Protein AF-0000000084490937 (afdb_homodimer)

Structure (mmCIF, N/CA/C/O backbone):
data_AF-0000000084490937-model_v1
#
loop_
_entity.id
_entity.type
_entity.pdbx_description
1 polymer 'Mitochondrial cardiolipin hydrolase'
#
loop_
_atom_site.group_PDB
_atom_site.id
_atom_site.type_symbol
_atom_site.label_atom_id
_atom_site.label_alt_id
_atom_site.label_comp_id
_atom_site.label_asym_id
_atom_site.label_entity_id
_atom_site.label_seq_id
_atom_site.pdbx_PDB_ins_code
_atom_site.Cartn_x
_atom_site.Cartn_y
_atom_site.Cartn_z
_atom_site.occupancy
_atom_site.B_iso_or_equiv
_atom_site.auth_seq_id
_atom_site.auth_comp_id
_atom_site.auth_asym_id
_atom_site.auth_atom_id
_atom_site.pdbx_PDB_model_num
ATOM 1 N N . MET A 1 1 ? 54.031 22.453 41.406 1 35.81 1 MET A N 1
ATOM 2 C CA . MET A 1 1 ? 52.719 23.031 41.094 1 35.81 1 MET A CA 1
ATOM 3 C C . MET A 1 1 ? 52.406 22.938 39.625 1 35.81 1 MET A C 1
ATOM 5 O O . MET A 1 1 ? 51.25 22.906 39.219 1 35.81 1 MET A O 1
ATOM 9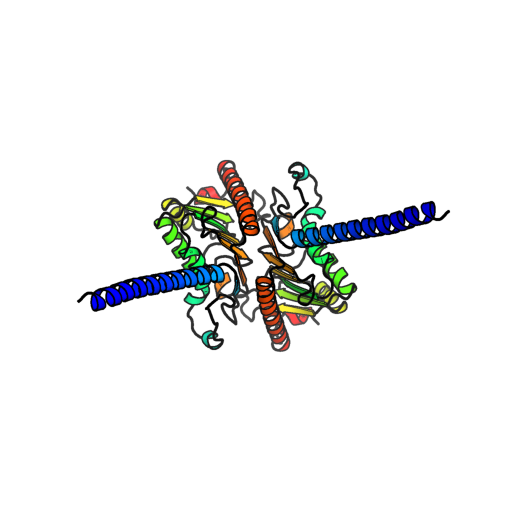 N N . LEU A 1 2 ? 53.469 22.812 38.75 1 50.84 2 LEU A N 1
ATOM 10 C CA . LEU A 1 2 ? 53.281 22.734 37.281 1 50.84 2 LEU A CA 1
ATOM 11 C C . LEU A 1 2 ? 52.781 21.344 36.906 1 50.84 2 LEU A C 1
ATOM 13 O O . LEU A 1 2 ? 52 21.203 35.969 1 50.84 2 LEU A O 1
ATOM 17 N N . GLY A 1 3 ? 53.125 20.312 37.594 1 50.44 3 GLY A N 1
ATOM 18 C CA . GLY A 1 3 ? 52.719 18.969 37.219 1 50.44 3 GLY A CA 1
ATOM 19 C C . GLY A 1 3 ? 51.25 18.688 37.438 1 50.44 3 GLY A C 1
ATOM 20 O O . GLY A 1 3 ? 50.625 17.938 36.688 1 50.44 3 GLY A O 1
ATOM 21 N N . ILE A 1 4 ? 50.656 19.281 38.5 1 52.41 4 ILE A N 1
ATOM 22 C CA . ILE A 1 4 ? 49.25 19.031 38.781 1 52.41 4 ILE A CA 1
ATOM 23 C C . ILE A 1 4 ? 48.375 19.766 37.781 1 52.41 4 ILE A C 1
ATOM 25 O O . ILE A 1 4 ? 47.312 19.25 37.375 1 52.41 4 ILE A O 1
ATOM 29 N N . LEU A 1 5 ? 48.844 20.859 37.156 1 49 5 LEU A N 1
ATOM 30 C CA . LEU A 1 5 ? 48.031 21.609 36.188 1 49 5 LEU A CA 1
ATOM 31 C C . LEU A 1 5 ? 47.938 20.844 34.844 1 49 5 LEU A C 1
ATOM 33 O O . LEU A 1 5 ? 46.906 20.875 34.188 1 49 5 LEU A O 1
ATOM 37 N N . LEU A 1 6 ? 48.969 20.094 34.469 1 51.34 6 LEU A N 1
ATOM 38 C CA . LEU A 1 6 ? 48.938 19.391 33.188 1 51.34 6 LEU A CA 1
ATOM 39 C C . LEU A 1 6 ? 47.969 18.188 33.281 1 51.34 6 LEU A C 1
ATOM 41 O O . LEU A 1 6 ? 47.281 17.875 32.312 1 51.34 6 LEU A O 1
ATOM 45 N N . VAL A 1 7 ? 47.906 17.578 34.438 1 52.31 7 VAL A N 1
ATOM 46 C CA . VAL A 1 7 ? 47 16.438 34.562 1 52.31 7 VAL A CA 1
ATOM 47 C C . VAL A 1 7 ? 45.562 16.922 34.594 1 52.31 7 VAL A C 1
ATOM 49 O O . VAL A 1 7 ? 44.656 16.297 34 1 52.31 7 VAL A O 1
ATOM 52 N N . ALA A 1 8 ? 45.281 18.031 35.156 1 57.53 8 ALA A N 1
ATOM 53 C CA . ALA A 1 8 ? 43.906 18.547 35.188 1 57.53 8 ALA A CA 1
ATOM 54 C C . ALA A 1 8 ? 43.469 19 33.812 1 57.53 8 ALA A C 1
ATOM 56 O O . ALA A 1 8 ? 42.312 18.75 33.375 1 57.53 8 ALA A O 1
ATOM 57 N N . ALA A 1 9 ? 44.375 19.594 33.062 1 61.72 9 ALA A N 1
ATOM 58 C CA . ALA A 1 9 ? 44.031 19.984 31.672 1 61.72 9 ALA A CA 1
ATOM 59 C C . ALA A 1 9 ? 43.812 18.766 30.797 1 61.72 9 ALA A C 1
ATOM 61 O O . ALA A 1 9 ? 42.875 18.75 29.969 1 61.72 9 ALA A O 1
ATOM 62 N N . SER A 1 10 ? 44.531 17.719 31.141 1 63.19 10 SER A N 1
ATOM 63 C CA . SER A 1 10 ? 44.344 16.5 30.375 1 63.19 10 SER A CA 1
ATOM 64 C C . SER A 1 10 ? 43.031 15.812 30.75 1 63.19 10 SER A C 1
ATOM 66 O O . SER A 1 10 ? 42.344 15.32 29.875 1 63.19 10 SER A O 1
ATOM 68 N N . ALA A 1 11 ? 42.656 16 32.031 1 66.5 11 ALA A N 1
ATOM 69 C CA . ALA A 1 11 ? 41.406 15.406 32.438 1 66.5 11 ALA A CA 1
ATOM 70 C C . ALA A 1 11 ? 40.219 16.172 31.875 1 66.5 11 ALA A C 1
ATOM 72 O O . ALA A 1 11 ? 39.219 15.578 31.453 1 66.5 11 ALA A O 1
ATOM 73 N N . GLY A 1 12 ? 40.406 17.438 31.812 1 62.44 12 GLY A N 1
ATOM 74 C CA . GLY A 1 12 ? 39.375 18.25 31.203 1 62.44 12 GLY A CA 1
ATOM 75 C C . GLY A 1 12 ? 39.188 17.984 29.734 1 62.44 12 GLY A C 1
ATOM 76 O O . GLY A 1 12 ? 38.062 17.859 29.25 1 62.44 12 GLY A O 1
ATOM 77 N N . LEU A 1 13 ? 40.281 17.891 29.031 1 65.06 13 LEU A N 1
ATOM 78 C CA . LEU A 1 13 ? 40.219 17.562 27.609 1 65.06 13 LEU A CA 1
ATOM 79 C C . LEU A 1 13 ? 39.688 16.156 27.391 1 65.06 13 LEU A C 1
ATOM 81 O O . LEU A 1 13 ? 38.875 15.938 26.469 1 65.06 13 LEU A O 1
ATOM 85 N N . TRP A 1 14 ? 40.188 15.227 28.266 1 63.44 14 TRP A N 1
ATOM 86 C CA . TRP A 1 14 ? 39.656 13.867 28.172 1 63.44 14 TRP A CA 1
ATOM 87 C C . TRP A 1 14 ? 38.156 13.836 28.484 1 63.44 14 TRP A C 1
ATOM 89 O O . TRP A 1 14 ? 37.406 13.156 27.797 1 63.44 14 TRP A O 1
ATOM 99 N N . TYR A 1 15 ? 37.781 14.586 29.562 1 63.03 15 TYR A N 1
ATOM 100 C CA . TYR A 1 15 ? 36.344 14.688 29.906 1 63.03 15 TYR A CA 1
ATOM 101 C C . TYR A 1 15 ? 35.562 15.32 28.781 1 63.03 15 TYR A C 1
ATOM 103 O O . TYR A 1 15 ? 34.469 14.828 28.422 1 63.03 15 TYR A O 1
ATOM 111 N N . TYR A 1 16 ? 36.062 16.281 28.203 1 63.72 16 TYR A N 1
ATOM 112 C CA . TYR A 1 16 ? 35.406 16.938 27.062 1 63.72 16 TYR A CA 1
ATOM 113 C C . TYR A 1 16 ? 35.344 16 25.875 1 63.72 16 TYR A C 1
ATOM 115 O O . TYR A 1 16 ? 34.312 15.922 25.188 1 63.72 16 TYR A O 1
ATOM 123 N N . TYR A 1 17 ? 36.406 15.336 25.562 1 60.78 17 TYR A N 1
ATOM 124 C CA . TYR A 1 17 ? 36.438 14.359 24.469 1 60.78 17 TYR A CA 1
ATOM 125 C C . TYR A 1 17 ? 35.438 13.227 24.719 1 60.78 17 TYR A C 1
ATOM 127 O O . TYR A 1 17 ? 34.719 12.828 23.828 1 60.78 17 TYR A O 1
ATOM 135 N N . TYR A 1 18 ? 35.438 12.734 25.891 1 57.53 18 TYR A N 1
ATOM 136 C CA . TYR A 1 18 ? 34.531 11.641 26.25 1 57.53 18 TYR A CA 1
ATOM 137 C C . TYR A 1 18 ? 33.062 12.086 26.141 1 57.53 18 TYR A C 1
ATOM 139 O O . TYR A 1 18 ? 32.219 11.359 25.594 1 57.53 18 TYR A O 1
ATOM 147 N N . LYS A 1 19 ? 32.688 13.227 26.656 1 61.97 19 LYS A N 1
ATOM 148 C CA . LYS A 1 19 ? 31.328 13.742 26.594 1 61.97 19 LYS A CA 1
ATOM 149 C C . LYS A 1 19 ? 30.906 14.016 25.156 1 61.97 19 LYS A C 1
ATOM 151 O O . LYS A 1 19 ? 29.766 13.75 24.781 1 61.97 19 LYS A O 1
ATOM 156 N N . THR A 1 20 ? 31.781 14.523 24.422 1 62.78 20 THR A N 1
ATOM 157 C CA . THR A 1 20 ? 31.469 14.789 23.016 1 62.78 20 THR A CA 1
ATOM 158 C C . THR A 1 20 ? 31.312 13.484 22.25 1 62.78 20 THR A C 1
ATOM 160 O O . THR A 1 20 ? 30.438 13.367 21.391 1 62.78 20 THR A O 1
ATOM 163 N N . LYS A 1 21 ? 32.188 12.523 22.578 1 58.81 21 LYS A N 1
ATOM 164 C CA . LYS A 1 21 ? 32.062 11.234 21.906 1 58.81 21 LYS A CA 1
ATOM 165 C C . LYS A 1 21 ? 30.75 10.539 22.266 1 58.81 21 LYS A C 1
ATOM 167 O O . LYS A 1 21 ? 30.078 9.977 21.406 1 58.81 21 LYS A O 1
ATOM 172 N N . THR A 1 22 ? 30.453 10.617 23.516 1 60.69 22 THR A N 1
ATOM 173 C CA . THR A 1 22 ? 29.219 10.008 23.969 1 60.69 22 THR A CA 1
ATOM 174 C C . THR A 1 22 ? 28 10.711 23.359 1 60.69 22 THR A C 1
ATOM 176 O O . THR A 1 22 ? 27.031 10.055 22.969 1 60.69 22 THR A O 1
ATOM 179 N N . ALA A 1 23 ? 28.078 12.039 23.391 1 62.5 23 ALA A N 1
ATOM 180 C CA . ALA A 1 23 ? 27 12.797 22.75 1 62.5 23 ALA A CA 1
ATOM 181 C C . ALA A 1 23 ? 26.906 12.461 21.266 1 62.5 23 ALA A C 1
ATOM 183 O O . ALA A 1 23 ? 25.812 12.297 20.719 1 62.5 23 ALA A O 1
ATOM 184 N N . CYS A 1 24 ? 28.062 12.398 20.75 1 65.31 24 CYS A N 1
ATOM 185 C CA . CYS A 1 24 ? 28.109 12.016 19.344 1 65.31 24 CYS A CA 1
ATOM 186 C C . CYS A 1 24 ? 27.594 10.594 19.156 1 65.31 24 CYS A C 1
ATOM 188 O O . CYS A 1 24 ? 26.859 10.328 18.203 1 65.31 24 CYS A O 1
ATOM 190 N N . ASP A 1 25 ? 27.969 9.727 20.031 1 67.5 25 ASP A N 1
ATOM 191 C CA . ASP A 1 25 ? 27.484 8.352 19.969 1 67.5 25 ASP A CA 1
ATOM 192 C C . ASP A 1 25 ? 25.969 8.289 20.172 1 67.5 25 ASP A C 1
ATOM 194 O O . ASP A 1 25 ? 25.281 7.531 19.5 1 67.5 25 ASP A O 1
ATOM 198 N N . ASP A 1 26 ? 25.531 9.094 21.094 1 71.56 26 ASP A N 1
ATOM 199 C CA . ASP A 1 26 ? 24.094 9.148 21.359 1 71.56 26 ASP A CA 1
ATOM 200 C C . ASP A 1 26 ? 23.344 9.703 20.141 1 71.56 26 ASP A C 1
ATOM 202 O O . ASP A 1 26 ? 22.297 9.18 19.766 1 71.56 26 ASP A O 1
ATOM 206 N N . GLU A 1 27 ? 23.984 10.742 19.641 1 74.19 27 GLU A N 1
ATOM 207 C CA . GLU A 1 27 ? 23.375 11.312 18.438 1 74.19 27 GLU A CA 1
ATOM 208 C C . GLU A 1 27 ? 23.375 10.312 17.281 1 74.19 27 GLU A C 1
ATOM 210 O O . GLU A 1 27 ? 22.391 10.203 16.547 1 74.19 27 GLU A O 1
ATOM 215 N N . TYR A 1 28 ? 24.438 9.617 17.25 1 72.75 28 TYR A N 1
ATOM 216 C CA . TYR A 1 28 ? 24.547 8.594 16.219 1 72.75 28 TYR A CA 1
ATOM 217 C C . TYR A 1 28 ? 23.516 7.484 16.438 1 72.75 28 TYR A C 1
ATOM 219 O O . TYR A 1 28 ? 22.875 7.023 15.492 1 72.75 28 TYR A O 1
ATOM 227 N N . GLN A 1 29 ? 23.375 7.145 17.641 1 76.44 29 GLN A N 1
ATOM 228 C CA . GLN A 1 29 ? 22.406 6.102 17.969 1 76.44 29 GLN A CA 1
ATOM 229 C C . GLN A 1 29 ? 20.984 6.562 17.672 1 76.44 29 GLN A C 1
ATOM 231 O O . GLN A 1 29 ? 20.172 5.789 17.156 1 76.44 29 GLN A O 1
ATOM 236 N N . GLN A 1 30 ? 20.812 7.809 17.953 1 80.62 30 GLN A N 1
ATOM 237 C CA . GLN A 1 30 ? 19.484 8.344 17.688 1 80.62 30 GLN A CA 1
ATOM 238 C C . GLN A 1 30 ? 19.203 8.414 16.188 1 80.62 30 GLN A C 1
ATOM 240 O O . GLN A 1 30 ? 18.109 8.102 15.742 1 80.62 30 GLN A O 1
ATOM 245 N N . LYS A 1 31 ? 20.219 8.82 15.523 1 84.69 31 LYS A N 1
ATOM 246 C CA . LYS A 1 31 ? 20.078 8.883 14.07 1 84.69 31 LYS A CA 1
ATOM 247 C C . LYS A 1 31 ? 19.875 7.496 13.477 1 84.69 31 LYS A C 1
ATOM 249 O O . LYS A 1 31 ? 19.062 7.316 12.562 1 84.69 31 LYS A O 1
ATOM 254 N N . GLU A 1 32 ? 20.5 6.57 14.031 1 85.38 32 GLU A N 1
ATOM 255 C CA . GLU A 1 32 ? 20.375 5.195 13.562 1 85.38 32 GLU A CA 1
ATOM 256 C C . GLU A 1 32 ? 18.984 4.641 13.867 1 85.38 32 GLU A C 1
ATOM 258 O O . GLU A 1 32 ? 18.375 3.967 13.023 1 85.38 32 GLU A O 1
ATOM 263 N N . GLU A 1 33 ? 18.547 4.957 14.992 1 87.81 33 GLU A N 1
ATOM 264 C CA . GLU A 1 33 ? 17.219 4.5 15.375 1 87.81 33 GLU A CA 1
ATOM 265 C C . GLU A 1 33 ? 16.141 5.145 14.5 1 87.81 33 GLU A C 1
ATOM 267 O O . GLU A 1 33 ? 15.195 4.477 14.078 1 87.81 33 GLU A O 1
ATOM 272 N N . TYR A 1 34 ? 16.344 6.426 14.258 1 90.31 34 TYR A N 1
ATOM 273 C CA . TYR A 1 34 ? 15.445 7.141 13.367 1 90.31 34 TYR A CA 1
ATOM 274 C C . TYR A 1 34 ? 15.406 6.484 11.992 1 90.31 34 TYR A C 1
ATOM 276 O O . TYR A 1 34 ? 14.328 6.211 11.453 1 90.31 34 TYR A O 1
ATOM 284 N N . PHE A 1 35 ? 16.5 6.199 11.539 1 90.81 35 PHE A N 1
ATOM 285 C CA . PHE A 1 35 ? 16.625 5.594 10.219 1 90.81 35 PHE A CA 1
ATOM 286 C C . PHE A 1 35 ? 15.984 4.215 10.188 1 90.81 35 PHE A C 1
ATOM 288 O O . PHE A 1 35 ? 15.211 3.9 9.281 1 90.81 35 PHE A O 1
ATOM 295 N N . ARG A 1 36 ? 16.188 3.441 11.156 1 90.12 36 ARG A N 1
ATOM 296 C CA . ARG A 1 36 ? 15.641 2.092 11.219 1 90.12 36 ARG A CA 1
ATOM 297 C C . ARG A 1 36 ? 14.117 2.129 11.297 1 90.12 36 ARG A C 1
ATOM 299 O O . ARG A 1 36 ? 13.43 1.352 10.625 1 90.12 36 ARG A O 1
ATOM 306 N N . LYS A 1 37 ? 13.68 3.064 12.023 1 92.56 37 LYS A N 1
ATOM 307 C CA . LYS A 1 37 ? 12.242 3.148 12.266 1 92.56 37 LYS A CA 1
ATOM 308 C C . LYS A 1 37 ? 11.523 3.76 11.07 1 92.56 37 LYS A C 1
ATOM 310 O O . LYS A 1 37 ? 10.297 3.664 10.961 1 92.56 37 LYS A O 1
ATOM 315 N N . HIS A 1 38 ? 12.344 4.344 10.18 1 95.12 38 HIS A N 1
ATOM 316 C CA . HIS A 1 38 ? 11.758 4.91 8.969 1 95.12 38 HIS A CA 1
ATOM 317 C C . HIS A 1 38 ? 12.094 4.066 7.742 1 95.12 38 HIS A C 1
ATOM 319 O O . HIS A 1 38 ? 11.805 4.461 6.609 1 95.12 38 HIS A O 1
ATOM 325 N N . ASN A 1 39 ? 12.766 3.057 7.941 1 92.31 39 ASN A N 1
ATOM 326 C CA . ASN A 1 39 ? 13.039 2.096 6.879 1 92.31 39 ASN A CA 1
ATOM 327 C C . ASN A 1 39 ? 12.711 0.671 7.312 1 92.31 39 ASN A C 1
ATOM 329 O O . ASN A 1 39 ? 13.609 -0.115 7.617 1 92.31 39 ASN A O 1
ATOM 333 N N . CYS A 1 40 ? 11.469 0.395 7.238 1 90.81 40 CYS A N 1
ATOM 334 C CA . CYS A 1 40 ? 10.969 -0.896 7.695 1 90.81 40 CYS A CA 1
ATOM 335 C C . CYS A 1 40 ? 9.578 -1.166 7.137 1 90.81 40 CYS A C 1
ATOM 337 O O . CYS A 1 40 ? 8.977 -0.297 6.496 1 90.81 40 CYS A O 1
ATOM 339 N N . VAL A 1 41 ? 9.172 -2.404 7.254 1 93.25 41 VAL A N 1
ATOM 340 C CA . VAL A 1 41 ? 7.816 -2.838 6.93 1 93.25 41 VAL A CA 1
ATOM 341 C C . VAL A 1 41 ? 7.098 -3.283 8.203 1 93.25 41 VAL A C 1
ATOM 343 O O . VAL A 1 41 ? 7.637 -4.07 8.984 1 93.25 41 VAL A O 1
ATOM 346 N N . VAL A 1 42 ? 5.973 -2.717 8.344 1 92.88 42 VAL A N 1
ATOM 347 C CA . VAL A 1 42 ? 5.129 -3.105 9.469 1 92.88 42 VAL A CA 1
ATOM 348 C C . VAL A 1 42 ? 3.885 -3.824 8.953 1 92.88 42 VAL A C 1
ATOM 350 O O . VAL A 1 42 ? 3.268 -3.393 7.977 1 92.88 42 VAL A O 1
ATOM 353 N N . THR A 1 43 ? 3.562 -4.941 9.602 1 89.38 43 THR A N 1
ATOM 354 C CA . THR A 1 43 ? 2.359 -5.684 9.234 1 89.38 43 THR A CA 1
ATOM 355 C C . THR A 1 43 ? 1.396 -5.758 10.414 1 89.38 43 THR A C 1
ATOM 357 O O . THR A 1 43 ? 1.823 -5.797 11.57 1 89.38 43 THR A O 1
ATOM 360 N N . TYR A 1 44 ? 0.172 -5.68 10.062 1 88.69 44 TYR A N 1
ATOM 361 C CA . TYR A 1 44 ? -0.908 -5.773 11.039 1 88.69 44 TYR A CA 1
ATOM 362 C C . TYR A 1 44 ? -1.751 -7.02 10.805 1 88.69 44 TYR A C 1
ATOM 364 O O . TYR A 1 44 ? -2.018 -7.391 9.656 1 88.69 44 TYR A O 1
ATOM 372 N N . SER A 1 45 ? -2.072 -7.617 11.867 1 80.56 45 SER A N 1
ATOM 373 C CA . SER A 1 45 ? -2.984 -8.758 11.805 1 80.56 45 SER A CA 1
ATOM 374 C C . SER A 1 45 ? -3.826 -8.867 13.07 1 80.56 45 SER A C 1
ATOM 376 O O . SER A 1 45 ? -3.396 -8.445 14.148 1 80.56 45 SER A O 1
ATOM 378 N N . LYS A 1 46 ? -4.977 -9.32 12.922 1 71.06 46 LYS A N 1
ATOM 379 C CA . LYS A 1 46 ? -5.859 -9.5 14.07 1 71.06 46 LYS A CA 1
ATOM 380 C C . LYS A 1 46 ? -5.258 -10.484 15.07 1 71.06 46 LYS A C 1
ATOM 382 O O . LYS A 1 46 ? -5.492 -10.375 16.281 1 71.06 46 LYS A O 1
ATOM 387 N N . ILE A 1 47 ? -4.441 -11.328 14.617 1 65.12 47 ILE A N 1
ATOM 388 C CA . ILE A 1 47 ? -3.945 -12.422 15.445 1 65.12 47 ILE A CA 1
ATOM 389 C C . ILE A 1 47 ? -2.66 -11.992 16.156 1 65.12 47 ILE A C 1
ATOM 391 O O . ILE A 1 47 ? -2.514 -12.18 17.359 1 65.12 47 ILE A O 1
ATOM 395 N N . HIS A 1 48 ? -1.757 -11.328 15.375 1 68.25 48 HIS A N 1
ATOM 396 C CA . HIS A 1 48 ? -0.427 -11.047 15.914 1 68.25 48 HIS A CA 1
ATOM 397 C C . HIS A 1 48 ? -0.272 -9.578 16.266 1 68.25 48 HIS A C 1
ATOM 399 O O . HIS A 1 48 ? 0.731 -9.18 16.859 1 68.25 48 HIS A O 1
ATOM 405 N N . GLY A 1 49 ? -1.312 -8.914 15.953 1 78.5 49 GLY A N 1
ATOM 406 C CA . GLY A 1 49 ? -1.157 -7.48 16.156 1 78.5 49 GLY A CA 1
ATOM 407 C C . GLY A 1 49 ? -0.189 -6.844 15.172 1 78.5 49 GLY A C 1
ATOM 408 O O . GLY A 1 49 ? -0.31 -7.031 13.961 1 78.5 49 GLY A O 1
ATOM 409 N N . VAL A 1 50 ? 0.772 -6.07 15.719 1 85.62 50 VAL A N 1
ATOM 410 C CA . VAL A 1 50 ? 1.703 -5.32 14.883 1 85.62 50 VAL A CA 1
ATOM 411 C C . VAL A 1 50 ? 3.082 -5.973 14.93 1 85.62 50 VAL A C 1
ATOM 413 O O . VAL A 1 50 ? 3.559 -6.359 16 1 85.62 50 VAL A O 1
ATOM 416 N N . THR A 1 51 ? 3.742 -6.191 13.797 1 83.62 51 THR A N 1
ATOM 417 C CA . THR A 1 51 ? 5.07 -6.785 13.695 1 83.62 51 THR A CA 1
ATOM 418 C C . THR A 1 51 ? 5.938 -6.008 12.711 1 83.62 51 THR A C 1
ATOM 420 O O . THR A 1 51 ? 5.418 -5.293 11.852 1 83.62 51 THR A O 1
ATOM 423 N N . GLY A 1 52 ? 7.332 -6.066 12.945 1 86.62 52 GLY A N 1
ATOM 424 C CA . GLY A 1 52 ? 8.258 -5.562 11.945 1 86.62 52 GLY A CA 1
ATOM 425 C C . GLY A 1 52 ? 8.852 -4.211 12.297 1 86.62 52 GLY A C 1
ATOM 426 O O . GLY A 1 52 ? 9.828 -3.775 11.695 1 86.62 52 GLY A O 1
ATOM 427 N N . TRP A 1 53 ? 8.188 -3.551 13.219 1 87.38 53 TRP A N 1
ATOM 428 C CA . TRP A 1 53 ? 8.711 -2.244 13.602 1 87.38 53 TRP A CA 1
ATOM 429 C C . TRP A 1 53 ? 9.891 -2.389 14.555 1 87.38 53 TRP A C 1
ATOM 431 O O . TRP A 1 53 ? 9.789 -3.074 15.57 1 87.38 53 TRP A O 1
ATOM 441 N N . PRO A 1 54 ? 10.969 -1.772 14.156 1 85.19 54 PRO A N 1
ATOM 442 C CA . PRO A 1 54 ? 12.164 -1.938 14.984 1 85.19 54 PRO A CA 1
ATOM 443 C C . PRO A 1 54 ? 11.93 -1.558 16.453 1 85.19 54 PRO A C 1
ATOM 445 O O . PRO A 1 54 ? 11.367 -0.496 16.734 1 85.19 54 PRO A O 1
ATOM 448 N N . GLY A 1 55 ? 12.492 -2.438 17.297 1 76.69 55 GLY A N 1
ATOM 449 C CA . GLY A 1 55 ? 12.391 -2.197 18.734 1 76.69 55 GLY A CA 1
ATOM 450 C C . GLY A 1 55 ? 11.07 -2.672 19.328 1 76.69 55 GLY A C 1
ATOM 451 O O . GLY A 1 55 ? 10.906 -2.691 20.547 1 76.69 55 GLY A O 1
ATOM 452 N N . PHE A 1 56 ? 10.172 -2.879 18.406 1 68.5 56 PHE A N 1
ATOM 453 C CA . PHE A 1 56 ? 8.875 -3.359 18.859 1 68.5 56 PHE A CA 1
ATOM 454 C C . PHE A 1 56 ? 8.844 -4.883 18.906 1 68.5 56 PHE A C 1
ATOM 456 O O . PHE A 1 56 ? 9.094 -5.543 17.891 1 68.5 56 PHE A O 1
ATOM 463 N N . GLU A 1 57 ? 9.484 -5.555 19.844 1 56.41 57 GLU A N 1
ATOM 464 C CA . GLU A 1 57 ? 9.391 -7.008 19.938 1 56.41 57 GLU A CA 1
ATOM 465 C C . GLU A 1 57 ? 7.973 -7.453 20.281 1 56.41 57 GLU A C 1
ATOM 467 O O . GLU A 1 57 ? 7.371 -6.949 21.234 1 56.41 57 GLU A O 1
ATOM 472 N N . ASN A 1 58 ? 7.109 -7.777 19.328 1 50.12 58 ASN A N 1
ATOM 473 C CA . ASN A 1 58 ? 5.844 -8.414 19.688 1 50.12 58 ASN A CA 1
ATOM 474 C C . ASN A 1 58 ? 6.055 -9.586 20.641 1 50.12 58 ASN A C 1
ATOM 476 O O . ASN A 1 58 ? 6.781 -10.531 20.312 1 50.12 58 ASN A O 1
ATOM 480 N N . ASP A 1 59 ? 6.379 -9.531 21.781 1 40.28 59 ASP A N 1
ATOM 481 C CA . ASP A 1 59 ? 6.113 -10.672 22.656 1 40.28 59 ASP A CA 1
ATOM 482 C C . ASP A 1 59 ? 4.75 -11.289 22.344 1 40.28 59 ASP A C 1
ATOM 484 O O . ASP A 1 59 ? 3.738 -10.586 22.297 1 40.28 59 ASP A O 1
ATOM 488 N N . THR A 1 60 ? 4.746 -12.359 21.531 1 41.31 60 THR A N 1
ATOM 489 C CA . THR A 1 60 ? 3.557 -13.18 21.344 1 41.31 60 THR A CA 1
ATOM 490 C C . THR A 1 60 ? 2.598 -13.023 22.516 1 41.31 60 THR A C 1
ATOM 492 O O . THR A 1 60 ? 1.413 -13.344 22.406 1 41.31 60 THR A O 1
ATOM 495 N N . THR A 1 61 ? 3.055 -13.156 23.75 1 35.66 61 THR A N 1
ATOM 496 C CA . THR A 1 61 ? 2.215 -13.086 24.938 1 35.66 61 THR A CA 1
ATOM 497 C C . THR A 1 61 ? 1.419 -11.789 24.969 1 35.66 61 THR A C 1
ATOM 499 O O . THR A 1 61 ? 0.555 -11.602 25.828 1 35.66 61 THR A O 1
ATOM 502 N N . LEU A 1 62 ? 1.955 -10.867 24.391 1 36.59 62 LEU A N 1
ATOM 503 C CA . LEU A 1 62 ? 1.223 -9.609 24.547 1 36.59 62 LEU A CA 1
ATOM 504 C C . LEU A 1 62 ? 0.042 -9.555 23.578 1 36.59 62 LEU A C 1
ATOM 506 O O . LEU A 1 62 ? -0.475 -8.477 23.281 1 36.59 62 LEU A O 1
ATOM 510 N N . ILE A 1 63 ? -0.229 -10.555 22.859 1 39.22 63 ILE A N 1
ATOM 511 C CA . ILE A 1 63 ? -1.503 -10.648 22.156 1 39.22 63 ILE A CA 1
ATOM 512 C C . ILE A 1 63 ? -2.637 -10.195 23.078 1 39.22 63 ILE A C 1
ATOM 514 O O . ILE A 1 63 ? -3.729 -9.867 22.609 1 39.22 63 ILE A O 1
ATOM 518 N N . SER A 1 64 ? -2.664 -10.805 24.312 1 34.59 64 SER A N 1
ATOM 519 C CA . SER A 1 64 ? -3.869 -10.57 25.109 1 34.59 64 SER A CA 1
ATOM 520 C C . SER A 1 64 ? -4.168 -9.078 25.234 1 34.59 64 SER A C 1
ATOM 522 O O . SER A 1 64 ? -5.207 -8.695 25.766 1 34.59 64 SER A O 1
ATOM 524 N N . CYS A 1 65 ? -3.07 -8.398 25.922 1 33.25 65 CYS A N 1
ATOM 525 C CA . CYS A 1 65 ? -3.572 -7.117 26.391 1 33.25 65 CYS A CA 1
ATOM 526 C C . CYS A 1 65 ? -4.129 -6.289 25.234 1 33.25 65 CYS A C 1
ATOM 528 O O . CYS A 1 65 ? -3.623 -6.363 24.109 1 33.25 65 CYS A O 1
ATOM 530 N N . ASN A 1 66 ? -5.238 -5.66 25.328 1 35.44 66 ASN A N 1
ATOM 531 C CA . ASN A 1 66 ? -6.078 -4.508 25.016 1 35.44 66 ASN A CA 1
ATOM 532 C C . ASN A 1 66 ? -5.25 -3.352 24.453 1 35.44 66 ASN A C 1
ATOM 534 O O . ASN A 1 66 ? -5.75 -2.23 24.328 1 35.44 66 ASN A O 1
ATOM 538 N N . ASN A 1 67 ? -3.979 -3.303 24.609 1 41.81 67 ASN A N 1
ATOM 539 C CA . ASN A 1 67 ? -3.328 -1.998 24.547 1 41.81 67 ASN A CA 1
ATOM 540 C C . ASN A 1 67 ? -3.131 -1.541 23.094 1 41.81 67 ASN A C 1
ATOM 542 O O . ASN A 1 67 ? -2.111 -1.85 22.484 1 41.81 67 ASN A O 1
ATOM 546 N N . CYS A 1 68 ? -4.293 -1.316 22.453 1 51.84 68 CYS A N 1
ATOM 547 C CA . CYS A 1 68 ? -4.727 -0.524 21.312 1 51.84 68 CYS A CA 1
ATOM 548 C C . CYS A 1 68 ? -3.707 0.558 20.969 1 51.84 68 CYS A C 1
ATOM 550 O O . CYS A 1 68 ? -3.484 0.867 19.797 1 51.84 68 CYS A O 1
ATOM 552 N N . HIS A 1 69 ? -2.963 0.923 22.078 1 57.31 69 HIS A N 1
ATOM 553 C CA . HIS A 1 69 ? -2.111 2.084 21.844 1 57.31 69 HIS A CA 1
ATOM 554 C C . HIS A 1 69 ? -0.859 1.699 21.062 1 57.31 69 HIS A C 1
ATOM 556 O O . HIS A 1 69 ? -0.372 2.477 20.234 1 57.31 69 HIS A O 1
ATOM 562 N N . ASP A 1 70 ? -0.457 0.304 21.125 1 77.81 70 ASP A N 1
ATOM 563 C CA . ASP A 1 70 ? 0.796 -0.09 20.484 1 77.81 70 ASP A CA 1
ATOM 564 C C . ASP A 1 70 ? 0.621 -0.253 18.984 1 77.81 70 ASP A C 1
ATOM 566 O O . ASP A 1 70 ? 1.551 -0.002 18.219 1 77.81 70 ASP A O 1
ATOM 570 N N . THR A 1 71 ? -0.596 -0.459 18.703 1 87.19 71 THR A N 1
ATOM 571 C CA . THR A 1 71 ? -0.901 -0.731 17.297 1 87.19 71 THR A CA 1
ATOM 572 C C . THR A 1 71 ? -0.621 0.495 16.438 1 87.19 71 THR A C 1
ATOM 574 O O . THR A 1 71 ? -0.15 0.37 15.305 1 87.19 71 THR A O 1
ATOM 577 N N . PHE A 1 72 ? -0.68 1.62 17.094 1 92.94 72 PHE A N 1
ATOM 578 C CA . PHE A 1 72 ? -0.59 2.859 16.328 1 92.94 72 PHE A CA 1
ATOM 579 C C . PHE A 1 72 ? 0.818 3.438 16.391 1 92.94 72 PHE A C 1
ATOM 581 O O . PHE A 1 72 ? 1.144 4.383 15.68 1 92.94 72 PHE A O 1
ATOM 588 N N . LEU A 1 73 ? 1.676 2.861 17.125 1 93.06 73 LEU A N 1
ATOM 589 C CA . LEU A 1 73 ? 2.949 3.473 17.484 1 93.06 73 LEU A CA 1
ATOM 590 C C . LEU A 1 73 ? 3.814 3.705 16.25 1 93.06 73 LEU A C 1
ATOM 592 O O . LEU A 1 73 ? 4.43 4.766 16.109 1 93.06 73 LEU A O 1
ATOM 596 N N . PRO A 1 74 ? 3.883 2.777 15.414 1 94 74 PRO A N 1
ATOM 597 C CA . PRO A 1 74 ? 4.758 3.023 14.266 1 94 74 PRO A CA 1
ATOM 598 C C . PRO A 1 74 ? 4.336 4.246 13.453 1 94 74 PRO A C 1
ATOM 600 O O . PRO A 1 74 ? 5.172 5.094 13.125 1 94 74 PRO A O 1
ATOM 603 N N . LEU A 1 75 ? 3.057 4.336 13.164 1 96.69 75 LEU A N 1
ATOM 604 C CA . LEU A 1 75 ? 2.594 5.484 12.391 1 96.69 75 LEU A CA 1
ATOM 605 C C . LEU A 1 75 ? 2.664 6.762 13.227 1 96.69 75 LEU A C 1
ATOM 607 O O . LEU A 1 75 ? 3 7.828 12.703 1 96.69 75 LEU A O 1
ATOM 611 N N . LEU A 1 76 ? 2.367 6.672 14.477 1 96.25 76 LEU A N 1
ATOM 612 C CA . LEU A 1 76 ? 2.443 7.844 15.336 1 96.25 76 LEU A CA 1
ATOM 613 C C . LEU A 1 76 ? 3.873 8.367 15.43 1 96.25 76 LEU A C 1
ATOM 615 O O . LEU A 1 76 ? 4.098 9.578 15.484 1 96.25 76 LEU A O 1
ATOM 619 N N . TYR A 1 77 ? 4.801 7.441 15.484 1 94.75 77 TYR A N 1
ATOM 620 C CA . TYR A 1 77 ? 6.199 7.859 15.492 1 94.75 77 TYR A CA 1
ATOM 621 C C . TYR A 1 77 ? 6.551 8.602 14.203 1 94.75 77 TYR A C 1
ATOM 623 O O . TYR A 1 77 ? 7.199 9.648 14.242 1 94.75 77 TYR A O 1
ATOM 631 N N . PHE A 1 78 ? 6.152 8.039 13.102 1 97.19 78 PHE A N 1
ATOM 632 C CA . PHE A 1 78 ? 6.344 8.688 11.805 1 97.19 78 PHE A CA 1
ATOM 633 C C . PHE A 1 78 ? 5.77 10.094 11.812 1 97.19 78 PHE A C 1
ATOM 635 O O . PHE A 1 78 ? 6.449 11.055 11.438 1 97.19 78 PHE A O 1
ATOM 642 N N . LEU A 1 79 ? 4.566 10.281 12.297 1 98.06 79 LEU A N 1
ATOM 643 C CA . LEU A 1 79 ? 3.881 11.57 12.312 1 98.06 79 LEU A CA 1
ATOM 644 C C . LEU A 1 79 ? 4.539 12.523 13.305 1 98.06 79 LEU A C 1
ATOM 646 O O . LEU A 1 79 ? 4.797 13.68 12.984 1 98.06 79 LEU A O 1
ATOM 650 N N . SER A 1 80 ? 4.859 12 14.469 1 96.56 80 SER A N 1
ATOM 651 C CA . SER A 1 80 ? 5.348 12.859 15.539 1 96.56 80 SER A CA 1
ATOM 652 C C . SER A 1 80 ? 6.746 13.391 15.234 1 96.56 80 SER A C 1
ATOM 654 O O . SER A 1 80 ? 7.176 14.391 15.805 1 96.56 80 SER A O 1
ATOM 656 N N . THR A 1 81 ? 7.457 12.766 14.359 1 96.56 81 THR A N 1
ATOM 657 C CA . THR A 1 81 ? 8.812 13.188 14.031 1 96.56 81 THR A CA 1
ATOM 658 C C . THR A 1 81 ? 8.82 14.086 12.797 1 96.56 81 THR A C 1
ATOM 660 O O . THR A 1 81 ? 9.883 14.445 12.281 1 96.56 81 THR A O 1
ATOM 663 N N . THR A 1 82 ? 7.656 14.383 12.289 1 97.56 82 THR A N 1
ATOM 664 C CA . THR A 1 82 ? 7.555 15.359 11.203 1 97.56 82 THR A CA 1
ATOM 665 C C . THR A 1 82 ? 7.977 16.75 11.68 1 97.56 82 THR A C 1
ATOM 667 O O . THR A 1 82 ? 7.605 17.172 12.781 1 97.56 82 THR A O 1
ATOM 670 N N . GLN A 1 83 ? 8.648 17.531 10.797 1 97 83 GLN A N 1
ATOM 671 C CA . GLN A 1 83 ? 9.219 18.797 11.258 1 97 83 GLN A CA 1
ATOM 672 C C . GLN A 1 83 ? 8.648 19.969 10.484 1 97 83 GLN A C 1
ATOM 674 O O . GLN A 1 83 ? 8.508 21.062 11.023 1 97 83 GLN A O 1
ATOM 679 N N . GLU A 1 84 ? 8.336 19.812 9.234 1 97.75 84 GLU A N 1
ATOM 680 C CA . GLU A 1 84 ? 8.008 21 8.438 1 97.75 84 GLU A CA 1
ATOM 681 C C . GLU A 1 84 ? 6.738 20.781 7.621 1 97.75 84 GLU A C 1
ATOM 683 O O . GLU A 1 84 ? 5.824 21.609 7.652 1 97.75 84 GLU A O 1
ATOM 688 N N . THR A 1 85 ? 6.773 19.75 6.801 1 98.56 85 THR A N 1
ATOM 689 C CA . THR A 1 85 ? 5.66 19.516 5.891 1 98.56 85 THR A CA 1
ATOM 690 C C . THR A 1 85 ? 5.164 18.062 6 1 98.56 85 THR A C 1
ATOM 692 O O . THR A 1 85 ? 5.941 17.172 6.316 1 98.56 85 THR A O 1
ATOM 695 N N . LEU A 1 86 ? 3.896 17.859 5.758 1 98.81 8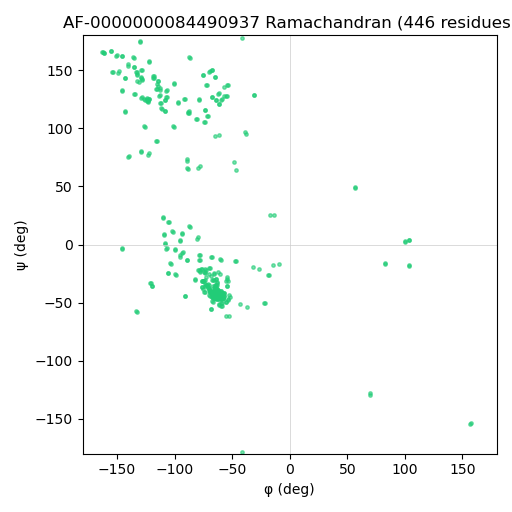6 LEU A N 1
ATOM 696 C CA . LEU A 1 86 ? 3.252 16.547 5.699 1 98.81 86 LEU A CA 1
ATOM 697 C C . LEU A 1 86 ? 2.184 16.516 4.613 1 98.81 86 LEU A C 1
ATOM 699 O O . LEU A 1 86 ? 1.202 17.25 4.676 1 98.81 86 LEU A O 1
ATOM 703 N N . ASP A 1 87 ? 2.434 15.711 3.629 1 98.81 87 ASP A N 1
ATOM 704 C CA . ASP A 1 87 ? 1.504 15.492 2.525 1 98.81 87 ASP A CA 1
ATOM 705 C C . ASP A 1 87 ? 0.873 14.102 2.604 1 98.81 87 ASP A C 1
ATOM 707 O O . ASP A 1 87 ? 1.581 13.094 2.629 1 98.81 87 ASP A O 1
ATOM 711 N N . ILE A 1 88 ? -0.45 14.047 2.629 1 98.56 88 ILE A N 1
ATOM 712 C CA . ILE A 1 88 ? -1.144 12.773 2.795 1 98.56 88 ILE A CA 1
ATOM 713 C C . ILE A 1 88 ? -2.146 12.586 1.66 1 98.56 88 ILE A C 1
ATOM 715 O O . ILE A 1 88 ? -2.965 13.461 1.389 1 98.56 88 ILE A O 1
ATOM 719 N N . ALA A 1 89 ? -2.043 11.5 0.939 1 97.56 89 ALA A N 1
ATOM 720 C CA . ALA A 1 89 ? -3.086 11 0.045 1 97.56 89 ALA A CA 1
ATOM 721 C C . ALA A 1 89 ? -3.703 9.711 0.584 1 97.56 89 ALA A C 1
ATOM 723 O O . ALA A 1 89 ? -3.01 8.703 0.746 1 97.56 89 ALA A O 1
ATOM 724 N N . MET A 1 90 ? -4.977 9.75 0.889 1 96.88 90 MET A N 1
ATOM 725 C CA . MET A 1 90 ? -5.625 8.695 1.662 1 96.88 90 MET A CA 1
ATOM 726 C C . MET A 1 90 ? -7.062 8.484 1.199 1 96.88 90 MET A C 1
ATOM 728 O O . MET A 1 90 ? -7.809 9.453 1.025 1 96.88 90 MET A O 1
ATOM 732 N N . MET A 1 91 ? -7.371 7.207 1.005 1 95.81 91 MET A N 1
ATOM 733 C CA . MET A 1 91 ? -8.766 6.949 0.651 1 95.81 91 MET A CA 1
ATOM 734 C C . MET A 1 91 ? -9.688 7.254 1.824 1 95.81 91 MET A C 1
ATOM 736 O O . MET A 1 91 ? -10.633 8.039 1.691 1 95.81 91 MET A O 1
ATOM 740 N N . THR A 1 92 ? -9.406 6.613 2.936 1 95 92 THR A N 1
ATOM 741 C CA . THR A 1 92 ? -10.234 6.824 4.121 1 95 92 THR A CA 1
ATOM 742 C C . THR A 1 92 ? -9.359 7.168 5.328 1 95 92 THR A C 1
ATOM 744 O O . THR A 1 92 ? -8.391 6.469 5.617 1 95 92 THR A O 1
ATOM 747 N N . LEU A 1 93 ? -9.68 8.266 5.977 1 94.94 93 LEU A N 1
ATOM 748 C CA . LEU A 1 93 ? -9.023 8.773 7.176 1 94.94 93 LEU A CA 1
ATOM 749 C C . LEU A 1 93 ? -10.039 9.031 8.281 1 94.94 93 LEU A C 1
ATOM 751 O O . LEU A 1 93 ? -10.727 10.055 8.266 1 94.94 93 LEU A O 1
ATOM 755 N N . SER A 1 94 ? -10.07 8.047 9.266 1 93.94 94 SER A N 1
ATOM 756 C CA . SER A 1 94 ? -11.148 8.219 10.234 1 93.94 94 SER A CA 1
ATOM 757 C C . SER A 1 94 ? -10.711 7.766 11.625 1 93.94 94 SER A C 1
ATOM 759 O O . SER A 1 94 ? -11.477 7.867 12.586 1 93.94 94 SER A O 1
ATOM 761 N N . SER A 1 95 ? -9.531 7.242 11.773 1 93.38 95 SER A N 1
ATOM 762 C CA . SER A 1 95 ? -9.062 6.859 13.102 1 93.38 95 SER A CA 1
ATOM 763 C C . SER A 1 95 ? -8.93 8.07 14.016 1 93.38 95 SER A C 1
ATOM 765 O O . SER A 1 95 ? -8.18 9.008 13.703 1 93.38 95 SER A O 1
ATOM 767 N N . ASN A 1 96 ? -9.586 8.008 15.141 1 92.62 96 ASN A N 1
ATOM 768 C CA . ASN A 1 96 ? -9.523 9.141 16.062 1 92.62 96 ASN A CA 1
ATOM 769 C C . ASN A 1 96 ? -8.102 9.352 16.578 1 92.62 96 ASN A C 1
ATOM 771 O O . ASN A 1 96 ? -7.688 10.492 16.812 1 92.62 96 ASN A O 1
ATOM 775 N N . VAL A 1 97 ? -7.371 8.305 16.766 1 93.31 97 VAL A N 1
ATOM 776 C CA . VAL A 1 97 ? -6 8.391 17.25 1 93.31 97 VAL A CA 1
ATOM 777 C C . VAL A 1 97 ? -5.133 9.117 16.234 1 93.31 97 VAL A C 1
ATOM 779 O O . VAL A 1 97 ? -4.391 10.039 16.578 1 93.31 97 VAL A O 1
ATOM 782 N N . ILE A 1 98 ? -5.32 8.789 14.992 1 95.62 98 ILE A N 1
ATOM 783 C CA . ILE A 1 98 ? -4.516 9.383 13.93 1 95.62 98 ILE A CA 1
ATOM 784 C C . ILE A 1 98 ? -4.965 10.828 13.688 1 95.62 98 ILE A C 1
ATOM 786 O O . ILE A 1 98 ? -4.137 11.719 13.516 1 95.62 98 ILE A O 1
ATOM 790 N N . LEU A 1 99 ? -6.25 11.055 13.703 1 95.06 99 LEU A N 1
ATOM 791 C CA . LEU A 1 99 ? -6.777 12.406 13.516 1 95.06 99 LEU A CA 1
ATOM 792 C C . LEU A 1 99 ? -6.262 13.352 14.594 1 95.06 99 LEU A C 1
ATOM 794 O O . LEU A 1 99 ? -5.863 14.477 14.289 1 95.06 99 LEU A O 1
ATOM 798 N N . SER A 1 100 ? -6.27 12.883 15.805 1 94.69 100 SER A N 1
ATOM 799 C CA . SER A 1 100 ? -5.754 13.703 16.891 1 94.69 100 SER A CA 1
ATOM 800 C C . SER A 1 100 ? -4.293 14.07 16.672 1 94.69 100 SER A C 1
ATOM 802 O O . SER A 1 100 ? -3.896 15.219 16.891 1 94.69 100 SER A O 1
ATOM 804 N N . ALA A 1 101 ? -3.541 13.117 16.234 1 96.19 101 ALA A N 1
ATOM 805 C CA . ALA A 1 101 ? -2.133 13.375 15.953 1 96.19 101 ALA A CA 1
ATOM 806 C C . ALA A 1 101 ? -1.978 14.398 14.836 1 96.19 101 ALA A C 1
ATOM 808 O O . ALA A 1 101 ? -1.122 15.289 14.914 1 96.19 101 ALA A O 1
ATOM 809 N N . LEU A 1 102 ? -2.775 14.336 13.852 1 97.44 102 LEU A N 1
ATOM 810 C CA . LEU A 1 102 ? -2.699 15.258 12.727 1 97.44 102 LEU A CA 1
ATOM 811 C C . LEU A 1 102 ? -3.115 16.672 13.148 1 97.44 102 LEU A C 1
ATOM 813 O O . LEU A 1 102 ? -2.512 17.656 12.719 1 97.44 102 LEU A O 1
ATOM 817 N N . PHE A 1 103 ? -4.113 16.766 13.953 1 95.81 103 PHE A N 1
ATOM 818 C CA . PHE A 1 103 ? -4.523 18.078 14.461 1 95.81 103 PHE A CA 1
ATOM 819 C C . PHE A 1 103 ? -3.402 18.719 15.273 1 95.81 103 PHE A C 1
ATOM 821 O O . PHE A 1 103 ? -3.148 19.922 15.148 1 95.81 103 PHE A O 1
ATOM 828 N N . ASP A 1 104 ? -2.805 17.906 16.078 1 95.81 104 ASP A N 1
ATOM 829 C CA . ASP A 1 104 ? -1.689 18.422 16.875 1 95.81 104 ASP A CA 1
ATOM 830 C C . ASP A 1 104 ? -0.58 18.969 15.977 1 95.81 104 ASP A C 1
ATOM 832 O O . ASP A 1 104 ? 0.011 20 16.281 1 95.81 104 ASP A O 1
ATOM 836 N N . LEU A 1 105 ? -0.31 18.266 14.938 1 96.88 105 LEU A N 1
ATOM 837 C CA . LEU A 1 105 ? 0.714 18.719 14 1 96.88 105 LEU A CA 1
ATOM 838 C C . LEU A 1 105 ? 0.312 20.031 13.344 1 96.88 105 LEU A C 1
ATOM 840 O O . LEU A 1 105 ? 1.132 20.938 13.219 1 96.88 105 LEU A O 1
ATOM 844 N N . ALA A 1 106 ? -0.884 20.125 12.938 1 95.62 106 ALA A N 1
ATOM 845 C CA . ALA A 1 106 ? -1.373 21.359 12.32 1 95.62 106 ALA A CA 1
ATOM 846 C C . ALA A 1 106 ? -1.275 22.531 13.297 1 95.62 106 ALA A C 1
ATOM 848 O O . ALA A 1 106 ? -0.835 23.625 12.922 1 95.62 106 ALA A O 1
ATOM 849 N N . LYS A 1 107 ? -1.611 22.328 14.445 1 94.88 107 LYS A N 1
ATOM 850 C CA . LYS A 1 107 ? -1.568 23.359 15.477 1 94.88 107 LYS A CA 1
ATOM 851 C C . LYS A 1 107 ? -0.138 23.828 15.727 1 94.88 107 LYS A C 1
ATOM 853 O O . LYS A 1 107 ? 0.09 24.984 16.062 1 94.88 107 LYS A O 1
ATOM 858 N N . LYS A 1 108 ? 0.765 22.953 15.578 1 95.38 108 LYS A N 1
ATOM 859 C CA . LYS A 1 108 ? 2.174 23.266 15.797 1 95.38 108 LYS A CA 1
ATOM 860 C C . LYS A 1 108 ? 2.77 24 14.602 1 95.38 108 LYS A C 1
ATOM 862 O O . LYS A 1 108 ? 3.939 24.391 14.633 1 95.38 108 LYS A O 1
ATOM 867 N N . GLY A 1 109 ? 2.039 24.078 13.555 1 95.38 109 GLY A N 1
ATOM 868 C CA . GLY A 1 109 ? 2.48 24.875 12.422 1 95.38 109 GLY A CA 1
ATOM 869 C C . GLY A 1 109 ? 3.025 24.047 11.273 1 95.38 109 GLY A C 1
ATOM 870 O O . GLY A 1 109 ? 3.553 24.594 10.305 1 95.38 109 GLY A O 1
ATOM 871 N N . ILE A 1 110 ? 2.961 22.719 11.391 1 97.62 110 ILE A N 1
ATOM 872 C CA . ILE A 1 110 ? 3.352 21.875 10.266 1 97.62 110 ILE A CA 1
ATOM 873 C C . ILE A 1 110 ? 2.438 22.125 9.078 1 97.62 110 ILE A C 1
ATOM 875 O O . ILE A 1 110 ? 1.215 22.203 9.227 1 97.62 110 ILE A O 1
ATOM 879 N N . LYS A 1 111 ? 3.018 22.359 7.953 1 98.12 111 LYS A N 1
ATOM 880 C CA . LYS A 1 111 ? 2.223 22.516 6.738 1 98.12 111 LYS A CA 1
ATOM 881 C C . LYS A 1 111 ? 1.624 21.188 6.297 1 98.12 111 LYS A C 1
ATOM 883 O O . LYS A 1 111 ? 2.344 20.297 5.828 1 98.12 111 LYS A O 1
ATOM 888 N N . LEU A 1 112 ? 0.365 21.094 6.426 1 98.25 112 LEU A N 1
ATOM 889 C CA . LEU A 1 112 ? -0.349 19.844 6.168 1 98.25 112 LEU A CA 1
ATOM 890 C C . LEU A 1 112 ? -1.236 19.969 4.934 1 98.25 112 LEU A C 1
ATOM 892 O O . LEU A 1 112 ? -2.07 20.875 4.855 1 98.25 112 LEU A O 1
ATOM 896 N N . ARG A 1 113 ? -1.027 19.109 3.904 1 98.19 113 ARG A N 1
ATOM 897 C CA . ARG A 1 113 ? -1.921 18.969 2.76 1 98.19 113 ARG A CA 1
ATOM 898 C C . ARG A 1 113 ? -2.547 17.578 2.719 1 98.19 113 ARG A C 1
ATOM 900 O O . ARG A 1 113 ? -1.855 16.578 2.906 1 98.19 113 ARG A O 1
ATOM 907 N N . LEU A 1 114 ? -3.83 17.547 2.504 1 96.88 114 LEU A N 1
ATOM 908 C CA . LEU A 1 114 ? -4.578 16.297 2.457 1 96.88 114 LEU A CA 1
ATOM 909 C C . LEU A 1 114 ? -5.328 16.156 1.136 1 96.88 114 LEU A C 1
ATOM 911 O O . LEU A 1 114 ? -6.043 17.078 0.725 1 96.88 114 LEU A O 1
ATOM 915 N N . VAL A 1 115 ? -5.094 15.078 0.482 1 95.31 115 VAL A N 1
ATOM 916 C CA . VAL A 1 115 ? -5.926 14.633 -0.631 1 95.31 115 VAL A CA 1
ATOM 917 C C . VAL A 1 115 ? -6.738 13.406 -0.214 1 95.31 115 VAL A C 1
ATOM 919 O O . VAL A 1 115 ? -6.176 12.336 0.027 1 95.31 115 VAL A O 1
ATOM 922 N N . ILE A 1 116 ? -8.047 13.562 -0.177 1 93.75 116 ILE A N 1
ATOM 923 C CA . ILE A 1 116 ? -8.883 12.508 0.392 1 93.75 116 ILE A CA 1
ATOM 924 C C . ILE A 1 116 ? -9.992 12.141 -0.595 1 93.75 116 ILE A C 1
ATOM 926 O O . ILE A 1 116 ? -10.5 13.008 -1.32 1 93.75 116 ILE A O 1
ATOM 930 N N . ASN A 1 117 ? -10.297 10.852 -0.653 1 92.5 117 ASN A N 1
ATOM 931 C CA . ASN A 1 117 ? -11.453 10.406 -1.427 1 92.5 117 ASN A CA 1
ATOM 932 C C . ASN A 1 117 ? -12.758 10.773 -0.733 1 92.5 117 ASN A C 1
ATOM 934 O O . ASN A 1 117 ? -12.891 10.609 0.482 1 92.5 117 ASN A O 1
ATOM 938 N N . TYR A 1 118 ? -13.609 11.211 -1.479 1 86.25 118 TYR A N 1
ATOM 939 C CA . TYR A 1 118 ? -14.922 11.516 -0.917 1 86.25 118 TYR A CA 1
ATOM 940 C C . TYR A 1 118 ? -15.641 10.242 -0.483 1 86.25 118 TYR A C 1
ATOM 942 O O . TYR A 1 118 ? -15.641 9.242 -1.21 1 86.25 118 TYR A O 1
ATOM 950 N N . ASP A 1 119 ? -16.047 10.312 0.75 1 78.38 119 ASP A N 1
ATOM 951 C CA . ASP A 1 119 ? -16.969 9.297 1.215 1 78.38 119 ASP A CA 1
ATOM 952 C C . ASP A 1 119 ? -18.047 9.906 2.121 1 78.38 119 ASP A C 1
ATOM 954 O O . ASP A 1 119 ? -17.828 10.961 2.723 1 78.38 119 ASP A O 1
ATOM 958 N N . GLN A 1 120 ? -19.094 9.242 2.104 1 68.25 120 GLN A N 1
ATOM 959 C CA . GLN A 1 120 ? -20.234 9.766 2.85 1 68.25 120 GLN A CA 1
ATOM 960 C C . GLN A 1 120 ? -19.891 9.922 4.328 1 68.25 120 GLN A C 1
ATOM 962 O O . GLN A 1 120 ? -20.562 10.68 5.043 1 68.25 120 GLN A O 1
ATOM 967 N N . MET A 1 121 ? -18.812 9.352 4.715 1 68.06 121 MET A N 1
ATOM 968 C CA . MET A 1 121 ? -18.484 9.383 6.137 1 68.06 121 MET A CA 1
ATOM 969 C C . MET A 1 121 ? -17.547 10.547 6.449 1 68.06 121 MET A C 1
ATOM 971 O O . MET A 1 121 ? -17.281 10.828 7.617 1 68.06 121 MET A O 1
ATOM 975 N N . LEU A 1 122 ? -17.125 11.102 5.398 1 75.5 122 LEU A N 1
ATOM 976 C CA . LEU A 1 122 ? -16.297 12.273 5.629 1 75.5 122 LEU A CA 1
ATOM 977 C C . LEU A 1 122 ? -17.062 13.367 6.352 1 75.5 122 LEU A C 1
ATOM 979 O O . LEU A 1 122 ? -18.141 13.766 5.902 1 75.5 122 LEU A O 1
ATOM 983 N N . LYS A 1 123 ? -16.625 13.766 7.465 1 78.81 123 LYS A N 1
ATOM 984 C CA . LYS A 1 123 ? -17.344 14.727 8.297 1 78.81 123 LYS A CA 1
ATOM 985 C C . LYS A 1 123 ? -16.922 16.156 7.988 1 78.81 123 LYS A C 1
ATOM 987 O O . LYS A 1 123 ? -15.727 16.484 8.07 1 78.81 123 LYS A O 1
ATOM 992 N N . LYS A 1 124 ? -17.922 16.875 7.695 1 83.56 124 LYS A N 1
ATOM 993 C CA . LYS A 1 124 ? -17.703 18.297 7.418 1 83.56 124 LYS A CA 1
ATOM 994 C C . LYS A 1 124 ? -16.906 18.953 8.539 1 83.56 124 LYS A C 1
ATOM 996 O O . LYS A 1 124 ? -15.984 19.734 8.281 1 83.56 124 LYS A O 1
ATOM 1001 N N . ARG A 1 125 ? -17.281 18.656 9.68 1 85.31 125 ARG A N 1
ATOM 1002 C CA . ARG A 1 125 ? -16.641 19.266 10.844 1 85.31 125 ARG A CA 1
ATOM 1003 C C . ARG A 1 125 ? -15.148 18.953 10.883 1 85.31 125 ARG A C 1
ATOM 1005 O O . ARG A 1 125 ? -14.344 19.828 11.227 1 85.31 125 ARG A O 1
ATOM 1012 N N . LEU A 1 126 ? -14.891 17.734 10.523 1 87.69 126 LEU A N 1
ATOM 1013 C CA . LEU A 1 126 ? -13.492 17.328 10.523 1 87.69 126 LEU A CA 1
ATOM 1014 C C . LEU A 1 126 ? -12.688 18.125 9.492 1 87.69 126 LEU A C 1
ATOM 1016 O O . LEU A 1 126 ? -11.602 18.609 9.797 1 87.69 126 LEU A O 1
ATOM 1020 N N . ILE A 1 127 ? -13.219 18.297 8.398 1 89.88 127 ILE A N 1
ATOM 1021 C CA . ILE A 1 127 ? -12.555 19 7.312 1 89.88 127 ILE A CA 1
ATOM 1022 C C . ILE A 1 127 ? -12.375 20.469 7.695 1 89.88 127 ILE A C 1
ATOM 1024 O O . ILE A 1 127 ? -11.305 21.047 7.508 1 89.88 127 ILE A O 1
ATOM 1028 N N . LYS A 1 128 ? -13.383 21.047 8.234 1 90 128 LYS A N 1
ATOM 1029 C CA . LYS A 1 128 ? -13.328 22.438 8.656 1 90 128 LYS A CA 1
ATOM 1030 C C . LYS A 1 128 ? -12.266 22.656 9.727 1 90 128 LYS A C 1
ATOM 1032 O O . LYS A 1 128 ? -11.578 23.688 9.727 1 90 128 LYS A O 1
ATOM 1037 N N . GLU A 1 129 ? -12.211 21.734 10.578 1 90.44 129 GLU A N 1
ATOM 1038 C CA . GLU A 1 129 ? -11.211 21.828 11.641 1 90.44 129 GLU A CA 1
ATOM 1039 C C . GLU A 1 129 ? -9.797 21.828 11.07 1 90.44 129 GLU A C 1
ATOM 1041 O O . GLU A 1 129 ? -8.938 22.578 11.516 1 90.44 129 GLU A O 1
ATOM 1046 N N . PHE A 1 130 ? -9.562 20.953 10.125 1 92.56 130 PHE A N 1
ATOM 1047 C CA . PHE A 1 130 ? -8.258 20.922 9.477 1 92.56 130 PHE A CA 1
ATOM 1048 C C . PHE A 1 130 ? -7.938 22.266 8.836 1 92.56 130 PHE A C 1
ATOM 1050 O O . PHE A 1 130 ? -6.836 22.797 9.008 1 92.56 130 PHE A O 1
ATOM 1057 N N . ILE A 1 131 ? -8.898 22.797 8.195 1 92 131 ILE A N 1
ATOM 1058 C CA . ILE A 1 131 ? -8.711 24.047 7.473 1 92 131 ILE A CA 1
ATOM 1059 C C . ILE A 1 131 ? -8.477 25.188 8.461 1 92 131 ILE A C 1
ATOM 1061 O O . ILE A 1 131 ? -7.605 26.031 8.25 1 92 131 ILE A O 1
ATOM 1065 N N . LYS A 1 132 ? -9.188 25.188 9.445 1 92.31 132 LYS A N 1
ATOM 1066 C CA . LYS A 1 132 ? -9.055 26.203 10.492 1 92.31 132 LYS A CA 1
ATOM 1067 C C . LYS A 1 132 ? -7.621 26.266 11.016 1 92.31 132 LYS A C 1
ATOM 1069 O O . LYS A 1 132 ? -7.105 27.344 11.32 1 92.31 132 LYS A O 1
ATOM 1074 N N . TYR A 1 133 ? -6.988 25.141 11.086 1 93.56 133 TYR A N 1
ATOM 1075 C CA . TYR A 1 133 ? -5.645 25.094 11.648 1 93.56 133 TYR A CA 1
ATOM 1076 C C . TYR A 1 133 ? -4.594 25.219 10.555 1 93.56 133 TYR A C 1
ATOM 1078 O O . TYR A 1 133 ? -3.414 24.922 10.781 1 93.56 133 TYR A O 1
ATOM 1086 N N . GLY A 1 134 ? -5.043 25.531 9.43 1 93.75 134 GLY A N 1
ATOM 1087 C CA . GLY A 1 134 ? -4.105 25.906 8.383 1 93.75 134 GLY A CA 1
ATOM 1088 C C . GLY A 1 134 ? -3.826 24.781 7.395 1 93.75 134 GLY A C 1
ATOM 1089 O O . GLY A 1 134 ? -3.01 24.938 6.484 1 93.75 134 GLY A O 1
ATOM 1090 N N . ALA A 1 135 ? -4.441 23.672 7.527 1 95.81 135 ALA A N 1
ATOM 1091 C CA . ALA A 1 135 ? -4.246 22.578 6.582 1 95.81 135 ALA A CA 1
ATOM 1092 C C . ALA A 1 135 ? -4.965 22.844 5.266 1 95.81 135 ALA A C 1
ATOM 1094 O O . ALA A 1 135 ? -5.977 23.547 5.242 1 95.81 135 ALA A O 1
ATOM 1095 N N . GLU A 1 136 ? -4.398 22.406 4.215 1 95.88 136 GLU A N 1
ATOM 1096 C CA . GLU A 1 136 ? -5.066 22.391 2.918 1 95.88 136 GLU A CA 1
ATOM 1097 C C . GLU A 1 136 ? -5.676 21.031 2.619 1 95.88 136 GLU A C 1
ATOM 1099 O O . GLU A 1 136 ? -4.965 20.016 2.58 1 95.88 136 GLU A O 1
ATOM 1104 N N . VAL A 1 137 ? -6.965 21.031 2.396 1 94.38 137 VAL A N 1
ATOM 1105 C CA . VA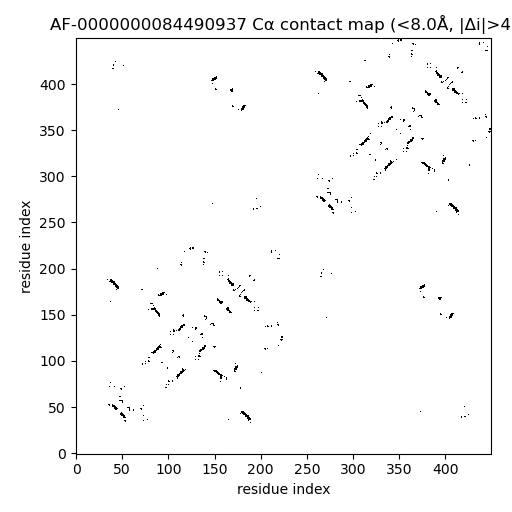L A 1 137 ? -7.676 19.766 2.172 1 94.38 137 VAL A CA 1
ATOM 1106 C C . VAL A 1 137 ? -8.398 19.812 0.831 1 94.38 137 VAL A C 1
ATOM 1108 O O . VAL A 1 137 ? -9.18 20.734 0.572 1 94.38 137 VAL A O 1
ATOM 1111 N N . VAL A 1 138 ? -8.086 18.859 -0.018 1 92.75 138 VAL A N 1
ATOM 1112 C CA . VAL A 1 138 ? -8.859 18.688 -1.245 1 92.75 138 VAL A CA 1
ATOM 1113 C C . VAL A 1 138 ? -9.531 17.328 -1.257 1 92.75 138 VAL A C 1
ATOM 1115 O O . VAL A 1 138 ? -8.961 16.344 -0.79 1 92.75 138 VAL A O 1
ATOM 1118 N N . ILE A 1 139 ? -10.703 17.266 -1.81 1 91.38 139 ILE A N 1
ATOM 1119 C CA . ILE A 1 139 ? -11.523 16.062 -1.747 1 91.38 139 ILE A CA 1
ATOM 1120 C C . ILE A 1 139 ? -11.875 15.609 -3.16 1 91.38 139 ILE A C 1
ATOM 1122 O O . ILE A 1 139 ? -12.469 16.359 -3.934 1 91.38 139 ILE A O 1
ATOM 1126 N N . TYR A 1 140 ? -11.539 14.391 -3.439 1 90.19 140 TYR A N 1
ATOM 1127 C CA . TYR A 1 140 ? -11.852 13.805 -4.738 1 90.19 140 TYR A CA 1
ATOM 1128 C C . TYR A 1 140 ? -13.242 13.18 -4.734 1 90.19 140 TYR A C 1
ATOM 1130 O O . TYR A 1 140 ? -13.5 12.234 -3.99 1 90.19 140 TYR A O 1
ATOM 1138 N N . ALA A 1 141 ? -14.086 13.719 -5.492 1 82.69 141 ALA A N 1
ATOM 1139 C CA . ALA A 1 141 ? -15.406 13.148 -5.719 1 82.69 141 ALA A CA 1
ATOM 1140 C C . ALA A 1 141 ? -15.586 12.734 -7.18 1 82.69 141 ALA A C 1
ATOM 1142 O O . ALA A 1 141 ? -15.438 13.555 -8.086 1 82.69 141 ALA A O 1
ATOM 1143 N N . GLY A 1 142 ? -15.211 11.5 -7.52 1 66.94 142 GLY A N 1
ATOM 1144 C CA . GLY A 1 142 ? -15.344 11.086 -8.906 1 66.94 142 GLY A CA 1
ATOM 1145 C C . GLY A 1 142 ? -16.516 11.75 -9.617 1 66.94 142 GLY A C 1
ATOM 1146 O O . GLY A 1 142 ? -17.469 12.195 -8.977 1 66.94 142 GLY A O 1
ATOM 1147 N N . LYS A 1 143 ? -16.203 12.336 -10.812 1 58.84 143 LYS A N 1
ATOM 1148 C CA . LYS A 1 143 ? -17.312 12.914 -11.57 1 58.84 143 LYS A CA 1
ATOM 1149 C C . LYS A 1 143 ? -18.531 12.016 -11.539 1 58.84 143 LYS A C 1
ATOM 1151 O O . LYS A 1 143 ? -18.469 10.883 -11.039 1 58.84 143 LYS A O 1
ATOM 1156 N N . ASN A 1 144 ? -19.547 12.289 -12.125 1 52.97 144 ASN A N 1
ATOM 1157 C CA . ASN A 1 144 ? -20.906 11.766 -12.242 1 52.97 144 ASN A CA 1
ATOM 1158 C C . ASN A 1 144 ? -20.938 10.25 -12.102 1 52.97 144 ASN A C 1
ATOM 1160 O O . ASN A 1 144 ? -22 9.656 -11.969 1 52.97 144 ASN A O 1
ATOM 1164 N N . ASP A 1 145 ? -19.797 9.594 -12.289 1 50.69 145 ASP A N 1
ATOM 1165 C CA . ASP A 1 145 ? -19.953 8.141 -12.289 1 50.69 145 ASP A CA 1
ATOM 1166 C C . ASP A 1 145 ? -19.078 7.496 -11.219 1 50.69 145 ASP A C 1
ATOM 1168 O O . ASP A 1 145 ? -17.875 7.773 -11.148 1 50.69 145 ASP A O 1
ATOM 1172 N N . LEU A 1 146 ? -19.438 7.48 -9.914 1 53.88 146 LEU A N 1
ATOM 1173 C CA . LEU A 1 146 ? -18.859 6.742 -8.797 1 53.88 146 LEU A CA 1
ATOM 1174 C C . LEU A 1 146 ? -17.984 5.594 -9.297 1 53.88 146 LEU A C 1
ATOM 1176 O O . LEU A 1 146 ? -17.734 4.641 -8.562 1 53.88 146 LEU A O 1
ATOM 1180 N N . SER A 1 147 ? -17.469 5.73 -10.492 1 65.94 147 SER A N 1
ATOM 1181 C CA . SER A 1 147 ? -16.797 4.562 -11.055 1 65.94 147 SER A CA 1
ATOM 1182 C C . SER A 1 147 ? -15.305 4.59 -10.766 1 65.94 147 SER A C 1
ATOM 1184 O O . SER A 1 147 ? -14.609 3.594 -10.969 1 65.94 147 SER A O 1
ATOM 1186 N N . SER A 1 148 ? -14.883 5.809 -10.164 1 81.69 148 SER A N 1
ATOM 1187 C CA . SER A 1 148 ? -13.461 5.918 -9.844 1 81.69 148 SER A CA 1
ATOM 1188 C C . SER A 1 148 ? -13.25 6.402 -8.414 1 81.69 148 SER A C 1
ATOM 1190 O O . SER A 1 148 ? -13.984 7.27 -7.934 1 81.69 148 SER A O 1
ATOM 1192 N N . ILE A 1 149 ? -12.289 5.828 -7.789 1 89.25 149 ILE A N 1
ATOM 1193 C CA . ILE A 1 149 ? -11.984 6.262 -6.43 1 89.25 149 ILE A CA 1
ATOM 1194 C C . ILE A 1 149 ? -10.492 6.566 -6.309 1 89.25 149 ILE A C 1
ATOM 1196 O O . ILE A 1 149 ? -9.68 6.008 -7.043 1 89.25 149 ILE A O 1
ATOM 1200 N N . LEU A 1 150 ? -10.234 7.574 -5.527 1 92.12 150 LEU A N 1
ATOM 1201 C CA . LEU A 1 150 ? -8.859 7.777 -5.09 1 92.12 150 LEU A CA 1
ATOM 1202 C C . LEU A 1 150 ? -8.469 6.754 -4.027 1 92.12 150 LEU A C 1
ATOM 1204 O O . LEU A 1 150 ? -8.828 6.91 -2.855 1 92.12 150 LEU A O 1
ATOM 1208 N N . HIS A 1 151 ? -7.695 5.781 -4.367 1 94.94 151 HIS A N 1
ATOM 1209 C CA . HIS A 1 151 ? -7.438 4.629 -3.506 1 94.94 151 HIS A CA 1
ATOM 1210 C C . HIS A 1 151 ? -6.004 4.645 -2.982 1 94.94 151 HIS A C 1
ATOM 1212 O O . HIS A 1 151 ? -5.465 3.604 -2.605 1 94.94 151 HIS A O 1
ATOM 1218 N N . TYR A 1 152 ? -5.418 5.789 -2.959 1 95.56 152 TYR A N 1
ATOM 1219 C CA . TYR A 1 152 ? -4.074 5.949 -2.416 1 95.56 152 TYR A CA 1
ATOM 1220 C C . TYR A 1 152 ? -4.07 5.75 -0.906 1 95.56 152 TYR A C 1
ATOM 1222 O O . TYR A 1 152 ? -5.062 6.031 -0.233 1 95.56 152 TYR A O 1
ATOM 1230 N N . LYS A 1 153 ? -2.951 5.246 -0.388 1 97.19 153 LYS A N 1
ATOM 1231 C CA . LYS A 1 153 ? -2.637 5.164 1.036 1 97.19 153 LYS A CA 1
ATOM 1232 C C . LYS A 1 153 ? -1.167 5.488 1.293 1 97.19 153 LYS A C 1
ATOM 1234 O O . LYS A 1 153 ? -0.382 4.598 1.632 1 97.19 153 LYS A O 1
ATOM 1239 N N . TYR A 1 154 ? -0.866 6.785 1.205 1 98.12 154 TYR A N 1
ATOM 1240 C CA . TYR A 1 154 ? 0.528 7.105 1.49 1 98.12 154 TYR A CA 1
ATOM 1241 C C . TYR A 1 154 ? 0.656 8.5 2.094 1 98.12 154 TYR A C 1
ATOM 1243 O O . TYR A 1 154 ? -0.285 9.297 2.039 1 98.12 154 TYR A O 1
ATOM 1251 N N . ALA A 1 155 ? 1.785 8.758 2.707 1 98.81 155 ALA A N 1
ATOM 1252 C CA . ALA A 1 155 ? 2.139 10.055 3.281 1 98.81 155 ALA A CA 1
ATOM 1253 C C . ALA A 1 155 ? 3.623 10.352 3.086 1 98.81 155 ALA A C 1
ATOM 1255 O O . ALA A 1 155 ? 4.457 9.445 3.137 1 98.81 155 ALA A O 1
ATOM 1256 N N . ILE A 1 156 ? 3.916 11.578 2.855 1 98.62 156 ILE A N 1
ATOM 1257 C CA . ILE A 1 156 ? 5.277 12.078 2.695 1 98.62 156 ILE A CA 1
ATOM 1258 C C . ILE A 1 156 ? 5.543 13.18 3.719 1 98.62 156 ILE A C 1
ATOM 1260 O O . ILE A 1 156 ? 4.793 14.156 3.799 1 98.62 156 ILE A O 1
ATOM 1264 N N . LYS A 1 157 ? 6.582 13 4.469 1 98.69 157 LYS A N 1
ATOM 1265 C CA . LYS A 1 157 ? 6.902 14.055 5.426 1 98.69 157 LYS A CA 1
ATOM 1266 C C . LYS A 1 157 ? 8.227 14.727 5.082 1 98.69 157 LYS A C 1
ATOM 1268 O O . LYS A 1 157 ? 9.148 14.078 4.59 1 98.69 157 LYS A O 1
ATOM 1273 N N . ASP A 1 158 ? 8.312 16.031 5.23 1 98.44 158 ASP A N 1
ATOM 1274 C CA . ASP A 1 158 ? 9.531 16.844 5.215 1 98.44 158 ASP A CA 1
ATOM 1275 C C . ASP A 1 158 ? 10.305 16.641 3.912 1 98.44 158 ASP A C 1
ATOM 1277 O O . ASP A 1 158 ? 11.516 16.406 3.932 1 98.44 158 ASP A O 1
ATOM 1281 N N . TYR A 1 159 ? 9.625 16.734 2.822 1 97.81 159 TYR A N 1
ATOM 1282 C CA . TYR A 1 159 ? 10.195 16.422 1.517 1 97.81 159 TYR A CA 1
ATOM 1283 C C . TYR A 1 159 ? 11.477 17.203 1.276 1 97.81 159 TYR A C 1
ATOM 1285 O O . TYR A 1 159 ? 12.406 16.703 0.639 1 97.81 159 TYR A O 1
ATOM 1293 N N . ASN A 1 160 ? 11.617 18.391 1.795 1 96.25 160 ASN A N 1
ATOM 1294 C CA . ASN A 1 160 ? 12.773 19.234 1.508 1 96.25 160 ASN A CA 1
ATOM 1295 C C . ASN A 1 160 ? 13.742 19.281 2.688 1 96.25 160 ASN A C 1
ATOM 1297 O O . ASN A 1 160 ? 14.578 20.188 2.779 1 96.25 160 ASN A O 1
ATOM 1301 N N . SER A 1 161 ? 13.672 18.375 3.555 1 94.69 161 SER A N 1
ATOM 1302 C CA . SER A 1 161 ? 14.5 18.375 4.754 1 94.69 161 SER A CA 1
ATOM 1303 C C . SER A 1 161 ? 15.195 17.031 4.957 1 94.69 161 SER A C 1
ATOM 1305 O O . SER A 1 161 ? 14.898 16.062 4.254 1 94.69 161 SER A O 1
ATOM 1307 N N . ILE A 1 162 ? 16.062 16.969 5.965 1 91.5 162 ILE A N 1
ATOM 1308 C CA . ILE A 1 162 ? 16.859 15.766 6.242 1 91.5 162 ILE A CA 1
ATOM 1309 C C . ILE A 1 162 ? 15.961 14.688 6.836 1 91.5 162 ILE A C 1
ATOM 1311 O O . ILE A 1 162 ? 16.266 13.492 6.73 1 91.5 162 ILE A O 1
ATOM 1315 N N . SER A 1 163 ? 14.867 15.102 7.391 1 94.81 163 SER A N 1
ATOM 1316 C CA . SER A 1 163 ? 13.953 14.148 8.008 1 94.81 163 SER A CA 1
ATOM 1317 C C . SER A 1 163 ? 12.969 13.586 6.988 1 94.81 163 SER A C 1
ATOM 1319 O O . SER A 1 163 ? 11.992 12.93 7.355 1 94.81 163 SER A O 1
ATOM 1321 N N . LYS A 1 164 ? 13.281 13.781 5.719 1 97.38 164 LYS A N 1
ATOM 1322 C CA . LYS A 1 164 ? 12.453 13.305 4.613 1 97.38 164 LYS A CA 1
ATOM 1323 C C . LYS A 1 164 ? 12.195 11.805 4.723 1 97.38 164 LYS A C 1
ATOM 1325 O O . LYS A 1 164 ? 13.125 11.023 4.934 1 97.38 164 LYS A O 1
ATOM 1330 N N . ALA A 1 165 ? 10.898 11.414 4.656 1 97.69 165 ALA A N 1
ATOM 1331 C CA . ALA A 1 165 ? 10.477 10.016 4.664 1 97.69 165 ALA A CA 1
ATOM 1332 C C . ALA A 1 165 ? 9.055 9.875 4.133 1 97.69 165 ALA A C 1
ATOM 1334 O O . ALA A 1 165 ? 8.352 10.867 3.932 1 97.69 165 ALA A O 1
ATOM 1335 N N . MET A 1 166 ? 8.719 8.688 3.824 1 97.56 166 MET A N 1
ATOM 1336 C CA . MET A 1 166 ? 7.336 8.445 3.428 1 97.56 166 MET A CA 1
ATOM 1337 C C . MET A 1 166 ? 6.875 7.066 3.883 1 97.56 166 MET A C 1
ATOM 1339 O O . MET A 1 166 ? 7.684 6.25 4.32 1 97.56 166 MET A O 1
ATOM 1343 N N . CYS A 1 167 ? 5.586 6.863 3.914 1 97.94 167 CYS A N 1
ATOM 1344 C CA . CYS A 1 167 ? 4.996 5.551 4.148 1 97.94 167 CYS A CA 1
ATOM 1345 C C . CYS A 1 167 ? 3.891 5.266 3.141 1 97.94 167 CYS A C 1
ATOM 1347 O O . CYS A 1 167 ? 3.254 6.188 2.631 1 97.94 167 CYS A O 1
ATOM 1349 N N . CYS A 1 168 ? 3.717 4.043 2.789 1 97.25 168 CYS A N 1
ATOM 1350 C CA . CYS A 1 168 ? 2.684 3.576 1.872 1 97.25 168 CYS A CA 1
ATOM 1351 C C . CYS A 1 168 ? 2.346 2.113 2.131 1 97.25 168 CYS A C 1
ATOM 1353 O O . CYS A 1 168 ? 3.078 1.418 2.838 1 97.25 168 CYS A O 1
ATOM 1355 N N . GLY A 1 169 ? 1.238 1.654 1.556 1 96.69 169 GLY A N 1
ATOM 1356 C CA . GLY A 1 169 ? 0.822 0.268 1.697 1 96.69 169 GLY A CA 1
ATOM 1357 C C . GLY A 1 169 ? -0.665 0.066 1.475 1 96.69 169 GLY A C 1
ATOM 1358 O O . GLY A 1 169 ? -1.287 0.798 0.702 1 96.69 169 GLY A O 1
ATOM 1359 N N . SER A 1 170 ? -1.142 -0.979 2.092 1 96.75 170 SER A N 1
ATOM 1360 C CA . SER A 1 170 ? -2.553 -1.318 1.94 1 96.75 170 SER A CA 1
ATOM 1361 C C . SER A 1 170 ? -3.404 -0.622 2.996 1 96.75 170 SER A C 1
ATOM 1363 O O . SER A 1 170 ? -4.625 -0.535 2.857 1 96.75 170 SER A O 1
ATOM 1365 N N . LEU A 1 171 ? -2.879 -0.081 3.992 1 96.06 171 LEU A N 1
ATOM 1366 C CA . LEU A 1 171 ? -3.512 0.334 5.242 1 96.06 171 LEU A CA 1
ATOM 1367 C C . LEU A 1 171 ? -4.207 1.681 5.074 1 96.06 171 LEU A C 1
ATOM 1369 O O . LEU A 1 171 ? -3.547 2.715 4.961 1 96.06 171 LEU A O 1
ATOM 1373 N N . ASN A 1 172 ? -5.574 1.682 5.059 1 96.31 172 ASN A N 1
ATOM 1374 C CA . ASN A 1 172 ? -6.305 2.914 5.332 1 96.31 172 ASN A CA 1
ATOM 1375 C C . ASN A 1 172 ? -6.141 3.357 6.781 1 96.31 172 ASN A C 1
ATOM 1377 O O . ASN A 1 172 ? -5.957 2.527 7.672 1 96.31 172 ASN A O 1
ATOM 1381 N N . TRP A 1 173 ? -6.207 4.641 6.98 1 96.44 173 TRP A N 1
ATOM 1382 C CA . TRP A 1 173 ? -6.004 5.105 8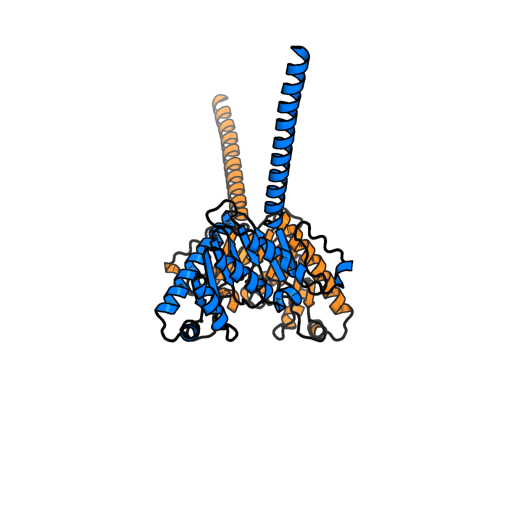.352 1 96.44 173 TRP A CA 1
ATOM 1383 C C . TRP A 1 173 ? -7.324 5.145 9.109 1 96.44 173 TRP A C 1
ATOM 1385 O O . TRP A 1 173 ? -7.777 6.211 9.523 1 96.44 173 TRP A O 1
ATOM 1395 N N . THR A 1 174 ? -7.852 3.971 9.297 1 94.38 174 THR A N 1
ATOM 1396 C CA . THR A 1 174 ? -9.086 3.723 10.039 1 94.38 174 THR A CA 1
ATOM 1397 C C . THR A 1 174 ? -8.836 2.762 11.195 1 94.38 174 THR A C 1
ATOM 1399 O O . THR A 1 174 ? -7.871 1.994 11.18 1 94.38 174 THR A O 1
ATOM 1402 N N . ASN A 1 175 ? -9.727 2.857 12.148 1 91.69 175 ASN A N 1
ATOM 1403 C CA . ASN A 1 175 ? -9.594 1.902 13.242 1 91.69 175 ASN A CA 1
ATOM 1404 C C . ASN A 1 175 ? -9.727 0.464 12.75 1 91.69 175 ASN A C 1
ATOM 1406 O O . ASN A 1 175 ? -8.977 -0.416 13.188 1 91.69 175 ASN A O 1
ATOM 1410 N N . THR A 1 176 ? -10.617 0.226 11.883 1 90.88 176 THR A N 1
ATOM 1411 C CA . THR A 1 176 ? -10.828 -1.12 11.359 1 90.88 176 THR A CA 1
ATOM 1412 C C . THR A 1 176 ? -9.562 -1.639 10.68 1 90.88 176 THR A C 1
ATOM 1414 O O . THR A 1 176 ? -9.195 -2.801 10.852 1 90.88 176 THR A O 1
ATOM 1417 N N . ALA A 1 177 ? -8.906 -0.846 9.914 1 93.25 177 ALA A N 1
ATOM 1418 C CA . ALA A 1 177 ? -7.676 -1.251 9.227 1 93.25 177 ALA A CA 1
ATOM 1419 C C . ALA A 1 177 ? -6.574 -1.587 10.234 1 93.25 177 ALA A C 1
ATOM 1421 O O . ALA A 1 177 ? -5.883 -2.598 10.086 1 93.25 177 ALA A O 1
ATOM 1422 N N . PHE A 1 178 ? -6.465 -0.814 11.281 1 91.5 178 PHE A N 1
ATOM 1423 C CA . PHE A 1 178 ? -5.395 -1.002 12.258 1 91.5 178 PHE A CA 1
ATOM 1424 C C . PHE A 1 178 ? -5.691 -2.191 13.156 1 91.5 178 PHE A C 1
ATOM 1426 O O . PHE A 1 178 ? -4.781 -2.938 13.531 1 91.5 178 PHE A O 1
ATOM 1433 N N . LEU A 1 179 ? -6.941 -2.344 13.469 1 88.56 179 LEU A N 1
ATOM 1434 C CA . LEU A 1 179 ? -7.254 -3.215 14.594 1 88.56 179 LEU A CA 1
ATOM 1435 C C . LEU A 1 179 ? -7.836 -4.539 14.109 1 88.56 179 LEU A C 1
ATOM 1437 O O . LEU A 1 179 ? -7.758 -5.551 14.812 1 88.56 179 LEU A O 1
ATOM 1441 N N . ASN A 1 180 ? -8.43 -4.566 12.922 1 88.25 180 ASN A N 1
ATOM 1442 C CA . ASN A 1 180 ? -9.188 -5.746 12.531 1 88.25 180 ASN A CA 1
ATOM 1443 C C . ASN A 1 180 ? -8.617 -6.387 11.273 1 88.25 180 ASN A C 1
ATOM 1445 O O . ASN A 1 180 ? -8.617 -7.613 11.133 1 88.25 180 ASN A O 1
ATOM 1449 N N . ASN A 1 181 ? -8.148 -5.645 10.398 1 90.81 181 ASN A N 1
ATOM 1450 C CA . ASN A 1 181 ? -7.754 -6.148 9.094 1 90.81 181 ASN A CA 1
ATOM 1451 C C . ASN A 1 181 ? -6.312 -6.656 9.102 1 90.81 181 ASN A C 1
ATOM 1453 O O . ASN A 1 181 ? -5.574 -6.426 10.062 1 90.81 181 ASN A O 1
ATOM 1457 N N . TYR A 1 182 ? -5.984 -7.445 8.148 1 91.81 182 TYR A N 1
ATOM 1458 C CA . TYR A 1 182 ? -4.602 -7.754 7.805 1 91.81 182 TYR A CA 1
ATOM 1459 C C . TYR A 1 182 ? -4.051 -6.742 6.809 1 91.81 182 TYR A C 1
ATOM 1461 O O . TYR A 1 182 ? -4.52 -6.656 5.672 1 91.81 182 TYR A O 1
ATOM 1469 N N . GLU A 1 183 ? -3.086 -5.953 7.262 1 95.38 183 GLU A N 1
ATOM 1470 C CA . GLU A 1 183 ? -2.582 -4.809 6.504 1 95.38 183 GLU A CA 1
ATOM 1471 C C . GLU A 1 183 ? -1.058 -4.746 6.547 1 95.38 183 GLU A C 1
ATOM 1473 O O . GLU A 1 183 ? -0.429 -5.371 7.402 1 95.38 183 GLU A O 1
ATOM 1478 N N . SER A 1 184 ? -0.533 -4.016 5.621 1 94.88 184 SER A N 1
ATOM 1479 C CA . SER A 1 184 ? 0.889 -3.689 5.656 1 94.88 184 SER A CA 1
ATOM 1480 C C . SER A 1 184 ? 1.12 -2.203 5.402 1 94.88 184 SER A C 1
ATOM 1482 O O . SER A 1 184 ? 0.363 -1.568 4.664 1 94.88 184 SER A O 1
ATOM 1484 N N . ILE A 1 185 ? 2.148 -1.645 6.043 1 96.88 185 ILE A N 1
ATOM 1485 C CA . ILE A 1 185 ? 2.643 -0.297 5.781 1 96.88 185 ILE A CA 1
ATOM 1486 C C . ILE A 1 185 ? 4.168 -0.314 5.703 1 96.88 185 ILE A C 1
ATOM 1488 O O . ILE A 1 185 ? 4.832 -0.926 6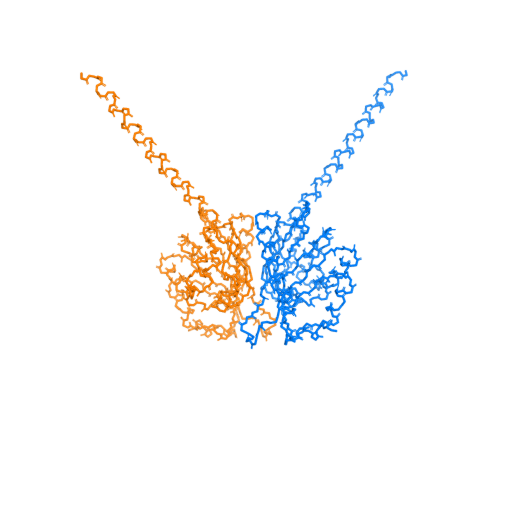.543 1 96.88 185 ILE A O 1
ATOM 1492 N N . THR A 1 186 ? 4.723 0.258 4.672 1 95.75 186 THR A N 1
ATOM 1493 C CA . THR A 1 186 ? 6.16 0.367 4.469 1 95.75 186 THR A CA 1
ATOM 1494 C C . THR A 1 186 ? 6.633 1.802 4.688 1 95.75 186 THR A C 1
ATOM 1496 O O . THR A 1 186 ? 6.066 2.74 4.121 1 95.75 186 THR A O 1
ATOM 1499 N N . PHE A 1 187 ? 7.613 1.944 5.547 1 96.25 187 PHE A N 1
ATOM 1500 C CA . PHE A 1 187 ? 8.297 3.217 5.738 1 96.25 187 PHE A CA 1
ATOM 1501 C C . PHE A 1 187 ? 9.633 3.23 5 1 96.25 187 PHE A C 1
ATOM 1503 O O . PHE A 1 187 ? 10.359 2.238 5.008 1 96.25 187 PHE A O 1
ATOM 1510 N N . THR A 1 188 ? 9.906 4.398 4.367 1 94.69 188 THR A N 1
ATOM 1511 C CA . THR A 1 188 ? 11.18 4.434 3.645 1 94.69 188 THR A CA 1
ATOM 1512 C C . THR A 1 188 ? 11.695 5.863 3.529 1 94.69 188 THR A C 1
ATOM 1514 O O . THR A 1 188 ? 10.906 6.812 3.471 1 94.69 188 THR A O 1
ATOM 1517 N N . THR A 1 189 ? 13.031 5.977 3.52 1 94.06 189 THR A N 1
ATOM 1518 C CA . THR A 1 189 ? 13.703 7.242 3.254 1 94.06 189 THR A CA 1
ATOM 1519 C C . THR A 1 189 ? 14.391 7.211 1.892 1 94.06 189 THR A C 1
ATOM 1521 O O . THR A 1 189 ? 15.164 8.117 1.562 1 94.06 189 THR A O 1
ATOM 1524 N N . ASN A 1 190 ? 14.094 6.152 1.171 1 90.38 190 ASN A N 1
ATOM 1525 C CA . ASN A 1 190 ? 14.703 6.059 -0.151 1 90.38 190 ASN A CA 1
ATOM 1526 C C . ASN A 1 190 ? 14.328 7.25 -1.029 1 90.38 190 ASN A C 1
ATOM 1528 O O . ASN A 1 190 ? 13.148 7.453 -1.331 1 90.38 190 ASN A O 1
ATOM 1532 N N . GLU A 1 191 ? 15.289 7.93 -1.547 1 90.31 191 GLU A N 1
ATOM 1533 C CA . GLU A 1 191 ? 15.07 9.203 -2.225 1 90.31 191 GLU A CA 1
ATOM 1534 C C . GLU A 1 191 ? 14.281 9.016 -3.516 1 90.31 191 GLU A C 1
ATOM 1536 O O . GLU A 1 191 ? 13.375 9.789 -3.816 1 90.31 191 GLU A O 1
ATOM 1541 N N . SER A 1 192 ? 14.578 8.039 -4.246 1 86.5 192 SER A N 1
ATOM 1542 C CA . SER A 1 192 ? 13.906 7.816 -5.523 1 86.5 192 SER A CA 1
ATOM 1543 C C . SER A 1 192 ? 12.43 7.496 -5.328 1 86.5 192 SER A C 1
ATOM 1545 O O . SER A 1 192 ? 11.578 7.984 -6.078 1 86.5 192 SER A O 1
ATOM 1547 N N . ILE A 1 193 ? 12.172 6.695 -4.34 1 90.12 193 ILE A N 1
ATOM 1548 C CA . ILE A 1 193 ? 10.789 6.324 -4.047 1 90.12 193 ILE A CA 1
ATOM 1549 C C . ILE A 1 193 ? 10.023 7.547 -3.549 1 90.12 193 ILE A C 1
ATOM 1551 O O . ILE A 1 193 ? 8.93 7.844 -4.039 1 90.12 193 ILE A O 1
ATOM 1555 N N . VAL A 1 194 ? 10.625 8.281 -2.674 1 94.25 194 VAL A N 1
ATOM 1556 C CA . VAL A 1 194 ? 9.961 9.453 -2.102 1 94.25 194 VAL A CA 1
ATOM 1557 C C . VAL A 1 194 ? 9.688 10.484 -3.195 1 94.25 194 VAL A C 1
ATOM 1559 O O . VAL A 1 194 ? 8.609 11.07 -3.246 1 94.25 194 VAL A O 1
ATOM 1562 N N . ASP A 1 195 ? 10.625 10.672 -4.051 1 92.75 195 ASP A N 1
ATOM 1563 C CA . ASP A 1 195 ? 10.477 11.648 -5.121 1 92.75 195 ASP A CA 1
ATOM 1564 C C . ASP A 1 195 ? 9.312 11.297 -6.039 1 92.75 195 ASP A C 1
ATOM 1566 O O . ASP A 1 195 ? 8.555 12.172 -6.457 1 92.75 195 ASP A O 1
ATOM 1570 N N . GLU A 1 196 ? 9.195 10.07 -6.367 1 89.19 196 GLU A N 1
ATOM 1571 C CA . GLU A 1 196 ? 8.109 9.641 -7.246 1 89.19 196 GLU A CA 1
ATOM 1572 C C . GLU A 1 196 ? 6.746 9.859 -6.59 1 89.19 196 GLU A C 1
ATOM 1574 O O . GLU A 1 196 ? 5.809 10.336 -7.238 1 89.19 196 GLU A O 1
ATOM 1579 N N . PHE A 1 197 ? 6.645 9.508 -5.355 1 93.94 197 PHE A N 1
ATOM 1580 C CA . PHE A 1 197 ? 5.387 9.719 -4.645 1 93.94 197 PHE A CA 1
ATOM 1581 C C . PHE A 1 197 ? 5.09 11.211 -4.508 1 93.94 197 PHE A C 1
ATOM 1583 O O . PHE A 1 197 ? 3.93 11.625 -4.57 1 93.94 197 PHE A O 1
ATOM 1590 N N . TYR A 1 198 ? 6.141 11.977 -4.305 1 95.5 198 TYR A N 1
ATOM 1591 C CA . TYR A 1 198 ? 5.918 13.406 -4.18 1 95.5 198 TYR A CA 1
ATOM 1592 C C . TYR A 1 198 ? 5.391 13.992 -5.484 1 95.5 198 TYR A C 1
ATOM 1594 O O . TYR A 1 198 ? 4.457 14.797 -5.477 1 95.5 198 TYR A O 1
ATOM 1602 N N . LYS A 1 199 ? 5.98 13.625 -6.5 1 91.12 199 LYS A N 1
ATOM 1603 C CA . LYS A 1 199 ? 5.484 14.062 -7.801 1 91.12 199 LYS A CA 1
ATOM 1604 C C . LYS A 1 199 ? 4.016 13.688 -7.988 1 91.12 199 LYS A C 1
ATOM 1606 O O . LYS A 1 199 ? 3.211 14.508 -8.422 1 91.12 199 LYS A O 1
ATOM 1611 N N . ASN A 1 200 ? 3.725 12.5 -7.723 1 90.62 200 ASN A N 1
ATOM 1612 C CA . ASN A 1 200 ? 2.342 12.039 -7.812 1 90.62 200 ASN A CA 1
ATOM 1613 C C . ASN A 1 200 ? 1.42 12.867 -6.922 1 90.62 200 ASN A C 1
ATOM 1615 O O . ASN A 1 200 ? 0.312 13.219 -7.328 1 90.62 200 ASN A O 1
ATOM 1619 N N . PHE A 1 201 ? 1.896 13.094 -5.754 1 95.56 201 PHE A N 1
ATOM 1620 C CA . PHE A 1 201 ? 1.079 13.867 -4.82 1 95.56 201 PHE A CA 1
ATOM 1621 C C . PHE A 1 201 ? 0.77 15.25 -5.391 1 95.56 201 PHE A C 1
ATOM 1623 O O . PHE A 1 201 ? -0.388 15.672 -5.414 1 95.56 201 PHE A O 1
ATOM 1630 N N . VAL A 1 202 ? 1.789 15.922 -5.781 1 94.81 202 VAL A N 1
ATOM 1631 C CA . VAL A 1 202 ? 1.628 17.281 -6.281 1 94.81 202 VAL A CA 1
ATOM 1632 C C . VAL A 1 202 ? 0.656 17.281 -7.461 1 94.81 202 VAL A C 1
ATOM 1634 O O . VAL A 1 202 ? -0.254 18.125 -7.516 1 94.81 202 VAL A O 1
ATOM 1637 N N . GLU A 1 203 ? 0.788 16.391 -8.227 1 90.12 203 GLU A N 1
ATOM 1638 C CA . GLU A 1 203 ? -0.093 16.312 -9.391 1 90.12 203 GLU A CA 1
ATOM 1639 C C . GLU A 1 203 ? -1.532 16.016 -8.969 1 90.12 203 GLU A C 1
ATOM 1641 O O . GLU A 1 203 ? -2.467 16.656 -9.469 1 90.12 203 GLU A O 1
ATOM 1646 N N . SER A 1 204 ? -1.693 15.039 -8.133 1 90.88 204 SER A N 1
ATOM 1647 C CA . SER A 1 204 ? -3.023 14.672 -7.66 1 90.88 204 SER A CA 1
ATOM 1648 C C . SER A 1 204 ? -3.684 15.82 -6.914 1 90.88 204 SER A C 1
ATOM 1650 O O . SER A 1 204 ? -4.863 16.109 -7.121 1 90.88 204 SER A O 1
ATOM 1652 N N . TYR A 1 205 ? -2.889 16.422 -6.113 1 94.12 205 TYR A N 1
ATOM 1653 C CA . TYR A 1 205 ? -3.383 17.547 -5.34 1 94.12 205 TYR A CA 1
ATOM 1654 C C . TYR A 1 205 ? -3.879 18.656 -6.254 1 94.12 205 TYR A C 1
ATOM 1656 O O . TYR A 1 205 ? -4.996 19.156 -6.094 1 94.12 205 TYR A O 1
ATOM 1664 N N . ASN A 1 206 ? -3.102 19.016 -7.168 1 93.06 206 ASN A N 1
ATOM 1665 C CA . ASN A 1 206 ? -3.471 20.094 -8.094 1 93.06 206 ASN A CA 1
ATOM 1666 C C . ASN A 1 206 ? -4.68 19.703 -8.945 1 93.06 206 ASN A C 1
ATOM 1668 O O . ASN A 1 206 ? -5.555 20.531 -9.195 1 93.06 206 ASN A O 1
ATOM 1672 N N . TYR A 1 207 ? -4.715 18.547 -9.352 1 87.75 207 TYR A N 1
ATOM 1673 C CA . TYR A 1 207 ? -5.828 18.062 -10.164 1 87.75 207 TYR A CA 1
ATOM 1674 C C . TYR A 1 207 ? -7.141 18.141 -9.391 1 87.75 207 TYR A C 1
ATOM 1676 O O . TYR A 1 207 ? -8.133 18.656 -9.891 1 87.75 207 TYR A O 1
ATOM 1684 N N . VAL A 1 208 ? -7.109 17.578 -8.219 1 89.31 208 VAL A N 1
ATOM 1685 C CA . VAL A 1 208 ? -8.328 17.547 -7.41 1 89.31 208 VAL A CA 1
ATOM 1686 C C . VAL A 1 208 ? -8.734 18.969 -7.031 1 89.31 208 VAL A C 1
ATOM 1688 O O . VAL A 1 208 ? -9.914 19.297 -7.039 1 89.31 208 VAL A O 1
ATOM 1691 N N . LYS A 1 209 ? -7.789 19.75 -6.723 1 90.56 209 LYS A N 1
ATOM 1692 C CA . LYS A 1 209 ? -8.062 21.141 -6.402 1 90.56 209 LYS A CA 1
ATOM 1693 C C . LYS A 1 209 ? -8.758 21.844 -7.566 1 90.56 209 LYS A C 1
ATOM 1695 O O . LYS A 1 209 ? -9.75 22.562 -7.367 1 90.56 209 LYS A O 1
ATOM 1700 N N . ASN A 1 210 ? -8.234 21.625 -8.672 1 88.25 210 ASN A N 1
ATOM 1701 C CA . ASN A 1 210 ? -8.82 22.234 -9.859 1 88.25 210 ASN A CA 1
ATOM 1702 C C . ASN A 1 210 ? -10.234 21.719 -10.102 1 88.25 210 ASN A C 1
ATOM 1704 O O . ASN A 1 210 ? -11.117 22.484 -10.516 1 88.25 210 ASN A O 1
ATOM 1708 N N . LEU A 1 211 ? -10.422 20.453 -9.914 1 83.12 211 LEU A N 1
ATOM 1709 C CA . LEU A 1 211 ? -11.75 19.875 -10.062 1 83.12 211 LEU A CA 1
ATOM 1710 C C . LEU A 1 211 ? -12.734 20.531 -9.102 1 83.12 211 LEU A C 1
ATOM 1712 O O . LEU A 1 211 ? -13.883 20.812 -9.477 1 83.12 211 LEU A O 1
ATOM 1716 N N . MET A 1 212 ? -12.32 20.719 -7.945 1 84.31 212 MET A N 1
ATOM 1717 C CA . MET A 1 212 ? -13.18 21.297 -6.918 1 84.31 212 MET A CA 1
ATOM 1718 C C . MET A 1 212 ? -13.523 22.734 -7.254 1 84.31 212 MET A C 1
ATOM 1720 O O . MET A 1 212 ? -14.609 23.219 -6.914 1 84.31 212 MET A O 1
ATOM 1724 N N . GLU A 1 213 ? -12.68 23.328 -7.875 1 84 213 GLU A N 1
ATOM 1725 C CA . GLU A 1 213 ? -12.883 24.734 -8.211 1 84 213 GLU A CA 1
ATOM 1726 C C . GLU A 1 213 ? -13.758 24.875 -9.453 1 84 213 GLU A C 1
ATOM 1728 O O . GLU A 1 213 ? -14.461 25.875 -9.609 1 84 213 GLU A O 1
ATOM 1733 N N . THR A 1 214 ? -13.672 23.938 -10.305 1 78.56 214 THR A N 1
ATOM 1734 C CA . THR A 1 214 ? -14.328 24.109 -11.602 1 78.56 214 THR A CA 1
ATOM 1735 C C . THR A 1 214 ? -15.68 23.391 -11.617 1 78.56 214 THR A C 1
ATOM 1737 O O . THR A 1 214 ? -16.531 23.688 -12.469 1 78.56 214 THR A O 1
ATOM 1740 N N . ASP A 1 215 ? -15.789 22.359 -10.781 1 69.62 215 ASP A N 1
ATOM 1741 C CA . ASP A 1 215 ? -17.047 21.625 -10.828 1 69.62 215 ASP A CA 1
ATOM 1742 C C . ASP A 1 215 ? -17.969 22.031 -9.68 1 69.62 2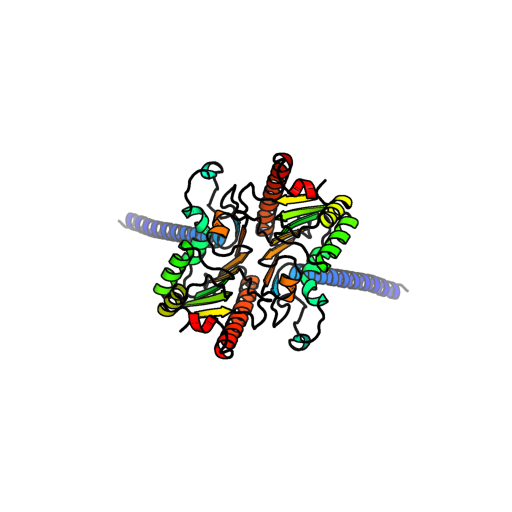15 ASP A C 1
ATOM 1744 O O . ASP A 1 215 ? -17.781 21.578 -8.547 1 69.62 215 ASP A O 1
ATOM 1748 N N . PRO A 1 216 ? -18.922 22.859 -10 1 61.75 216 PRO A N 1
ATOM 1749 C CA . PRO A 1 216 ? -19.812 23.359 -8.953 1 61.75 216 PRO A CA 1
ATOM 1750 C C . PRO A 1 216 ? -20.719 22.281 -8.367 1 61.75 216 PRO A C 1
ATOM 1752 O O . PRO A 1 216 ? -21.312 22.484 -7.312 1 61.75 216 PRO A O 1
ATOM 1755 N N . TYR A 1 217 ? -20.734 21.188 -8.984 1 58 217 TYR A N 1
ATOM 1756 C CA . TYR A 1 217 ? -21.672 20.156 -8.531 1 58 217 TYR A CA 1
ATOM 1757 C C . TYR A 1 217 ? -20.953 19.094 -7.711 1 58 217 TYR A C 1
ATOM 1759 O O . TYR A 1 217 ? -21.562 18.078 -7.344 1 58 217 TYR A O 1
ATOM 1767 N N . LEU A 1 218 ? -19.891 19.359 -7.398 1 63.12 218 LEU A N 1
ATOM 1768 C CA . LEU A 1 218 ? -19.188 18.375 -6.59 1 63.12 218 LEU A CA 1
ATOM 1769 C C . LEU A 1 218 ? -19.719 18.359 -5.16 1 63.12 218 LEU A C 1
ATOM 1771 O O . LEU A 1 218 ? -19.781 19.406 -4.508 1 63.12 218 LEU A O 1
ATOM 1775 N N . PRO A 1 219 ? -20.297 17.266 -4.746 1 58.88 219 PRO A N 1
ATOM 1776 C CA . PRO A 1 219 ? -20.859 17.156 -3.398 1 58.88 219 PRO A CA 1
ATOM 1777 C C . PRO A 1 219 ? -19.906 17.672 -2.32 1 58.88 219 PRO A C 1
ATOM 1779 O O . PRO A 1 219 ? -20.328 18 -1.213 1 58.88 219 PRO A O 1
ATOM 1782 N N . VAL A 1 220 ? -18.75 17.828 -2.723 1 60.78 220 VAL A N 1
ATOM 1783 C CA . VAL A 1 220 ? -17.688 18.172 -1.776 1 60.78 220 VAL A CA 1
ATOM 1784 C C . VAL A 1 220 ? -17.828 19.625 -1.358 1 60.78 220 VAL A C 1
ATOM 1786 O O . VAL A 1 220 ? -17.422 20.016 -0.26 1 60.78 220 VAL A O 1
ATOM 1789 N N . LEU A 1 221 ? -18.438 20.359 -2.152 1 62.31 221 LEU A N 1
ATOM 1790 C CA . LEU A 1 221 ? -18.547 21.781 -1.869 1 62.31 221 LEU A CA 1
ATOM 1791 C C . LEU A 1 221 ? -19.359 22.031 -0.603 1 62.31 221 LEU A C 1
ATOM 1793 O O . LEU A 1 221 ? -19.078 22.953 0.163 1 62.31 221 LEU A O 1
ATOM 1797 N N . ASP A 1 222 ? -20.219 21.141 -0.406 1 66.12 222 ASP A N 1
ATOM 1798 C CA . ASP A 1 222 ? -21 21.281 0.821 1 66.12 222 ASP A CA 1
ATOM 1799 C C . ASP A 1 222 ? -20.141 21.016 2.053 1 66.12 222 ASP A C 1
ATOM 1801 O O . ASP A 1 222 ? -20.391 21.578 3.121 1 66.12 222 ASP A O 1
ATOM 1805 N N . LEU A 1 223 ? -19.125 20.25 1.826 1 67.81 223 LEU A N 1
ATOM 1806 C CA . LEU A 1 223 ? -18.25 19.922 2.938 1 67.81 223 LEU A CA 1
ATOM 1807 C C . LEU A 1 223 ? -17.328 21.094 3.275 1 67.81 223 LEU A C 1
ATOM 1809 O O . LEU A 1 223 ? -16.875 21.219 4.418 1 67.81 223 LEU A O 1
ATOM 1813 N N . LEU A 1 224 ? -17.172 21.969 2.289 1 68.06 224 LEU A N 1
ATOM 1814 C CA . LEU A 1 224 ? -16.188 23.031 2.479 1 68.06 224 LEU A CA 1
ATOM 1815 C C . LEU A 1 224 ? -16.859 24.344 2.811 1 68.06 224 LEU A C 1
ATOM 1817 O O . LEU A 1 224 ? -16.203 25.312 3.217 1 68.06 224 LEU A O 1
ATOM 1821 N N . SER A 1 225 ? -18.156 24.422 2.551 1 65.69 225 SER A N 1
ATOM 1822 C CA . SER A 1 225 ? -18.891 25.641 2.867 1 65.69 225 SER A CA 1
ATOM 1823 C C . SER A 1 225 ? -19.172 25.734 4.359 1 65.69 225 SER A C 1
ATOM 1825 O O . SER A 1 225 ? -19.281 24.719 5.047 1 65.69 225 SER A O 1
ATOM 1827 N N . MET B 1 1 ? 55.562 -14.07 -44.344 1 35.09 1 MET B N 1
ATOM 1828 C CA . MET B 1 1 ? 54.375 -14.852 -43.969 1 35.09 1 MET B CA 1
ATOM 1829 C C . MET B 1 1 ? 54.125 -14.797 -42.469 1 35.09 1 MET B C 1
ATOM 1831 O O . MET B 1 1 ? 53 -14.977 -42 1 35.09 1 MET B O 1
ATOM 1835 N N . LEU B 1 2 ? 55.188 -14.5 -41.656 1 50.88 2 LEU B N 1
ATOM 1836 C CA . LEU B 1 2 ? 55.031 -14.43 -40.188 1 50.88 2 LEU B CA 1
ATOM 1837 C C . LEU B 1 2 ? 54.344 -13.133 -39.781 1 50.88 2 LEU B C 1
ATOM 1839 O O . LEU B 1 2 ? 53.562 -13.109 -38.844 1 50.88 2 LEU B O 1
ATOM 1843 N N . GLY B 1 3 ? 54.5 -12.062 -40.469 1 49.66 3 GLY B N 1
ATOM 1844 C CA . GLY B 1 3 ? 53.875 -10.797 -40.094 1 49.66 3 GLY B CA 1
ATOM 1845 C C . GLY B 1 3 ? 52.375 -10.781 -40.281 1 49.66 3 GLY B C 1
ATOM 1846 O O . GLY B 1 3 ? 51.656 -10.148 -39.5 1 49.66 3 GLY B O 1
ATOM 1847 N N . ILE B 1 4 ? 51.844 -11.461 -41.312 1 51.75 4 ILE B N 1
ATOM 1848 C CA . ILE B 1 4 ? 50.406 -11.461 -41.594 1 51.75 4 ILE B CA 1
ATOM 1849 C C . ILE B 1 4 ? 49.688 -12.312 -40.531 1 51.75 4 ILE B C 1
ATOM 1851 O O . ILE B 1 4 ? 48.594 -11.977 -40.094 1 51.75 4 ILE B O 1
ATOM 1855 N N . LEU B 1 5 ? 50.375 -13.328 -39.938 1 47.5 5 LEU B N 1
ATOM 1856 C CA . LEU B 1 5 ? 49.719 -14.18 -38.938 1 47.5 5 LEU B CA 1
ATOM 1857 C C . LEU B 1 5 ? 49.562 -13.453 -37.625 1 47.5 5 LEU B C 1
ATOM 1859 O O . LEU B 1 5 ? 48.562 -13.641 -36.906 1 47.5 5 LEU B O 1
ATOM 1863 N N . LEU B 1 6 ? 50.469 -12.523 -37.25 1 50.72 6 LEU B N 1
ATOM 1864 C CA . LEU B 1 6 ? 50.375 -11.812 -36 1 50.72 6 LEU B CA 1
ATOM 1865 C C . LEU B 1 6 ? 49.219 -10.805 -36.031 1 50.72 6 LEU B C 1
ATOM 1867 O O . LEU B 1 6 ? 48.531 -10.609 -35.031 1 50.72 6 LEU B O 1
ATOM 1871 N N . VAL B 1 7 ? 49 -10.211 -37.156 1 51.41 7 VAL B N 1
ATOM 1872 C CA . VAL B 1 7 ? 47.906 -9.242 -37.25 1 51.41 7 VAL B CA 1
ATOM 1873 C C . VAL B 1 7 ? 46.562 -9.969 -37.219 1 51.41 7 VAL B C 1
ATOM 1875 O O . VAL B 1 7 ? 45.594 -9.5 -36.594 1 51.41 7 VAL B O 1
ATOM 1878 N N . ALA B 1 8 ? 46.469 -11.117 -37.781 1 55.03 8 ALA B N 1
ATOM 1879 C CA . ALA B 1 8 ? 45.219 -11.859 -37.75 1 55.03 8 ALA B CA 1
ATOM 1880 C C . ALA B 1 8 ? 44.906 -12.391 -36.344 1 55.03 8 ALA B C 1
ATOM 1882 O O . ALA B 1 8 ? 43.781 -12.336 -35.906 1 55.03 8 ALA B O 1
ATOM 1883 N N . ALA B 1 9 ? 45.906 -12.844 -35.656 1 59.78 9 ALA B N 1
ATOM 1884 C CA . ALA B 1 9 ? 45.719 -13.281 -34.281 1 59.78 9 ALA B CA 1
ATOM 1885 C C . ALA B 1 9 ? 45.312 -12.117 -33.375 1 59.78 9 ALA B C 1
ATOM 1887 O O . ALA B 1 9 ? 44.406 -12.266 -32.531 1 59.78 9 ALA B O 1
ATOM 1888 N N . SER B 1 10 ? 45.844 -10.969 -33.688 1 59.44 10 SER B N 1
ATOM 1889 C CA . SER B 1 10 ? 45.5 -9.797 -32.906 1 59.44 10 SER B CA 1
ATOM 1890 C C . SER B 1 10 ? 44.094 -9.336 -33.219 1 59.44 10 SER B C 1
ATOM 1892 O O . SER B 1 10 ? 43.344 -8.969 -32.312 1 59.44 10 SER B O 1
ATOM 1894 N N . ALA B 1 11 ? 43.688 -9.578 -34.438 1 66.19 11 ALA B N 1
ATOM 1895 C CA . ALA B 1 11 ? 42.344 -9.203 -34.812 1 66.19 11 ALA B CA 1
ATOM 1896 C C . ALA B 1 11 ? 41.312 -10.164 -34.219 1 66.19 11 ALA B C 1
ATOM 1898 O O . ALA B 1 11 ? 40.25 -9.75 -33.781 1 66.19 11 ALA B O 1
ATOM 1899 N N . GLY B 1 12 ? 41.688 -11.391 -34.219 1 61.31 12 GLY B N 1
ATOM 1900 C CA . GLY B 1 12 ? 40.812 -12.367 -33.562 1 61.31 12 GLY B CA 1
ATOM 1901 C C . GLY B 1 12 ? 40.625 -12.125 -32.094 1 61.31 12 GLY B C 1
ATOM 1902 O O . GLY B 1 12 ? 39.531 -12.203 -31.578 1 61.31 12 GLY B O 1
ATOM 1903 N N . LEU B 1 13 ? 41.75 -11.828 -31.406 1 65.31 13 LEU B N 1
ATOM 1904 C CA . LEU B 1 13 ? 41.688 -11.508 -29.984 1 65.31 13 LEU B CA 1
ATOM 1905 C C . LEU B 1 13 ? 40.906 -10.219 -29.75 1 65.31 13 LEU B C 1
ATOM 1907 O O . LEU B 1 13 ? 40.125 -10.125 -28.797 1 65.31 13 LEU B O 1
ATOM 1911 N N . TRP B 1 14 ? 41.25 -9.219 -30.594 1 63.06 14 TRP B N 1
ATOM 1912 C CA . TRP B 1 14 ? 40.5 -7.965 -30.484 1 63.06 14 TRP B CA 1
ATOM 1913 C C . TRP B 1 14 ? 39 -8.188 -30.75 1 63.06 14 TRP B C 1
ATOM 1915 O O . TRP B 1 14 ? 38.156 -7.637 -30.047 1 63.06 14 TRP B O 1
ATOM 1925 N N . TYR B 1 15 ? 38.688 -8.984 -31.812 1 62.09 15 TYR B N 1
ATOM 1926 C CA . TYR B 1 15 ? 37.312 -9.328 -32.125 1 62.09 15 TYR B CA 1
ATOM 1927 C C . TYR B 1 15 ? 36.656 -10.078 -30.969 1 62.09 15 TYR B C 1
ATOM 1929 O O . TYR B 1 15 ? 35.531 -9.781 -30.578 1 62.09 15 TYR B O 1
ATOM 1937 N N . TYR B 1 16 ? 37.344 -10.953 -30.438 1 63.56 16 TYR B N 1
ATOM 1938 C CA . TYR B 1 16 ? 36.875 -11.703 -29.281 1 63.56 16 TYR B CA 1
ATOM 1939 C C . TYR B 1 16 ? 36.688 -10.781 -28.078 1 63.56 16 TYR B C 1
ATOM 1941 O O . TYR B 1 16 ? 35.688 -10.875 -27.359 1 63.56 16 TYR B O 1
ATOM 1949 N N . TYR B 1 17 ? 37.625 -9.938 -27.781 1 60.81 17 TYR B N 1
ATOM 1950 C CA . TYR B 1 17 ? 37.531 -8.969 -26.703 1 60.81 17 TYR B CA 1
ATOM 1951 C C . TYR B 1 17 ? 36.375 -8.023 -26.922 1 60.81 17 TYR B C 1
ATOM 1953 O O . TYR B 1 17 ? 35.594 -7.75 -25.984 1 60.81 17 TYR B O 1
ATOM 1961 N N . TYR B 1 18 ? 36.219 -7.543 -28.078 1 57.22 18 TYR B N 1
ATOM 1962 C CA . TYR B 1 18 ? 35.156 -6.621 -28.391 1 57.22 18 TYR B CA 1
ATOM 1963 C C . TYR B 1 18 ? 33.781 -7.297 -28.25 1 57.22 18 TYR B C 1
ATOM 1965 O O . TYR B 1 18 ? 32.844 -6.727 -27.672 1 57.22 18 TYR B O 1
ATOM 1973 N N . LYS B 1 19 ? 33.594 -8.484 -28.75 1 61.38 19 LYS B N 1
ATOM 1974 C CA . LYS B 1 19 ? 32.344 -9.227 -28.656 1 61.38 19 LYS B CA 1
ATOM 1975 C C . LYS B 1 19 ? 32 -9.57 -27.203 1 61.38 19 LYS B C 1
ATOM 1977 O O . LYS B 1 19 ? 30.859 -9.5 -26.781 1 61.38 19 LYS B O 1
ATOM 1982 N N . THR B 1 20 ? 32.969 -9.906 -26.5 1 62.75 20 THR B N 1
ATOM 1983 C CA . THR B 1 20 ? 32.781 -10.211 -25.094 1 62.75 20 THR B CA 1
ATOM 1984 C C . THR B 1 20 ? 32.406 -8.953 -24.312 1 62.75 20 THR B C 1
ATOM 1986 O O . THR B 1 20 ? 31.547 -8.984 -23.438 1 62.75 20 THR B O 1
ATOM 1989 N N . LYS B 1 21 ? 33.094 -7.871 -24.656 1 59.22 21 LYS B N 1
ATOM 1990 C CA . LYS B 1 21 ? 32.781 -6.613 -23.984 1 59.22 21 LYS B CA 1
ATOM 1991 C C . LYS B 1 21 ? 31.359 -6.148 -24.297 1 59.22 21 LYS B C 1
ATOM 1993 O O . LYS B 1 21 ? 30.641 -5.707 -23.391 1 59.22 21 LYS B O 1
ATOM 1998 N N . THR B 1 22 ? 31.031 -6.273 -25.516 1 60.56 22 THR B N 1
ATOM 1999 C CA . THR B 1 22 ? 29.703 -5.875 -25.938 1 60.56 22 THR B CA 1
ATOM 2000 C C . THR B 1 22 ? 28.641 -6.766 -25.281 1 60.56 22 THR B C 1
ATOM 2002 O O . THR B 1 22 ? 27.594 -6.285 -24.859 1 60.56 22 THR B O 1
ATOM 2005 N N . ALA B 1 23 ? 28.922 -8.078 -25.328 1 62.84 23 ALA B N 1
ATOM 2006 C CA . ALA B 1 23 ? 28.016 -9 -24.641 1 62.84 23 ALA B CA 1
ATOM 2007 C C . ALA B 1 23 ? 27.906 -8.68 -23.156 1 62.84 23 ALA B C 1
ATOM 2009 O O . ALA B 1 23 ? 26.828 -8.703 -22.578 1 62.84 23 ALA B O 1
ATOM 2010 N N . CYS B 1 24 ? 29.062 -8.422 -22.688 1 65.69 24 CYS B N 1
ATOM 2011 C CA . CYS B 1 24 ? 29.094 -8.039 -21.281 1 65.69 24 CYS B CA 1
ATOM 2012 C C . CYS B 1 24 ? 28.344 -6.723 -21.062 1 65.69 24 CYS B C 1
ATOM 2014 O O . CYS B 1 24 ? 27.609 -6.578 -20.094 1 65.69 24 CYS B O 1
ATOM 2016 N N . ASP B 1 25 ? 28.547 -5.809 -21.938 1 67.62 25 ASP B N 1
ATOM 2017 C CA . ASP B 1 25 ? 27.859 -4.527 -21.859 1 67.62 25 ASP B CA 1
ATOM 2018 C C . ASP B 1 25 ? 26.344 -4.719 -22.016 1 67.62 25 ASP B C 1
ATOM 2020 O O . ASP B 1 25 ? 25.562 -4.082 -21.312 1 67.62 25 ASP B O 1
ATOM 2024 N N . ASP B 1 26 ? 26.016 -5.578 -22.922 1 71.69 26 ASP B N 1
ATOM 2025 C CA . ASP B 1 26 ? 24.594 -5.867 -23.125 1 71.69 26 ASP B CA 1
ATOM 2026 C C . ASP B 1 26 ? 23.984 -6.535 -21.906 1 71.69 26 ASP B C 1
ATOM 2028 O O . ASP B 1 26 ? 22.875 -6.195 -21.484 1 71.69 26 ASP B O 1
ATOM 2032 N N . GLU B 1 27 ? 24.797 -7.453 -21.406 1 74.94 27 GLU B N 1
ATOM 2033 C CA . GLU B 1 27 ? 24.328 -8.117 -20.188 1 74.94 27 GLU B CA 1
ATOM 2034 C C . GLU B 1 27 ? 24.203 -7.125 -19.047 1 74.94 27 GLU B C 1
ATOM 2036 O O . GLU B 1 27 ? 23.234 -7.176 -18.266 1 74.94 27 GLU B O 1
ATOM 2041 N N . TYR B 1 28 ? 25.141 -6.258 -19.031 1 73.31 28 TYR B N 1
ATOM 2042 C CA . TYR B 1 28 ? 25.109 -5.227 -18 1 73.31 28 TYR B CA 1
ATOM 2043 C C . TYR B 1 28 ? 23.906 -4.305 -18.188 1 73.31 28 TYR B C 1
ATOM 2045 O O . TYR B 1 28 ? 23.234 -3.953 -17.219 1 73.31 28 TYR B O 1
ATOM 2053 N N . GLN B 1 29 ? 23.672 -3.994 -19.375 1 76.69 29 GLN B N 1
ATOM 2054 C CA . GLN B 1 29 ? 22.531 -3.121 -19.656 1 76.69 29 GLN B CA 1
ATOM 2055 C C . GLN B 1 29 ? 21.219 -3.809 -19.328 1 76.69 29 GLN B C 1
ATOM 2057 O O . GLN B 1 29 ? 20.297 -3.178 -18.781 1 76.69 29 GLN B O 1
ATOM 2062 N N . GLN B 1 30 ? 21.234 -5.07 -19.594 1 81.12 30 GLN B N 1
ATOM 2063 C CA . GLN B 1 30 ? 20.016 -5.82 -19.297 1 81.12 30 GLN B CA 1
ATOM 2064 C C . GLN B 1 30 ? 19.797 -5.926 -17.781 1 81.12 30 GLN B C 1
ATOM 2066 O O . GLN B 1 30 ? 18.672 -5.801 -17.297 1 81.12 30 GLN B O 1
ATOM 2071 N N . LYS B 1 31 ? 20.891 -6.152 -17.156 1 85.19 31 LYS B N 1
ATOM 2072 C CA . LYS B 1 31 ? 20.812 -6.238 -15.703 1 85.19 31 LYS B CA 1
ATOM 2073 C C . LYS B 1 31 ? 20.406 -4.898 -15.102 1 85.19 31 LYS B C 1
ATOM 2075 O O . LYS B 1 31 ? 19.625 -4.852 -14.156 1 85.19 31 LYS B O 1
ATOM 2080 N N . GLU B 1 32 ? 20.859 -3.889 -15.672 1 85.38 32 GLU B N 1
ATOM 2081 C CA . GLU B 1 32 ? 20.516 -2.553 -15.195 1 85.38 32 GLU B CA 1
ATOM 2082 C C . GLU B 1 32 ? 19.047 -2.234 -15.453 1 85.38 32 GLU B C 1
ATOM 2084 O O . GLU B 1 32 ? 18.359 -1.672 -14.586 1 85.38 32 GLU B O 1
ATOM 2089 N N . GLU B 1 33 ? 18.625 -2.621 -16.562 1 87.81 33 GLU B N 1
ATOM 2090 C CA . GLU B 1 33 ? 17.219 -2.395 -16.891 1 87.81 33 GLU B CA 1
ATOM 2091 C C . GLU B 1 33 ? 16.297 -3.203 -15.984 1 87.81 33 GLU B C 1
ATOM 2093 O O . GLU B 1 33 ? 15.273 -2.697 -15.523 1 87.81 33 GLU B O 1
ATOM 2098 N N . TYR B 1 34 ? 16.719 -4.434 -15.75 1 90.44 34 TYR B N 1
ATOM 2099 C CA . TYR B 1 34 ? 15.977 -5.281 -14.828 1 90.44 34 TYR B CA 1
ATOM 2100 C C . TYR B 1 34 ? 15.883 -4.633 -13.453 1 90.44 34 TYR B C 1
ATOM 2102 O O . TYR B 1 34 ? 14.797 -4.539 -12.875 1 90.44 34 TYR B O 1
ATOM 2110 N N . PHE B 1 35 ? 16.938 -4.164 -13.031 1 90.94 35 PHE B N 1
ATOM 2111 C CA . PHE B 1 35 ? 17.016 -3.543 -11.719 1 90.94 35 PHE B CA 1
ATOM 2112 C C . PHE B 1 35 ? 16.141 -2.289 -11.664 1 90.94 35 PHE B C 1
ATOM 2114 O O . PHE B 1 35 ? 15.367 -2.105 -10.727 1 90.94 35 PHE B O 1
ATOM 2121 N N . ARG B 1 36 ? 16.188 -1.494 -12.625 1 90.19 36 ARG B N 1
ATOM 2122 C CA . ARG B 1 36 ? 15.414 -0.257 -12.664 1 90.19 36 ARG B CA 1
ATOM 2123 C C . ARG B 1 36 ? 13.914 -0.545 -12.695 1 90.19 36 ARG B C 1
ATOM 2125 O O . ARG B 1 36 ? 13.133 0.112 -12 1 90.19 36 ARG B O 1
ATOM 2132 N N . LYS B 1 37 ? 13.609 -1.543 -13.414 1 92.56 37 LYS B N 1
ATOM 2133 C CA . LYS B 1 37 ? 12.203 -1.865 -13.602 1 92.56 37 LYS B CA 1
ATOM 2134 C C . LYS B 1 37 ? 11.633 -2.586 -12.383 1 92.56 37 LYS B C 1
ATOM 2136 O O . LYS B 1 37 ? 10.414 -2.693 -12.234 1 92.56 37 LYS B O 1
ATOM 2141 N N . HIS B 1 38 ? 12.57 -3.023 -11.523 1 95.19 38 HIS B N 1
ATOM 2142 C CA . HIS B 1 38 ? 12.133 -3.678 -10.297 1 95.19 38 HIS B CA 1
ATOM 2143 C C . HIS B 1 38 ? 12.367 -2.785 -9.086 1 95.19 38 HIS B C 1
ATOM 2145 O O . HIS B 1 38 ? 12.172 -3.215 -7.945 1 95.19 38 HIS B O 1
ATOM 2151 N N . ASN B 1 39 ? 12.859 -1.678 -9.297 1 92.38 39 ASN B N 1
ATOM 2152 C CA . ASN B 1 39 ? 13.016 -0.682 -8.234 1 92.38 39 ASN B CA 1
ATOM 2153 C C . ASN B 1 39 ? 12.438 0.668 -8.648 1 92.38 39 ASN B C 1
ATOM 2155 O O . ASN B 1 39 ? 13.18 1.589 -8.992 1 92.38 39 ASN B O 1
ATOM 2159 N N . CYS B 1 40 ? 11.172 0.727 -8.539 1 90.94 40 CYS B N 1
ATOM 2160 C CA . CYS B 1 40 ? 10.445 1.917 -8.969 1 90.94 40 CYS B CA 1
ATOM 2161 C C . CYS B 1 40 ? 9.047 1.955 -8.359 1 90.94 40 CYS B C 1
ATOM 2163 O O . CYS B 1 40 ? 8.625 1.003 -7.703 1 90.94 40 CYS B O 1
ATOM 2165 N N . VAL B 1 41 ? 8.445 3.109 -8.453 1 93.38 41 VAL B N 1
ATOM 2166 C CA . VAL B 1 41 ? 7.051 3.314 -8.086 1 93.38 41 VAL B CA 1
ATOM 2167 C C . VAL B 1 41 ? 6.223 3.631 -9.328 1 93.38 41 VAL B C 1
ATOM 2169 O O . VAL B 1 41 ? 6.598 4.492 -10.125 1 93.38 41 VAL B O 1
ATOM 2172 N N . VAL B 1 42 ? 5.191 2.885 -9.43 1 92.94 42 VAL B N 1
ATOM 2173 C CA . VAL B 1 42 ? 4.254 3.125 -10.523 1 92.94 42 VAL B CA 1
ATOM 2174 C C . VAL B 1 42 ? 2.926 3.633 -9.969 1 92.94 42 VAL B C 1
ATOM 2176 O O . VAL B 1 42 ? 2.42 3.1 -8.977 1 92.94 42 VAL B O 1
ATOM 2179 N N . THR B 1 43 ? 2.41 4.688 -10.578 1 89.5 43 THR B N 1
ATOM 2180 C CA . THR B 1 43 ? 1.116 5.223 -10.172 1 89.5 43 THR B CA 1
ATOM 2181 C C . THR B 1 43 ? 0.11 5.137 -11.312 1 89.5 43 THR B C 1
ATOM 2183 O O . THR B 1 43 ? 0.482 5.242 -12.484 1 89.5 43 THR B O 1
ATOM 2186 N N . TYR B 1 44 ? -1.065 4.859 -10.922 1 88.88 44 TYR B N 1
ATOM 2187 C CA . TYR B 1 44 ? -2.184 4.773 -11.852 1 88.88 44 TYR B CA 1
ATOM 2188 C C . TYR B 1 44 ? -3.207 5.867 -11.578 1 88.88 44 TYR B C 1
ATOM 2190 O O . TYR B 1 44 ? -3.488 6.188 -10.422 1 88.88 44 TYR B O 1
ATOM 2198 N N . SER B 1 45 ? -3.643 6.426 -12.625 1 80.19 45 SER B N 1
ATOM 2199 C CA . SER B 1 45 ? -4.719 7.402 -12.508 1 80.19 45 SER B CA 1
ATOM 2200 C C . SER B 1 45 ? -5.613 7.391 -13.742 1 80.19 45 SER B C 1
ATOM 2202 O O . SER B 1 45 ? -5.164 7.043 -14.836 1 80.19 45 SER B O 1
ATOM 2204 N N . LYS B 1 46 ? -6.812 7.68 -13.562 1 70.62 46 LYS B N 1
ATOM 2205 C CA . LYS B 1 46 ? -7.75 7.734 -14.68 1 70.62 46 LYS B CA 1
ATOM 2206 C C . LYS B 1 46 ? -7.344 8.812 -15.688 1 70.62 46 LYS B C 1
ATOM 2208 O O . LYS B 1 46 ? -7.602 8.68 -16.875 1 70.62 46 LYS B O 1
ATOM 2213 N N . ILE B 1 47 ? -6.621 9.75 -15.219 1 64.75 47 ILE B N 1
ATOM 2214 C CA . ILE B 1 47 ? -6.316 10.914 -16.047 1 64.75 47 ILE B CA 1
ATOM 2215 C C . ILE B 1 47 ? -5.02 10.68 -16.812 1 64.75 47 ILE B C 1
ATOM 2217 O O . ILE B 1 47 ? -4.961 10.906 -18.031 1 64.75 47 ILE B O 1
ATOM 2221 N N . HIS B 1 48 ? -4.012 10.148 -16.109 1 68.62 48 HIS B N 1
ATOM 2222 C CA . HIS B 1 48 ? -2.682 10.07 -16.703 1 68.62 48 HIS B CA 1
ATOM 2223 C C . HIS B 1 48 ? -2.326 8.633 -17.078 1 68.62 48 HIS B C 1
ATOM 2225 O O . HIS B 1 48 ? -1.303 8.391 -17.719 1 68.62 48 HIS B O 1
ATOM 2231 N N . GLY B 1 49 ? -3.246 7.809 -16.719 1 78.44 49 GLY B N 1
ATOM 2232 C CA . GLY B 1 49 ? -2.885 6.414 -16.938 1 78.44 49 GLY B CA 1
ATOM 2233 C C . GLY B 1 49 ? -1.792 5.934 -15.992 1 78.44 49 GLY B C 1
ATOM 2234 O O . GLY B 1 49 ? -1.894 6.098 -14.773 1 78.44 49 GLY B O 1
ATOM 2235 N N . VAL B 1 50 ? -0.735 5.348 -16.578 1 85.5 50 VAL B N 1
ATOM 2236 C CA . VAL B 1 50 ? 0.337 4.754 -15.789 1 85.5 50 VAL B CA 1
ATOM 2237 C C . VAL B 1 50 ? 1.587 5.629 -15.883 1 85.5 50 VAL B C 1
ATOM 2239 O O . VAL B 1 50 ? 1.958 6.086 -16.969 1 85.5 50 VAL B O 1
ATOM 2242 N N . THR B 1 51 ? 2.23 5.945 -14.781 1 83.75 51 THR B N 1
ATOM 2243 C CA . THR B 1 51 ? 3.447 6.75 -14.719 1 83.75 51 THR B CA 1
ATOM 2244 C C . THR B 1 51 ? 4.465 6.125 -13.773 1 83.75 51 THR B C 1
ATOM 2246 O O . THR B 1 51 ? 4.102 5.332 -12.898 1 83.75 51 THR B O 1
ATOM 2249 N N . GLY B 1 52 ? 5.832 6.418 -14.047 1 86.88 52 GLY B N 1
ATOM 2250 C CA . GLY B 1 52 ? 6.863 6.074 -13.078 1 86.88 52 GLY B CA 1
ATOM 2251 C C . GLY B 1 52 ? 7.652 4.836 -13.469 1 86.88 52 GLY B C 1
ATOM 2252 O O . GLY B 1 52 ? 8.719 4.566 -12.906 1 86.88 52 GLY B O 1
ATOM 2253 N N . TRP B 1 53 ? 7.066 4.062 -14.375 1 87.5 53 TRP B N 1
ATOM 2254 C CA . TRP B 1 53 ? 7.785 2.861 -14.781 1 87.5 53 TRP B CA 1
ATOM 2255 C C . TRP B 1 53 ? 8.891 3.197 -15.781 1 87.5 53 TRP B C 1
ATOM 2257 O O . TRP B 1 53 ? 8.641 3.852 -16.797 1 87.5 53 TRP B O 1
ATOM 2267 N N . PRO B 1 54 ? 10.078 2.785 -15.422 1 85.19 54 PRO B N 1
ATOM 2268 C CA . PRO B 1 54 ? 11.203 3.145 -16.297 1 85.19 54 PRO B CA 1
ATOM 2269 C C . PRO B 1 54 ? 10.977 2.725 -17.75 1 85.19 54 PRO B C 1
ATOM 2271 O O . PRO B 1 54 ? 10.586 1.583 -18.016 1 85.19 54 PRO B O 1
ATOM 2274 N N . GLY B 1 55 ? 11.359 3.672 -18.625 1 76.5 55 GLY B N 1
ATOM 2275 C CA . GLY B 1 55 ? 11.242 3.412 -20.047 1 76.5 55 GLY B CA 1
ATOM 2276 C C . GLY B 1 55 ? 9.852 3.658 -20.594 1 76.5 55 GLY B C 1
ATOM 2277 O O . GLY B 1 55 ? 9.641 3.643 -21.812 1 76.5 55 GLY B O 1
ATOM 2278 N N . PHE B 1 56 ? 8.961 3.725 -19.641 1 68.38 56 PHE B N 1
ATOM 2279 C CA . PHE B 1 56 ? 7.586 3.986 -20.047 1 68.38 56 PHE B CA 1
ATOM 2280 C C . PHE B 1 56 ? 7.312 5.484 -20.109 1 68.38 56 PHE B C 1
ATOM 2282 O O . PHE B 1 56 ? 7.508 6.195 -19.109 1 68.38 56 PHE B O 1
ATOM 2289 N N . GLU B 1 57 ? 7.816 6.238 -21.047 1 56.25 57 GLU B N 1
ATOM 2290 C CA . GLU B 1 57 ? 7.5 7.656 -21.156 1 56.25 57 GLU B CA 1
ATOM 2291 C C . GLU B 1 57 ? 6.008 7.875 -21.391 1 56.25 57 GLU B C 1
ATOM 2293 O O . GLU B 1 57 ? 5.418 7.254 -22.281 1 56.25 57 GLU B O 1
ATOM 2298 N N . ASN B 1 58 ? 5.191 8.109 -20.375 1 49.69 58 ASN B N 1
ATOM 2299 C CA . ASN B 1 58 ? 3.828 8.555 -20.656 1 49.69 58 ASN B CA 1
ATOM 2300 C C . ASN B 1 58 ? 3.805 9.68 -21.688 1 49.69 58 ASN B C 1
ATOM 2302 O O . ASN B 1 58 ? 4.391 10.742 -21.453 1 49.69 58 ASN B O 1
ATOM 2306 N N . ASP B 1 59 ? 4.141 9.625 -22.828 1 40 59 ASP B N 1
ATOM 2307 C CA . ASP B 1 59 ? 3.68 10.672 -23.719 1 40 59 ASP B CA 1
ATOM 2308 C C . ASP B 1 59 ? 2.244 11.086 -23.406 1 40 59 ASP B C 1
ATOM 2310 O O . ASP B 1 59 ? 1.348 10.242 -23.359 1 40 59 ASP B O 1
ATOM 2314 N N . THR B 1 60 ? 2.098 12.141 -22.594 1 41.03 60 THR B N 1
ATOM 2315 C CA . THR B 1 60 ? 0.808 12.797 -22.406 1 41.03 60 THR B CA 1
ATOM 2316 C C . THR B 1 60 ? -0.118 12.5 -23.594 1 41.03 60 THR B C 1
ATOM 2318 O O . THR B 1 60 ? -1.332 12.688 -23.5 1 41.03 60 THR B O 1
ATOM 2321 N N . THR B 1 61 ? 0.325 12.688 -24.812 1 35.66 61 THR B N 1
ATOM 2322 C CA . THR B 1 61 ? -0.508 12.484 -26 1 35.66 61 THR B CA 1
ATOM 2323 C C . THR B 1 61 ? -1.105 11.078 -26 1 35.66 61 THR B C 1
ATOM 2325 O O . THR B 1 61 ? -1.937 10.75 -26.844 1 35.66 61 THR B O 1
ATOM 2328 N N . LEU B 1 62 ? -0.426 10.242 -25.438 1 36.34 62 LEU B N 1
ATOM 2329 C CA . LEU B 1 62 ? -0.998 8.898 -25.531 1 36.34 62 LEU B CA 1
ATOM 2330 C C . LEU B 1 62 ? -2.109 8.711 -24.516 1 36.34 62 LEU B C 1
ATOM 2332 O O . LEU B 1 62 ? -2.393 7.586 -24.094 1 36.34 62 LEU B O 1
ATOM 2336 N N . ILE B 1 63 ? -2.518 9.68 -23.812 1 39.5 63 ILE B N 1
ATOM 2337 C CA . ILE B 1 63 ? -3.779 9.672 -23.078 1 39.5 63 ILE B CA 1
ATOM 2338 C C . ILE B 1 63 ? -4.848 8.953 -23.891 1 39.5 63 ILE B C 1
ATOM 2340 O O . ILE B 1 63 ? -5.84 8.469 -23.344 1 39.5 63 ILE B O 1
ATOM 2344 N N . SER B 1 64 ? -5.027 9.43 -25.188 1 34.41 64 SER B N 1
ATOM 2345 C CA . SER B 1 64 ? -6.191 8.977 -25.922 1 34.41 64 SER B CA 1
ATOM 2346 C C . SER B 1 64 ? -6.254 7.449 -25.984 1 34.41 64 SER B C 1
ATOM 2348 O O . SER B 1 64 ? -7.234 6.879 -26.453 1 34.41 64 SER B O 1
ATOM 2350 N N . CYS B 1 65 ? -5.078 6.918 -26.672 1 33.25 65 CYS B N 1
ATOM 2351 C CA . CYS B 1 65 ? -5.402 5.555 -27.078 1 33.25 65 CYS B CA 1
ATOM 2352 C C . CYS B 1 65 ? -5.805 4.711 -25.875 1 33.25 65 CYS B C 1
ATOM 2354 O O . CYS B 1 65 ? -5.246 4.867 -24.781 1 33.25 65 CYS B O 1
ATOM 2356 N N . ASN B 1 66 ? -6.871 4.043 -25.828 1 36.03 66 ASN B N 1
ATOM 2357 C CA . ASN B 1 66 ? -7.547 2.816 -25.422 1 36.03 66 ASN B CA 1
ATOM 2358 C C . ASN B 1 66 ? -6.555 1.763 -24.938 1 36.03 66 ASN B C 1
ATOM 2360 O O . ASN B 1 66 ? -6.918 0.596 -24.781 1 36.03 66 ASN B O 1
ATOM 2364 N N . ASN B 1 67 ? -5.316 1.867 -25.203 1 41.97 67 ASN B N 1
ATOM 2365 C CA . ASN B 1 67 ? -4.5 0.657 -25.188 1 41.97 67 ASN B CA 1
ATOM 2366 C C . ASN B 1 67 ? -4.16 0.228 -23.766 1 41.97 67 ASN B C 1
ATOM 2368 O O . ASN B 1 67 ? -3.172 0.688 -23.203 1 41.97 67 ASN B O 1
ATOM 2372 N N . CYS B 1 68 ? -5.227 -0.19 -23.094 1 52.06 68 CYS B N 1
ATOM 2373 C CA . CYS B 1 68 ? -5.48 -1.055 -21.938 1 52.06 68 CYS B CA 1
ATOM 2374 C C . CYS B 1 68 ? -4.281 -1.955 -21.656 1 52.06 68 CYS B C 1
ATOM 2376 O O . CYS B 1 68 ? -3.961 -2.23 -20.5 1 52.06 68 CYS B O 1
ATOM 2378 N N . HIS B 1 69 ? -3.537 -2.18 -22.797 1 57.47 69 HIS B N 1
ATOM 2379 C CA . HIS B 1 69 ? -2.496 -3.184 -22.609 1 57.47 69 HIS B CA 1
ATOM 2380 C C . HIS B 1 69 ? -1.295 -2.598 -21.875 1 57.47 69 HIS B C 1
ATOM 2382 O O . HIS B 1 69 ? -0.658 -3.283 -21.062 1 57.47 69 HIS B O 1
ATOM 2388 N N . ASP B 1 70 ? -1.116 -1.157 -21.969 1 77.75 70 ASP B N 1
ATOM 2389 C CA . ASP B 1 70 ? 0.076 -0.558 -21.375 1 77.75 70 ASP B CA 1
ATOM 2390 C C . ASP B 1 70 ? -0.07 -0.426 -19.859 1 77.75 70 ASP B C 1
ATOM 2392 O O . ASP B 1 70 ? 0.916 -0.522 -19.125 1 77.75 70 ASP B O 1
ATOM 2396 N N . THR B 1 71 ? -1.282 -0.426 -19.547 1 87.19 71 THR B N 1
ATOM 2397 C CA . THR B 1 71 ? -1.582 -0.211 -18.125 1 87.19 71 THR B CA 1
ATOM 2398 C C . THR B 1 71 ? -1.07 -1.375 -17.281 1 87.19 71 THR B C 1
ATOM 2400 O O . THR B 1 71 ? -0.585 -1.174 -16.172 1 87.19 71 THR B O 1
ATOM 2403 N N . PHE B 1 72 ? -0.97 -2.492 -17.938 1 92.94 72 PHE B N 1
ATOM 2404 C CA . PHE B 1 72 ? -0.65 -3.699 -17.188 1 92.94 72 PHE B CA 1
ATOM 2405 C C . PHE B 1 72 ? 0.83 -4.039 -17.312 1 92.94 72 PHE B C 1
ATOM 2407 O O . PHE B 1 72 ? 1.332 -4.918 -16.609 1 92.94 72 PHE B O 1
ATOM 2414 N N . LEU B 1 73 ? 1.556 -3.338 -18.078 1 93.06 73 LEU B N 1
ATOM 2415 C CA . LEU B 1 73 ? 2.898 -3.734 -18.484 1 93.06 73 LEU B CA 1
ATOM 2416 C C . LEU B 1 73 ? 3.834 -3.816 -17.281 1 93.06 73 LEU B C 1
ATOM 2418 O O . LEU B 1 73 ? 4.617 -4.762 -17.172 1 93.06 73 LEU B O 1
ATOM 2422 N N . PRO B 1 74 ? 3.781 -2.885 -16.438 1 94 74 PRO B N 1
ATOM 2423 C CA . PRO B 1 74 ? 4.73 -2.98 -15.328 1 94 74 PRO B CA 1
ATOM 2424 C C . PRO B 1 74 ? 4.547 -4.254 -14.508 1 94 74 PRO B C 1
ATOM 2426 O O . PRO B 1 74 ? 5.523 -4.945 -14.211 1 94 74 PRO B O 1
ATOM 2429 N N . LEU B 1 75 ? 3.305 -4.555 -14.164 1 96.62 75 LEU B N 1
ATOM 2430 C CA . LEU B 1 75 ? 3.066 -5.762 -13.375 1 96.62 75 LEU B CA 1
ATOM 2431 C C . LEU B 1 75 ? 3.316 -7.012 -14.219 1 96.62 75 LEU B C 1
ATOM 2433 O O . LEU B 1 75 ? 3.844 -8.008 -13.711 1 96.62 75 LEU B O 1
ATOM 2437 N N . LEU B 1 76 ? 2.961 -6.973 -15.453 1 96.19 76 LEU B N 1
ATOM 2438 C CA . LEU B 1 76 ? 3.199 -8.117 -16.328 1 96.19 76 LEU B CA 1
ATOM 2439 C C . LEU B 1 76 ? 4.691 -8.398 -16.469 1 96.19 76 LEU B C 1
ATOM 2441 O O . LEU B 1 76 ? 5.109 -9.555 -16.531 1 96.19 76 LEU B O 1
ATOM 2445 N N . TYR B 1 77 ? 5.453 -7.332 -16.562 1 94.69 77 TYR B N 1
ATOM 2446 C CA . TYR B 1 77 ? 6.898 -7.516 -16.609 1 94.69 77 TYR B CA 1
ATOM 2447 C C . TYR B 1 77 ? 7.414 -8.188 -15.352 1 94.69 77 TYR B C 1
ATOM 2449 O O . TYR B 1 77 ? 8.227 -9.117 -15.414 1 94.69 77 TYR B O 1
ATOM 2457 N N . PHE B 1 78 ? 6.973 -7.695 -14.227 1 97.12 78 PHE B N 1
ATOM 2458 C CA . PHE B 1 78 ? 7.316 -8.297 -12.945 1 97.12 78 PHE B CA 1
ATOM 2459 C C . PHE B 1 78 ? 6.984 -9.781 -12.938 1 97.12 78 PHE B C 1
ATOM 2461 O O . PHE B 1 78 ? 7.824 -10.609 -12.586 1 97.12 78 PHE B O 1
ATOM 2468 N N . LEU B 1 79 ? 5.809 -10.164 -13.375 1 98.06 79 LEU B N 1
ATOM 2469 C CA . LEU B 1 79 ? 5.348 -11.547 -13.375 1 98.06 79 LEU B CA 1
ATOM 2470 C C . LEU B 1 79 ? 6.117 -12.383 -14.391 1 98.06 79 LEU B C 1
ATOM 2472 O O . LEU B 1 79 ? 6.574 -13.484 -14.086 1 98.06 79 LEU B O 1
ATOM 2476 N N . SER B 1 80 ? 6.293 -11.82 -15.57 1 96.5 80 SER B N 1
ATOM 2477 C CA . SER B 1 80 ? 6.879 -12.594 -16.656 1 96.5 80 SER B CA 1
ATOM 2478 C C . SER B 1 80 ? 8.352 -12.891 -16.406 1 96.5 80 SER B C 1
ATOM 2480 O O . SER B 1 80 ? 8.922 -13.805 -17 1 96.5 80 SER B O 1
ATOM 2482 N N . THR B 1 81 ? 8.992 -12.141 -15.555 1 96.56 81 THR B N 1
ATOM 2483 C CA . THR B 1 81 ? 10.406 -12.336 -15.281 1 96.56 81 THR B CA 1
ATOM 2484 C C . THR B 1 81 ? 10.609 -13.211 -14.047 1 96.56 81 THR B C 1
ATOM 2486 O O . THR B 1 81 ? 11.734 -13.391 -13.586 1 96.56 81 THR B O 1
ATOM 2489 N N . THR B 1 82 ? 9.531 -13.703 -13.492 1 97.56 82 THR B N 1
ATOM 2490 C CA . THR B 1 82 ? 9.633 -14.672 -12.414 1 97.56 82 THR B CA 1
ATOM 2491 C C . THR B 1 82 ? 10.258 -15.969 -12.914 1 97.56 82 THR B C 1
ATOM 2493 O O . THR B 1 82 ? 9.93 -16.453 -14 1 97.56 82 THR B O 1
ATOM 2496 N N . GLN B 1 83 ? 11.078 -16.625 -12.055 1 97 83 GLN B N 1
ATOM 2497 C CA . GLN B 1 83 ? 11.836 -17.781 -12.539 1 97 83 GLN B CA 1
ATOM 2498 C C . GLN B 1 83 ? 11.5 -19.031 -11.742 1 97 83 GLN B C 1
ATOM 2500 O O . GLN B 1 83 ? 11.516 -20.141 -12.289 1 97 83 GLN B O 1
ATOM 2505 N N . GLU B 1 84 ? 11.211 -18.938 -10.484 1 97.69 84 GLU B N 1
ATOM 2506 C CA . GLU B 1 84 ? 11.117 -20.141 -9.672 1 97.69 84 GLU B CA 1
ATOM 2507 C C . GLU B 1 84 ? 9.852 -20.141 -8.812 1 97.69 84 GLU B C 1
ATOM 2509 O O . GLU B 1 84 ? 9.094 -21.109 -8.812 1 97.69 84 GLU B O 1
ATOM 2514 N N . THR B 1 85 ? 9.75 -19.109 -7.988 1 98.56 85 THR B N 1
ATOM 2515 C CA . THR B 1 85 ? 8.648 -19.062 -7.039 1 98.56 85 THR B CA 1
ATOM 2516 C C . THR B 1 85 ? 7.914 -17.734 -7.125 1 98.56 85 THR B C 1
ATOM 2518 O O . THR B 1 85 ? 8.516 -16.703 -7.465 1 98.56 85 THR B O 1
ATOM 2521 N N . LEU B 1 86 ? 6.641 -17.734 -6.832 1 98.81 86 LEU B N 1
ATOM 2522 C CA . LEU B 1 86 ? 5.789 -16.547 -6.75 1 98.81 86 LEU B CA 1
ATOM 2523 C C . LEU B 1 86 ? 4.77 -16.688 -5.625 1 98.81 86 LEU B C 1
ATOM 2525 O O . LEU B 1 86 ? 3.92 -17.578 -5.66 1 98.81 86 LEU B O 1
ATOM 2529 N N . ASP B 1 87 ? 4.922 -15.852 -4.648 1 98.81 87 ASP B N 1
ATOM 2530 C CA . ASP B 1 87 ? 4.008 -15.789 -3.512 1 98.81 87 ASP B CA 1
ATOM 2531 C C . ASP B 1 87 ? 3.154 -14.523 -3.562 1 98.81 87 ASP B C 1
ATOM 2533 O O . ASP B 1 87 ? 3.684 -13.414 -3.609 1 98.81 87 ASP B O 1
ATOM 2537 N N . ILE B 1 88 ? 1.84 -14.695 -3.527 1 98.56 88 ILE B N 1
ATOM 2538 C CA . ILE B 1 88 ? 0.94 -13.555 -3.668 1 98.56 88 ILE B CA 1
ATOM 2539 C C . ILE B 1 88 ? -0.039 -13.523 -2.496 1 98.56 88 ILE B C 1
ATOM 2541 O O . ILE B 1 88 ? -0.689 -14.531 -2.197 1 98.56 88 ILE B O 1
ATOM 2545 N N . ALA B 1 89 ? -0.1 -12.422 -1.787 1 97.5 89 ALA B N 1
ATOM 2546 C CA . ALA B 1 89 ? -1.176 -12.109 -0.853 1 97.5 89 ALA B CA 1
ATOM 2547 C C . ALA B 1 89 ? -2.016 -10.938 -1.362 1 97.5 89 ALA B C 1
ATOM 2549 O O . ALA B 1 89 ? -1.505 -9.828 -1.549 1 97.5 89 ALA B O 1
ATOM 2550 N N . MET B 1 90 ? -3.275 -11.188 -1.618 1 96.81 90 MET B N 1
ATOM 2551 C CA . MET B 1 90 ? -4.117 -10.25 -2.363 1 96.81 90 MET B CA 1
ATOM 2552 C C . MET B 1 90 ? -5.551 -10.281 -1.847 1 96.81 90 MET B C 1
ATOM 2554 O O . MET B 1 90 ? -6.117 -11.352 -1.638 1 96.81 90 MET B O 1
ATOM 2558 N N . MET B 1 91 ? -6.07 -9.07 -1.648 1 95.81 91 MET B N 1
ATOM 2559 C CA . MET B 1 91 ? -7.473 -9.047 -1.245 1 95.81 91 MET B CA 1
ATOM 2560 C C . MET B 1 91 ? -8.375 -9.5 -2.387 1 95.81 91 MET B C 1
ATOM 2562 O O . MET B 1 91 ? -9.172 -10.43 -2.223 1 95.81 91 MET B O 1
ATOM 2566 N N . THR B 1 92 ? -8.242 -8.836 -3.502 1 95 92 THR B N 1
ATOM 2567 C CA . THR B 1 92 ? -9.062 -9.18 -4.656 1 95 92 THR B CA 1
ATOM 2568 C C . THR B 1 92 ? -8.195 -9.375 -5.898 1 95 92 THR B C 1
ATOM 2570 O O . THR B 1 92 ? -7.363 -8.531 -6.219 1 95 92 THR B O 1
ATOM 2573 N N . LEU B 1 93 ? -8.336 -10.516 -6.535 1 94.94 93 LEU B N 1
ATOM 2574 C CA . LEU B 1 93 ? -7.645 -10.914 -7.758 1 94.94 93 LEU B CA 1
ATOM 2575 C C . LEU B 1 93 ? -8.641 -11.336 -8.828 1 94.94 93 LEU B C 1
ATOM 2577 O O . LEU B 1 93 ? -9.148 -12.461 -8.797 1 94.94 93 LEU B O 1
ATOM 2581 N N . SER B 1 94 ? -8.883 -10.375 -9.805 1 93.81 94 SER B N 1
ATOM 2582 C CA . SER B 1 94 ? -9.945 -10.727 -10.742 1 93.81 94 SER B CA 1
ATOM 2583 C C . SER B 1 94 ? -9.648 -10.203 -12.141 1 93.81 94 SER B C 1
ATOM 2585 O O . SER B 1 94 ? -10.422 -10.43 -13.07 1 93.81 94 SER B O 1
ATOM 2587 N N . SER B 1 95 ? -8.57 -9.492 -12.328 1 93.25 95 SER B N 1
ATOM 2588 C CA . SER B 1 95 ? -8.219 -9.039 -13.672 1 93.25 95 SER B CA 1
ATOM 2589 C C . SER B 1 95 ? -7.918 -10.219 -14.594 1 93.25 95 SER B C 1
ATOM 2591 O O . SER B 1 95 ? -7.016 -11.016 -14.32 1 93.25 95 SER B O 1
ATOM 2593 N N . ASN B 1 96 ? -8.617 -10.273 -15.695 1 92.56 96 ASN B N 1
ATOM 2594 C CA . ASN B 1 96 ? -8.398 -11.383 -16.625 1 92.56 96 ASN B CA 1
ATOM 2595 C C . ASN B 1 96 ? -6.98 -11.359 -17.188 1 92.56 96 ASN B C 1
ATOM 2597 O O . ASN B 1 96 ? -6.398 -12.414 -17.453 1 92.56 96 ASN B O 1
ATOM 2601 N N . VAL B 1 97 ? -6.445 -10.195 -17.391 1 93.19 97 VAL B N 1
ATOM 2602 C CA . VAL B 1 97 ? -5.094 -10.055 -17.938 1 93.19 97 VAL B CA 1
ATOM 2603 C C . VAL B 1 97 ? -4.082 -10.633 -16.938 1 93.19 97 VAL B C 1
ATOM 2605 O O . VAL B 1 97 ? -3.211 -11.414 -17.328 1 93.19 97 VAL B O 1
ATOM 2608 N N . ILE B 1 98 ? -4.27 -10.328 -15.695 1 95.5 98 ILE B N 1
ATOM 2609 C CA . ILE B 1 98 ? -3.338 -10.781 -14.672 1 95.5 98 ILE B CA 1
ATOM 2610 C C . ILE B 1 98 ? -3.533 -12.273 -14.422 1 95.5 98 ILE B C 1
ATOM 2612 O O . ILE B 1 98 ? -2.561 -13.023 -14.281 1 95.5 98 ILE B O 1
ATOM 2616 N N . LEU B 1 99 ? -4.766 -12.711 -14.391 1 95.06 99 LEU B N 1
ATOM 2617 C CA . LEU B 1 99 ? -5.055 -14.125 -14.18 1 95.06 99 LEU B CA 1
ATOM 2618 C C . LEU B 1 99 ? -4.43 -14.984 -15.281 1 95.06 99 LEU B C 1
ATOM 2620 O O . LEU B 1 99 ? -3.842 -16.031 -15 1 95.06 99 LEU B O 1
ATOM 2624 N N . SER B 1 100 ? -4.559 -14.531 -16.484 1 94.62 100 SER B N 1
ATOM 2625 C CA . SER B 1 100 ? -3.955 -15.258 -17.609 1 94.62 100 SER B CA 1
ATOM 2626 C C . SER B 1 100 ? -2.445 -15.383 -17.422 1 94.62 100 SER B C 1
ATOM 2628 O O . SER B 1 100 ? -1.874 -16.453 -17.656 1 94.62 100 SER B O 1
ATOM 2630 N N . ALA B 1 101 ? -1.849 -14.312 -17.016 1 96.12 101 ALA B N 1
ATOM 2631 C CA . ALA B 1 101 ? -0.407 -14.328 -16.781 1 96.12 101 ALA B CA 1
ATOM 2632 C C . ALA B 1 101 ? -0.045 -15.32 -15.672 1 96.12 101 ALA B C 1
ATOM 2634 O O . ALA B 1 101 ? 0.94 -16.047 -15.789 1 96.12 101 ALA B O 1
ATOM 2635 N N . LEU B 1 102 ? -0.807 -15.383 -14.664 1 97.44 102 LEU B N 1
ATOM 2636 C CA . LEU B 1 102 ? -0.539 -16.281 -13.547 1 97.44 102 LEU B CA 1
ATOM 2637 C C . LEU B 1 102 ? -0.73 -17.734 -13.953 1 97.44 102 LEU B C 1
ATOM 2639 O O . LEU B 1 102 ? 0.042 -18.609 -13.547 1 97.44 102 LEU B O 1
ATOM 2643 N N . PHE B 1 103 ? -1.728 -18 -14.734 1 95.69 103 PHE B N 1
ATOM 2644 C CA . PHE B 1 103 ? -1.934 -19.359 -15.227 1 95.69 103 PHE B CA 1
ATOM 2645 C C . PHE B 1 103 ? -0.752 -19.812 -16.078 1 95.69 103 PHE B C 1
ATOM 2647 O O . PHE B 1 103 ? -0.297 -20.953 -15.961 1 95.69 103 PHE B O 1
ATOM 2654 N N . ASP B 1 104 ? -0.327 -18.922 -16.906 1 95.75 104 ASP B N 1
ATOM 2655 C CA . ASP B 1 104 ? 0.826 -19.234 -17.734 1 95.75 104 ASP B CA 1
ATOM 2656 C C . ASP B 1 104 ? 2.043 -19.594 -16.891 1 95.75 104 ASP B C 1
ATOM 2658 O O . ASP B 1 104 ? 2.785 -20.516 -17.203 1 95.75 104 ASP B O 1
ATOM 2662 N N . LEU B 1 105 ? 2.236 -18.859 -15.852 1 96.81 105 LEU B N 1
ATOM 2663 C CA . LEU B 1 105 ? 3.352 -19.125 -14.945 1 96.81 105 LEU B CA 1
ATOM 2664 C C . LEU B 1 105 ? 3.197 -20.484 -14.289 1 96.81 105 LEU B C 1
ATOM 2666 O O . LEU B 1 105 ? 4.16 -21.25 -14.195 1 96.81 105 LEU B O 1
ATOM 2670 N N . ALA B 1 106 ? 2.053 -20.781 -13.836 1 95.5 106 ALA B N 1
ATOM 2671 C CA . ALA B 1 106 ? 1.796 -22.078 -13.211 1 95.5 106 ALA B CA 1
ATOM 2672 C C . ALA B 1 106 ? 2.053 -23.219 -14.188 1 95.5 106 ALA B C 1
ATOM 2674 O O . ALA B 1 106 ? 2.68 -24.219 -13.828 1 95.5 106 ALA B O 1
ATOM 2675 N N . LYS B 1 107 ? 1.636 -23.078 -15.328 1 94.81 107 LYS B N 1
ATOM 2676 C CA . LYS B 1 107 ? 1.812 -24.094 -16.359 1 94.81 107 LYS B CA 1
ATOM 2677 C C . LYS B 1 107 ? 3.289 -24.312 -16.656 1 94.81 107 LYS B C 1
ATOM 2679 O O . LYS B 1 107 ? 3.695 -25.422 -17 1 94.81 107 LYS B O 1
ATOM 2684 N N . LYS B 1 108 ? 4.035 -23.297 -16.547 1 95.25 108 LYS B N 1
ATOM 2685 C CA . LYS B 1 108 ? 5.469 -23.359 -16.812 1 95.25 108 LYS B CA 1
ATOM 2686 C C . LYS B 1 108 ? 6.223 -23.984 -15.648 1 95.25 108 LYS B C 1
ATOM 2688 O O . LYS B 1 108 ? 7.438 -24.188 -15.719 1 95.25 108 LYS B O 1
ATOM 2693 N N . GLY B 1 109 ? 5.562 -24.188 -14.578 1 95.31 109 GLY B N 1
ATOM 2694 C CA . GLY B 1 109 ? 6.172 -24.906 -13.469 1 95.31 109 GLY B CA 1
ATOM 2695 C C . GLY B 1 109 ? 6.609 -23.984 -12.336 1 95.31 109 GLY B C 1
ATOM 2696 O O . GLY B 1 109 ? 7.258 -24.438 -11.391 1 95.31 109 GLY B O 1
ATOM 2697 N N . ILE B 1 110 ? 6.328 -22.688 -12.445 1 97.56 110 ILE B N 1
ATOM 2698 C CA . ILE B 1 110 ? 6.605 -21.781 -11.336 1 97.56 110 ILE B CA 1
ATOM 2699 C C . ILE B 1 110 ? 5.793 -22.203 -10.109 1 97.56 110 ILE B C 1
ATOM 2701 O O . ILE B 1 110 ? 4.598 -22.469 -10.219 1 97.56 110 ILE B O 1
ATOM 2705 N N . LYS B 1 111 ? 6.438 -22.312 -9.016 1 98.12 111 LYS B N 1
ATOM 2706 C CA . LYS B 1 111 ? 5.727 -22.594 -7.77 1 98.12 111 LYS B CA 1
ATOM 2707 C C . LYS B 1 111 ? 4.93 -21.375 -7.305 1 98.12 111 LYS B C 1
ATOM 2709 O O . LYS B 1 111 ? 5.508 -20.391 -6.848 1 98.12 111 LYS B O 1
ATOM 2714 N N . LEU B 1 112 ? 3.666 -21.5 -7.379 1 98.25 112 LEU B N 1
ATOM 2715 C CA . LEU B 1 112 ? 2.764 -20.391 -7.098 1 98.25 112 LEU B CA 1
ATOM 2716 C C . LEU B 1 112 ? 1.954 -20.656 -5.832 1 98.25 112 LEU B C 1
ATOM 2718 O O . LEU B 1 112 ? 1.288 -21.688 -5.723 1 98.25 112 LEU B O 1
ATOM 2722 N N . ARG B 1 113 ? 2.045 -19.766 -4.812 1 98.19 113 ARG B N 1
ATOM 2723 C CA . ARG B 1 113 ? 1.184 -19.781 -3.633 1 98.19 113 ARG B CA 1
ATOM 2724 C C . ARG B 1 113 ? 0.34 -18.516 -3.562 1 98.19 113 ARG B C 1
ATOM 2726 O O . ARG B 1 113 ? 0.849 -17.406 -3.77 1 98.19 113 ARG B O 1
ATOM 2733 N N . LEU B 1 114 ? -0.913 -18.688 -3.303 1 96.81 114 LEU B N 1
ATOM 2734 C CA . LEU B 1 114 ? -1.855 -17.578 -3.223 1 96.81 114 LEU B CA 1
ATOM 2735 C C . LEU B 1 114 ? -2.564 -17.578 -1.872 1 96.81 114 LEU B C 1
ATOM 2737 O O . LEU B 1 114 ? -3.102 -18.594 -1.438 1 96.81 114 LEU B O 1
ATOM 2741 N N . VAL B 1 115 ? -2.492 -16.469 -1.221 1 95.25 115 VAL B N 1
ATOM 2742 C CA . VAL B 1 115 ? -3.344 -16.156 -0.075 1 95.25 115 VAL B CA 1
ATOM 2743 C C . VAL B 1 115 ? -4.363 -15.094 -0.458 1 95.25 115 VAL B C 1
ATOM 2745 O O . VAL B 1 115 ? -3.998 -13.945 -0.719 1 95.25 115 VAL B O 1
ATOM 2748 N N . ILE B 1 116 ? -5.629 -15.461 -0.446 1 93.62 116 ILE B N 1
ATOM 2749 C CA . ILE B 1 116 ? -6.648 -14.562 -0.981 1 93.62 116 ILE B CA 1
ATOM 2750 C C . ILE B 1 116 ? -7.766 -14.375 0.047 1 93.62 116 ILE B C 1
ATOM 2752 O O . ILE B 1 116 ? -8.102 -15.312 0.781 1 93.62 116 ILE B O 1
ATOM 2756 N N . ASN B 1 117 ? -8.266 -13.148 0.124 1 92.5 117 ASN B N 1
ATOM 2757 C CA . ASN B 1 117 ? -9.453 -12.898 0.937 1 92.5 117 ASN B CA 1
ATOM 2758 C C . ASN B 1 117 ? -10.703 -13.477 0.29 1 92.5 117 ASN B C 1
ATOM 2760 O O . ASN B 1 117 ? -10.906 -13.344 -0.92 1 92.5 117 ASN B O 1
ATOM 2764 N N . TYR B 1 118 ? -11.445 -14.047 1.059 1 86.19 118 TYR B N 1
ATOM 2765 C CA . TYR B 1 118 ? -12.711 -14.555 0.543 1 86.19 118 TYR B CA 1
ATOM 2766 C C . TYR B 1 118 ? -13.641 -13.414 0.145 1 86.19 118 TYR B C 1
ATOM 2768 O O . TYR B 1 118 ? -13.781 -12.438 0.885 1 86.19 118 TYR B O 1
ATOM 2776 N N . ASP B 1 119 ? -14.062 -13.547 -1.074 1 77.94 119 ASP B N 1
ATOM 2777 C CA . ASP B 1 119 ? -15.172 -12.688 -1.492 1 77.94 119 ASP B CA 1
ATOM 2778 C C . ASP B 1 119 ? -16.156 -13.453 -2.369 1 77.94 119 ASP B C 1
ATOM 2780 O O . ASP B 1 119 ? -15.805 -14.477 -2.959 1 77.94 119 ASP B O 1
ATOM 2784 N N . GLN B 1 120 ? -17.281 -12.953 -2.338 1 67.69 120 GLN B N 1
ATOM 2785 C CA . GLN B 1 120 ? -18.359 -13.641 -3.049 1 67.69 120 GLN B CA 1
ATOM 2786 C C . GLN B 1 120 ? -18.047 -13.75 -4.539 1 67.69 120 GLN B C 1
ATOM 2788 O O . GLN B 1 120 ? -18.594 -14.609 -5.23 1 67.69 120 GLN B O 1
ATOM 2793 N N . MET B 1 121 ? -17.062 -13.039 -4.957 1 67.62 121 MET B N 1
ATOM 2794 C CA . MET B 1 121 ? -16.766 -13.023 -6.387 1 67.62 121 MET B CA 1
ATOM 2795 C C . MET B 1 121 ? -15.688 -14.047 -6.723 1 67.62 121 MET B C 1
ATOM 2797 O O . MET B 1 121 ? -15.398 -14.281 -7.898 1 67.62 121 MET B O 1
ATOM 2801 N N . LEU B 1 122 ? -15.148 -14.516 -5.684 1 75.25 122 LEU B N 1
ATOM 2802 C CA . LEU B 1 122 ? -14.141 -15.547 -5.938 1 75.25 122 LEU B CA 1
ATOM 2803 C C . LEU B 1 122 ? -14.766 -16.75 -6.633 1 75.25 122 LEU B C 1
ATOM 2805 O O . LEU B 1 122 ? -15.758 -17.312 -6.152 1 75.25 122 LEU B O 1
ATOM 2809 N N . LYS B 1 123 ? -14.305 -17.078 -7.766 1 78.62 123 LYS B N 1
ATOM 2810 C CA . LYS B 1 123 ? -14.891 -18.141 -8.57 1 78.62 123 LYS B CA 1
ATOM 2811 C C . LYS B 1 123 ? -14.219 -19.484 -8.289 1 78.62 123 LYS B C 1
ATOM 2813 O O . LYS B 1 123 ? -13 -19.609 -8.414 1 78.62 123 LYS B O 1
ATOM 2818 N N . LYS B 1 124 ? -15.078 -20.375 -7.957 1 83.69 124 LYS B N 1
ATOM 2819 C CA . LYS B 1 124 ? -14.617 -21.734 -7.688 1 83.69 124 LYS B CA 1
ATOM 2820 C C . LYS B 1 124 ? -13.781 -22.266 -8.844 1 83.69 124 LYS B C 1
ATOM 2822 O O . LYS B 1 124 ? -12.734 -22.875 -8.625 1 83.69 124 LYS B O 1
ATOM 2827 N N . ARG B 1 125 ? -14.234 -22.031 -9.969 1 85.12 125 ARG B N 1
ATOM 2828 C CA . ARG B 1 125 ? -13.555 -22.531 -11.164 1 85.12 125 ARG B CA 1
ATOM 2829 C C . ARG B 1 125 ? -12.133 -21.984 -11.258 1 85.12 125 ARG B C 1
ATOM 2831 O O . ARG B 1 125 ? -11.211 -22.703 -11.633 1 85.12 125 ARG B O 1
ATOM 2838 N N . LEU B 1 126 ? -12.062 -20.734 -10.898 1 87.62 126 LEU B N 1
ATOM 2839 C CA . LEU B 1 126 ? -10.75 -20.109 -10.961 1 87.62 126 LEU B CA 1
ATOM 2840 C C . LEU B 1 126 ? -9.789 -20.75 -9.969 1 87.62 126 LEU B C 1
ATOM 2842 O O . LEU B 1 126 ? -8.641 -21.047 -10.312 1 87.62 126 LEU B O 1
ATOM 2846 N N . ILE B 1 127 ? -10.25 -21 -8.852 1 89.81 127 ILE B N 1
ATOM 2847 C CA . ILE B 1 127 ? -9.438 -21.594 -7.797 1 89.81 127 ILE B CA 1
ATOM 2848 C C . ILE B 1 127 ? -9.031 -23.016 -8.188 1 89.81 127 ILE B C 1
ATOM 2850 O O . ILE B 1 127 ? -7.871 -23.391 -8.039 1 89.81 127 ILE B O 1
ATOM 2854 N N . LYS B 1 128 ? -9.945 -23.734 -8.695 1 89.88 128 LYS B N 1
ATOM 2855 C CA . LYS B 1 128 ? -9.68 -25.109 -9.117 1 89.88 128 LYS B CA 1
ATOM 2856 C C . LYS B 1 128 ? -8.641 -25.156 -10.227 1 89.88 128 LYS B C 1
ATOM 2858 O O . LYS B 1 128 ? -7.797 -26.047 -10.258 1 89.88 128 LYS B O 1
ATOM 2863 N N . GLU B 1 129 ? -8.766 -24.234 -11.078 1 90.19 129 GLU B N 1
ATOM 2864 C CA . GLU B 1 129 ? -7.805 -24.172 -12.18 1 90.19 129 GLU B CA 1
ATOM 2865 C C . GLU B 1 129 ? -6.387 -23.922 -11.664 1 90.19 129 GLU B C 1
ATOM 2867 O O . GLU B 1 129 ? -5.43 -24.531 -12.141 1 90.19 129 GLU B O 1
ATOM 2872 N N . PHE B 1 130 ? -6.266 -23.031 -10.711 1 92.5 130 PHE B N 1
ATOM 2873 C CA . PHE B 1 130 ? -4.961 -22.781 -10.109 1 92.5 130 PHE B CA 1
ATOM 2874 C C . PHE B 1 130 ? -4.402 -24.047 -9.484 1 92.5 130 PHE B C 1
ATOM 2876 O O . PHE B 1 130 ? -3.236 -24.391 -9.695 1 92.5 130 PHE B O 1
ATOM 2883 N N . ILE B 1 131 ? -5.234 -24.719 -8.82 1 91.94 131 ILE B N 1
ATOM 2884 C CA . ILE B 1 131 ? -4.812 -25.922 -8.109 1 91.94 131 ILE B CA 1
ATOM 2885 C C . ILE B 1 131 ? -4.43 -27 -9.109 1 91.94 131 ILE B C 1
ATOM 2887 O O . ILE B 1 131 ? -3.428 -27.703 -8.93 1 91.94 131 ILE B O 1
ATOM 2891 N N . LYS B 1 132 ? -5.176 -27.125 -10.07 1 92.19 132 LYS B N 1
ATOM 2892 C CA . LYS B 1 132 ? -4.914 -28.109 -11.125 1 92.19 132 LYS B CA 1
ATOM 2893 C C . LYS B 1 132 ? -3.51 -27.922 -11.695 1 92.19 132 LYS B C 1
ATOM 2895 O O . LYS B 1 132 ? -2.836 -28.906 -12.023 1 92.19 132 LYS B O 1
ATOM 2900 N N . TYR B 1 133 ? -3.074 -26.734 -11.781 1 93.38 133 TYR B N 1
ATOM 2901 C CA . TYR B 1 133 ? -1.777 -26.453 -12.391 1 93.38 133 TYR B CA 1
ATOM 2902 C C . TYR B 1 133 ? -0.679 -26.406 -11.336 1 93.38 133 TYR B C 1
ATOM 2904 O O . TYR B 1 133 ? 0.426 -25.922 -11.609 1 93.38 133 TYR B O 1
ATOM 2912 N N . GLY B 1 134 ? -1.049 -26.781 -10.203 1 93.62 134 GLY B N 1
ATOM 2913 C CA . GLY B 1 134 ? -0.025 -27 -9.195 1 93.62 134 GLY B CA 1
ATOM 2914 C C . GLY B 1 134 ? 0.102 -25.844 -8.219 1 93.62 134 GLY B C 1
ATOM 2915 O O . GLY B 1 134 ? 0.965 -25.859 -7.336 1 93.62 134 GLY B O 1
ATOM 2916 N N . ALA B 1 135 ? -0.694 -24.844 -8.32 1 95.81 135 ALA B N 1
ATOM 2917 C CA . ALA B 1 135 ? -0.649 -23.734 -7.383 1 95.81 135 ALA B CA 1
ATOM 2918 C C . ALA B 1 135 ? -1.269 -24.109 -6.043 1 95.81 135 ALA B C 1
ATOM 2920 O O . ALA B 1 135 ? -2.146 -24.969 -5.98 1 95.81 135 ALA B O 1
ATOM 2921 N N . GLU B 1 136 ? -0.736 -23.578 -5.008 1 95.81 136 GLU B N 1
ATOM 2922 C CA . GLU B 1 136 ? -1.351 -23.672 -3.688 1 95.81 136 GLU B CA 1
ATOM 2923 C C . GLU B 1 136 ? -2.164 -22.422 -3.359 1 95.81 136 GLU B C 1
ATOM 2925 O O . GLU B 1 136 ? -1.627 -21.312 -3.346 1 95.81 136 GLU B O 1
ATOM 2930 N N . VAL B 1 137 ? -3.428 -22.641 -3.082 1 94.31 137 VAL B N 1
ATOM 2931 C CA . VAL B 1 137 ? -4.324 -21.516 -2.824 1 94.31 137 VAL B CA 1
ATOM 2932 C C . VAL B 1 137 ? -4.98 -21.688 -1.455 1 94.31 137 VAL B C 1
ATOM 2934 O O . VAL B 1 137 ? -5.582 -22.719 -1.17 1 94.31 137 VAL B O 1
ATOM 2937 N N . VAL B 1 138 ? -4.797 -20.672 -0.622 1 92.62 138 VAL B N 1
ATOM 2938 C CA . VAL B 1 138 ? -5.539 -20.641 0.634 1 92.62 138 VAL B CA 1
ATOM 2939 C C . VAL B 1 138 ? -6.426 -19.406 0.676 1 92.62 138 VAL B C 1
ATOM 2941 O O . VAL B 1 138 ? -6.043 -18.344 0.188 1 92.62 138 VAL B O 1
ATOM 2944 N N . ILE B 1 139 ? -7.562 -19.531 1.271 1 91.25 139 ILE B N 1
ATOM 2945 C CA . ILE B 1 139 ? -8.578 -18.484 1.245 1 91.25 139 ILE B CA 1
ATOM 2946 C C . ILE B 1 139 ? -8.938 -18.078 2.672 1 91.25 139 ILE B C 1
ATOM 2948 O O . ILE B 1 139 ? -9.367 -18.922 3.471 1 91.25 139 ILE B O 1
ATOM 2952 N N . TYR B 1 140 ? -8.805 -16.844 2.945 1 89.94 140 TYR B N 1
ATOM 2953 C CA . TYR B 1 140 ? -9.164 -16.312 4.258 1 89.94 140 TYR B CA 1
ATOM 2954 C C . TYR B 1 140 ? -10.633 -15.914 4.305 1 89.94 140 TYR B C 1
ATOM 2956 O O . TYR B 1 140 ? -11.07 -15.016 3.58 1 89.94 140 TYR B O 1
ATOM 2964 N N . ALA B 1 141 ? -11.352 -16.594 5.078 1 82.44 141 ALA B N 1
ATOM 2965 C CA . ALA B 1 141 ? -12.75 -16.25 5.355 1 82.44 141 ALA B CA 1
ATOM 2966 C C . ALA B 1 141 ? -12.938 -15.875 6.82 1 82.44 141 ALA B C 1
ATOM 2968 O O . ALA B 1 141 ? -12.594 -16.641 7.719 1 82.44 141 ALA B O 1
ATOM 2969 N N . GLY B 1 142 ? -12.766 -14.578 7.168 1 66.75 142 GLY B N 1
ATOM 2970 C CA . GLY B 1 142 ? -12.922 -14.188 8.562 1 66.75 142 GLY B CA 1
ATOM 2971 C C . GLY B 1 142 ? -13.922 -15.039 9.312 1 66.75 142 GLY B C 1
ATOM 2972 O O . GLY B 1 142 ? -14.805 -15.648 8.711 1 66.75 142 GLY B O 1
ATOM 2973 N N . LYS B 1 143 ? -13.461 -15.555 10.492 1 58.34 143 LYS B N 1
ATOM 2974 C CA . LYS B 1 143 ? -14.422 -16.312 11.297 1 58.34 143 LYS B CA 1
ATOM 2975 C C . LYS B 1 143 ? -15.789 -15.633 11.305 1 58.34 143 LYS B C 1
ATOM 2977 O O . LYS B 1 143 ? -15.914 -14.477 10.891 1 58.34 143 LYS B O 1
ATOM 2982 N N . ASN B 1 144 ? -16.75 -16.094 11.875 1 52.91 144 ASN B N 1
ATOM 2983 C CA . ASN B 1 144 ? -18.172 -15.82 12.047 1 52.91 144 ASN B CA 1
ATOM 2984 C C . ASN B 1 144 ? -18.484 -14.336 11.883 1 52.91 144 ASN B C 1
ATOM 2986 O O . ASN B 1 144 ? -19.641 -13.953 11.742 1 52.91 144 ASN B O 1
ATOM 2990 N N . ASP B 1 145 ? -17.469 -13.477 12.055 1 50.31 145 ASP B N 1
ATOM 2991 C CA . ASP B 1 145 ? -17.891 -12.078 12.047 1 50.31 145 ASP B CA 1
ATOM 2992 C C . ASP B 1 145 ? -17.156 -11.289 10.977 1 50.31 145 ASP B C 1
ATOM 2994 O O . ASP B 1 145 ? -15.922 -11.352 10.891 1 50.31 145 ASP B O 1
ATOM 2998 N N . LEU B 1 146 ? -17.5 -11.375 9.656 1 54 146 LEU B N 1
ATOM 2999 C CA . LEU B 1 146 ? -17.078 -10.547 8.539 1 54 146 LEU B CA 1
ATOM 3000 C C . LEU B 1 146 ? -16.406 -9.266 9.031 1 54 146 LEU B C 1
ATOM 3002 O O . LEU B 1 146 ? -16.328 -8.273 8.297 1 54 146 LEU B O 1
ATOM 3006 N N . SER B 1 147 ? -15.852 -9.297 10.211 1 66.31 147 SER B N 1
ATOM 3007 C CA . SER B 1 147 ? -15.367 -8.039 10.766 1 66.31 147 SER B CA 1
ATOM 3008 C C . SER B 1 147 ? -13.898 -7.805 10.43 1 66.31 147 SER B C 1
ATOM 3010 O O . SER B 1 147 ? -13.383 -6.703 10.617 1 66.31 147 SER B O 1
ATOM 3012 N N . SER B 1 148 ? -13.297 -8.922 9.789 1 81.44 148 SER B N 1
ATOM 3013 C CA . SER B 1 148 ? -11.891 -8.781 9.414 1 81.44 148 SER B CA 1
ATOM 3014 C C . SER B 1 148 ? -11.656 -9.234 7.977 1 81.44 148 SER B C 1
ATOM 3016 O O . SER B 1 148 ? -12.258 -10.211 7.52 1 81.44 148 SER B O 1
ATOM 3018 N N . ILE B 1 149 ? -10.828 -8.508 7.312 1 89.12 149 ILE B N 1
ATOM 3019 C CA . ILE B 1 149 ? -10.5 -8.891 5.941 1 89.12 149 ILE B CA 1
ATOM 3020 C C . ILE B 1 149 ? -8.984 -8.938 5.766 1 89.12 149 ILE B C 1
ATOM 3022 O O . ILE B 1 149 ? -8.25 -8.25 6.473 1 89.12 149 ILE B O 1
ATOM 3026 N N . LEU B 1 150 ? -8.594 -9.898 4.988 1 92.06 150 LEU B N 1
ATOM 3027 C CA . LEU B 1 150 ? -7.215 -9.867 4.5 1 92.06 150 LEU B CA 1
ATOM 3028 C C . LEU B 1 150 ? -7.047 -8.797 3.424 1 92.06 150 LEU B C 1
ATOM 3030 O O . LEU B 1 150 ? -7.418 -9.016 2.268 1 92.06 150 LEU B O 1
ATOM 3034 N N . HIS B 1 151 ? -6.434 -7.707 3.74 1 94.88 151 HIS B N 1
ATOM 3035 C CA . HIS B 1 151 ? -6.398 -6.535 2.873 1 94.88 151 HIS B CA 1
ATOM 3036 C C . HIS B 1 151 ? -5.004 -6.316 2.299 1 94.88 151 HIS B C 1
ATOM 3038 O O . HIS B 1 151 ? -4.66 -5.199 1.902 1 94.88 151 HIS B O 1
ATOM 3044 N N . TYR B 1 152 ? -4.238 -7.348 2.232 1 95.56 152 TYR B N 1
ATOM 3045 C CA . TYR B 1 152 ? -2.906 -7.285 1.644 1 95.56 152 TYR B CA 1
ATOM 3046 C C . TYR B 1 152 ? -2.986 -7.09 0.134 1 95.56 152 TYR B C 1
ATOM 3048 O O . TYR B 1 152 ? -3.941 -7.535 -0.506 1 95.56 152 TYR B O 1
ATOM 3056 N N . LYS B 1 153 ? -1.979 -6.387 -0.407 1 97.31 153 LYS B N 1
ATOM 3057 C CA . LYS B 1 153 ? -1.73 -6.254 -1.84 1 97.31 153 LYS B CA 1
ATOM 3058 C C . LYS B 1 153 ? -0.238 -6.332 -2.146 1 97.31 153 LYS B C 1
ATOM 3060 O O . LYS B 1 153 ? 0.379 -5.324 -2.504 1 97.31 153 LYS B O 1
ATOM 3065 N N . TYR B 1 154 ? 0.275 -7.578 -2.092 1 98.12 154 TYR B N 1
ATOM 3066 C CA . TYR B 1 154 ? 1.693 -7.668 -2.422 1 98.12 154 TYR B CA 1
ATOM 3067 C C . TYR B 1 154 ? 2.025 -9.023 -3.031 1 98.12 154 TYR B C 1
ATOM 3069 O O . TYR B 1 154 ? 1.229 -9.961 -2.949 1 98.12 154 TYR B O 1
ATOM 3077 N N . ALA B 1 155 ? 3.156 -9.102 -3.686 1 98.81 155 ALA B N 1
ATOM 3078 C CA . ALA B 1 155 ? 3.699 -10.32 -4.273 1 98.81 155 ALA B CA 1
ATOM 3079 C C . ALA B 1 155 ? 5.219 -10.375 -4.133 1 98.81 155 ALA B C 1
ATOM 3081 O O . ALA B 1 155 ? 5.887 -9.336 -4.211 1 98.81 155 ALA B O 1
ATOM 3082 N N . ILE B 1 156 ? 5.727 -11.523 -3.916 1 98.62 156 ILE B N 1
ATOM 3083 C CA . ILE B 1 156 ? 7.156 -11.797 -3.809 1 98.62 156 ILE B CA 1
ATOM 3084 C C . ILE B 1 156 ? 7.562 -12.844 -4.844 1 98.62 156 ILE B C 1
ATOM 3086 O O . ILE B 1 156 ? 6.98 -13.93 -4.902 1 98.62 156 ILE B O 1
ATOM 3090 N N . LYS B 1 157 ? 8.523 -12.492 -5.629 1 98.69 157 LYS B N 1
ATOM 3091 C CA . LYS B 1 157 ? 8.977 -13.484 -6.602 1 98.69 157 LYS B CA 1
ATOM 3092 C C . LYS B 1 157 ? 10.406 -13.922 -6.309 1 98.69 157 LYS B C 1
ATOM 3094 O O . LYS B 1 157 ? 11.227 -13.125 -5.852 1 98.69 157 LYS B O 1
ATOM 3099 N N . ASP B 1 158 ? 10.703 -15.195 -6.473 1 98.44 158 ASP B N 1
ATOM 3100 C CA . ASP B 1 158 ? 12.039 -15.789 -6.504 1 98.44 158 ASP B CA 1
ATOM 3101 C C . ASP B 1 158 ? 12.812 -15.461 -5.23 1 98.44 158 ASP B C 1
ATOM 3103 O O . ASP B 1 158 ? 13.969 -15.039 -5.293 1 98.44 158 ASP B O 1
ATOM 3107 N N . TYR B 1 159 ? 12.211 -15.672 -4.105 1 97.75 159 TYR B N 1
ATOM 3108 C CA . TYR B 1 159 ? 12.766 -15.258 -2.82 1 97.75 159 TYR B CA 1
ATOM 3109 C C . TYR B 1 159 ? 14.172 -15.828 -2.625 1 97.75 159 TYR B C 1
ATOM 3111 O O . TYR B 1 159 ? 15.031 -15.18 -2.021 1 97.75 159 TYR B O 1
ATOM 3119 N N . ASN B 1 160 ? 14.484 -16.969 -3.154 1 96.06 160 ASN B N 1
ATOM 3120 C CA . ASN B 1 160 ? 15.773 -17.609 -2.912 1 96.06 160 ASN B CA 1
ATOM 3121 C C . ASN B 1 160 ? 16.688 -17.5 -4.125 1 96.06 160 ASN B C 1
ATOM 3123 O O . ASN B 1 160 ? 17.656 -18.266 -4.254 1 96.06 160 ASN B O 1
ATOM 3127 N N . SER B 1 161 ? 16.438 -16.609 -4.996 1 94.62 161 SER B N 1
ATOM 3128 C CA . SER B 1 161 ? 17.219 -16.484 -6.227 1 94.62 161 SER B CA 1
ATOM 3129 C C . SER B 1 161 ? 17.672 -15.047 -6.449 1 94.62 161 SER B C 1
ATOM 3131 O O . SER B 1 161 ? 17.25 -14.141 -5.727 1 94.62 161 SER B O 1
ATOM 3133 N N . ILE B 1 162 ? 18.484 -14.836 -7.488 1 91.56 162 ILE B N 1
ATOM 3134 C CA . ILE B 1 162 ? 19.062 -13.523 -7.789 1 91.56 162 ILE B CA 1
ATOM 3135 C C . ILE B 1 162 ? 17.984 -12.609 -8.352 1 91.56 162 ILE B C 1
ATOM 3137 O O . ILE B 1 162 ? 18.078 -11.383 -8.242 1 91.56 162 ILE B O 1
ATOM 3141 N N . SER B 1 163 ? 16.953 -13.203 -8.859 1 94.81 163 SER B N 1
ATOM 3142 C CA . SER B 1 163 ? 15.867 -12.414 -9.445 1 94.81 163 SER B CA 1
ATOM 3143 C C . SER B 1 163 ? 14.836 -12.023 -8.391 1 94.81 163 SER B C 1
ATOM 3145 O O . SER B 1 163 ? 13.75 -11.539 -8.719 1 94.81 163 SER B O 1
ATOM 3147 N N . LYS B 1 164 ? 15.219 -12.148 -7.125 1 97.44 164 LYS B N 1
ATOM 3148 C CA . LYS B 1 164 ? 14.359 -11.82 -5.992 1 97.44 164 LYS B CA 1
ATOM 3149 C C . LYS B 1 164 ? 13.852 -10.383 -6.082 1 97.44 164 LYS B C 1
ATOM 3151 O O . LYS B 1 164 ? 14.633 -9.461 -6.324 1 97.44 164 LYS B O 1
ATOM 3156 N N . ALA B 1 165 ? 12.516 -10.211 -5.969 1 97.75 165 ALA B N 1
ATOM 3157 C CA . ALA B 1 165 ? 11.867 -8.898 -5.957 1 97.75 165 ALA B CA 1
ATOM 3158 C C . ALA B 1 165 ? 10.461 -8.992 -5.379 1 97.75 165 ALA B C 1
ATOM 3160 O O . ALA B 1 165 ? 9.938 -10.086 -5.164 1 97.75 165 ALA B O 1
ATOM 3161 N N . MET B 1 166 ? 9.945 -7.887 -5.047 1 97.56 166 MET B N 1
ATOM 3162 C CA . MET B 1 166 ? 8.555 -7.875 -4.602 1 97.56 166 MET B CA 1
ATOM 3163 C C . MET B 1 166 ? 7.852 -6.594 -5.035 1 97.56 166 MET B C 1
ATOM 3165 O O . MET B 1 166 ? 8.5 -5.656 -5.508 1 97.56 166 MET B O 1
ATOM 3169 N N . CYS B 1 167 ? 6.543 -6.602 -5.02 1 97.94 167 CYS B N 1
ATOM 3170 C CA . CYS B 1 167 ? 5.734 -5.406 -5.227 1 97.94 167 CYS B CA 1
ATOM 3171 C C . CYS B 1 167 ? 4.633 -5.301 -4.176 1 97.94 167 CYS B C 1
ATOM 3173 O O . CYS B 1 167 ? 4.18 -6.316 -3.648 1 97.94 167 CYS B O 1
ATOM 3175 N N . CYS B 1 168 ? 4.273 -4.125 -3.816 1 97.25 168 CYS B N 1
ATOM 3176 C CA . CYS B 1 168 ? 3.211 -3.834 -2.861 1 97.25 168 CYS B CA 1
ATOM 3177 C C . CYS B 1 168 ? 2.631 -2.443 -3.096 1 97.25 168 CYS B C 1
ATOM 3179 O O . CYS B 1 168 ? 3.217 -1.635 -3.816 1 97.25 168 CYS B O 1
ATOM 3181 N N . GLY B 1 169 ? 1.482 -2.176 -2.486 1 96.69 169 GLY B N 1
ATOM 3182 C CA . GLY B 1 169 ? 0.836 -0.879 -2.602 1 96.69 169 GLY B CA 1
ATOM 3183 C C . GLY B 1 169 ? -0.655 -0.928 -2.326 1 96.69 169 GLY B C 1
ATOM 3184 O O . GLY B 1 169 ? -1.119 -1.753 -1.537 1 96.69 169 GLY B O 1
ATOM 3185 N N . SER B 1 170 ? -1.31 0.024 -2.924 1 96.75 170 SER B N 1
ATOM 3186 C CA . SER B 1 170 ? -2.752 0.121 -2.721 1 96.75 170 SER B CA 1
ATOM 3187 C C . SER B 1 170 ? -3.512 -0.711 -3.748 1 96.75 170 SER B C 1
ATOM 3189 O O . SER B 1 170 ? -4.695 -0.999 -3.568 1 96.75 170 SER B O 1
ATOM 3191 N N . LEU B 1 171 ? -2.938 -1.165 -4.754 1 96.12 171 LEU B N 1
ATOM 3192 C CA . LEU B 1 171 ? -3.535 -1.678 -5.984 1 96.12 171 LEU B CA 1
ATOM 3193 C C . LEU B 1 171 ? -3.998 -3.119 -5.801 1 96.12 171 LEU B C 1
ATOM 3195 O O . LEU B 1 171 ? -3.174 -4.035 -5.719 1 96.12 171 LEU B O 1
ATOM 3199 N N . ASN B 1 172 ? -5.348 -3.344 -5.738 1 96.31 172 ASN B N 1
ATOM 3200 C CA . ASN B 1 172 ? -5.879 -4.68 -5.992 1 96.31 172 ASN B CA 1
ATOM 3201 C C . ASN B 1 172 ? -5.688 -5.09 -7.449 1 96.31 172 ASN B C 1
ATOM 3203 O O . ASN B 1 172 ? -5.668 -4.238 -8.344 1 96.31 172 ASN B O 1
ATOM 3207 N N . TRP B 1 173 ? -5.547 -6.363 -7.645 1 96.38 173 TRP B N 1
ATOM 3208 C CA . TRP B 1 173 ? -5.316 -6.793 -9.023 1 96.38 173 TRP B CA 1
ATOM 3209 C C . TRP B 1 173 ? -6.637 -7.047 -9.742 1 96.38 173 TRP B C 1
ATOM 3211 O O . TRP B 1 173 ? -6.922 -8.18 -10.148 1 96.38 173 TRP B O 1
ATOM 3221 N N . THR B 1 174 ? -7.367 -5.988 -9.906 1 94.38 174 THR B N 1
ATOM 3222 C CA . THR B 1 174 ? -8.648 -5.949 -10.602 1 94.38 174 THR B CA 1
ATOM 3223 C C . THR B 1 174 ? -8.602 -4.961 -11.758 1 94.38 174 THR B C 1
ATOM 3225 O O . THR B 1 174 ? -7.781 -4.043 -11.773 1 94.38 174 THR B O 1
ATOM 3228 N N . ASN B 1 175 ? -9.5 -5.191 -12.688 1 91.56 175 ASN B N 1
ATOM 3229 C CA . ASN B 1 175 ? -9.562 -4.227 -13.781 1 91.56 175 ASN B CA 1
ATOM 3230 C C . ASN B 1 175 ? -9.914 -2.83 -13.273 1 91.56 175 ASN B C 1
ATOM 3232 O O . ASN B 1 175 ? -9.336 -1.838 -13.734 1 91.56 175 ASN B O 1
ATOM 3236 N N . THR B 1 176 ? -10.812 -2.746 -12.383 1 90.75 176 THR B N 1
ATOM 3237 C CA . THR B 1 176 ? -11.219 -1.454 -11.844 1 90.75 176 THR B CA 1
ATOM 3238 C C . THR B 1 176 ? -10.031 -0.733 -11.203 1 90.75 176 THR B C 1
ATOM 3240 O O . THR B 1 176 ? -9.867 0.475 -11.383 1 90.75 176 THR B O 1
ATOM 3243 N N . ALA B 1 177 ? -9.227 -1.403 -10.469 1 93.19 177 ALA B N 1
ATOM 3244 C CA . ALA B 1 177 ? -8.07 -0.8 -9.82 1 93.19 177 ALA B CA 1
ATOM 3245 C C . ALA B 1 177 ? -7.07 -0.285 -10.852 1 93.19 177 ALA B C 1
ATOM 3247 O O . ALA B 1 177 ? -6.551 0.826 -10.727 1 93.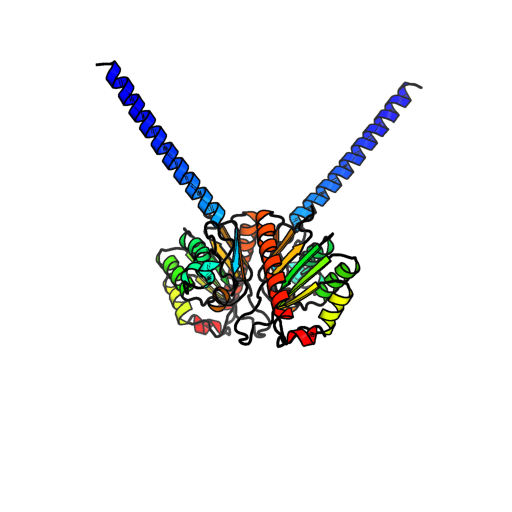19 177 ALA B O 1
ATOM 3248 N N . PHE B 1 178 ? -6.863 -1.027 -11.906 1 91.25 178 PHE B N 1
ATOM 3249 C CA . PHE B 1 178 ? -5.871 -0.665 -12.914 1 91.25 178 PHE B CA 1
ATOM 3250 C C . PHE B 1 178 ? -6.395 0.458 -13.805 1 91.25 178 PHE B C 1
ATOM 3252 O O . PHE B 1 178 ? -5.633 1.348 -14.195 1 91.25 178 PHE B O 1
ATOM 3259 N N . LEU B 1 179 ? -7.668 0.398 -14.078 1 88.25 179 LEU B N 1
ATOM 3260 C CA . LEU B 1 179 ? -8.156 1.207 -15.188 1 88.25 179 LEU B CA 1
ATOM 3261 C C . LEU B 1 179 ? -8.93 2.42 -14.672 1 88.25 179 LEU B C 1
ATOM 3263 O O . LEU B 1 179 ? -9.047 3.428 -15.375 1 88.25 179 LEU B O 1
ATOM 3267 N N . ASN B 1 180 ? -9.477 2.348 -13.469 1 88.06 180 ASN B N 1
ATOM 3268 C CA . ASN B 1 180 ? -10.406 3.393 -13.039 1 88.06 180 ASN B CA 1
ATOM 3269 C C . ASN B 1 180 ? -9.898 4.113 -11.797 1 88.06 180 ASN B C 1
ATOM 3271 O O . ASN B 1 180 ? -10.102 5.32 -11.648 1 88.06 180 ASN B O 1
ATOM 3275 N N . ASN B 1 181 ? -9.281 3.443 -10.953 1 90.75 181 ASN B N 1
ATOM 3276 C CA . ASN B 1 181 ? -8.922 4.008 -9.656 1 90.75 181 ASN B CA 1
ATOM 3277 C C . ASN B 1 181 ? -7.59 4.75 -9.719 1 90.75 181 ASN B C 1
ATOM 3279 O O . ASN B 1 181 ? -6.863 4.645 -10.711 1 90.75 181 ASN B O 1
ATOM 3283 N N . TYR B 1 182 ? -7.367 5.586 -8.773 1 91.88 182 TYR B N 1
ATOM 3284 C CA . TYR B 1 182 ? -6.043 6.117 -8.477 1 91.88 182 TYR B CA 1
ATOM 3285 C C . TYR B 1 182 ? -5.293 5.211 -7.508 1 91.88 182 TYR B C 1
ATOM 3287 O O . TYR B 1 182 ? -5.707 5.047 -6.359 1 91.88 182 TYR B O 1
ATOM 3295 N N . GLU B 1 183 ? -4.227 4.586 -7.996 1 95.38 183 GLU B N 1
ATOM 3296 C CA . GLU B 1 183 ? -3.514 3.545 -7.266 1 95.38 183 GLU B CA 1
ATOM 3297 C C . GLU B 1 183 ? -2.002 3.738 -7.359 1 95.38 183 GLU B C 1
ATOM 3299 O O . GLU B 1 183 ? -1.518 4.453 -8.242 1 95.38 183 GLU B O 1
ATOM 3304 N N . SER B 1 184 ? -1.331 3.119 -6.453 1 94.94 184 SER B N 1
ATOM 3305 C CA . SER B 1 184 ? 0.122 3.029 -6.543 1 94.94 184 SER B CA 1
ATOM 3306 C C . SER B 1 184 ? 0.606 1.604 -6.301 1 94.94 184 SER B C 1
ATOM 3308 O O . SER B 1 184 ? -0.007 0.858 -5.535 1 94.94 184 SER B O 1
ATOM 3310 N N . ILE B 1 185 ? 1.682 1.214 -6.988 1 96.94 185 ILE B N 1
ATOM 3311 C CA . ILE B 1 185 ? 2.402 -0.033 -6.75 1 96.94 185 ILE B CA 1
ATOM 3312 C C . ILE B 1 185 ? 3.904 0.237 -6.723 1 96.94 185 ILE B C 1
ATOM 3314 O O . ILE B 1 185 ? 4.43 0.944 -7.586 1 96.94 185 ILE B O 1
ATOM 3318 N N . THR B 1 186 ? 4.586 -0.226 -5.711 1 95.81 186 THR B N 1
ATOM 3319 C CA . THR B 1 186 ? 6.031 -0.098 -5.562 1 95.81 186 THR B CA 1
ATOM 3320 C C . THR B 1 186 ? 6.719 -1.437 -5.809 1 95.81 186 THR B C 1
ATOM 3322 O O . THR B 1 186 ? 6.34 -2.455 -5.227 1 95.81 186 THR B O 1
ATOM 3325 N N . PHE B 1 187 ? 7.676 -1.414 -6.707 1 96.25 187 PHE B N 1
ATOM 3326 C CA . PHE B 1 187 ? 8.555 -2.557 -6.93 1 96.25 187 PHE B CA 1
ATOM 3327 C C . PHE B 1 187 ? 9.898 -2.352 -6.238 1 96.25 187 PHE B C 1
ATOM 3329 O O . PHE B 1 187 ? 10.453 -1.25 -6.266 1 96.25 187 PHE B O 1
ATOM 3336 N N . THR B 1 188 ? 10.383 -3.457 -5.621 1 94.69 188 THR B N 1
ATOM 3337 C CA . THR B 1 188 ? 11.672 -3.279 -4.949 1 94.69 188 THR B CA 1
ATOM 3338 C C . THR B 1 188 ? 12.422 -4.605 -4.859 1 94.69 188 THR B C 1
ATOM 3340 O O . THR B 1 188 ? 11.805 -5.668 -4.77 1 94.69 188 THR B O 1
ATOM 3343 N N . THR B 1 189 ? 13.758 -4.496 -4.902 1 94.12 189 THR B N 1
ATOM 3344 C CA . THR B 1 189 ? 14.648 -5.629 -4.664 1 94.12 189 THR B CA 1
ATOM 3345 C C . THR B 1 189 ? 15.367 -5.48 -3.326 1 94.12 189 THR B C 1
ATOM 3347 O O . THR B 1 189 ? 16.297 -6.238 -3.025 1 94.12 189 THR B O 1
ATOM 3350 N N . ASN B 1 190 ? 14.922 -4.48 -2.596 1 90.25 190 ASN B N 1
ATOM 3351 C CA . ASN B 1 190 ? 15.555 -4.281 -1.296 1 90.25 190 ASN B CA 1
ATOM 3352 C C . ASN B 1 190 ? 15.406 -5.512 -0.407 1 90.25 190 ASN B C 1
ATOM 3354 O O . ASN B 1 190 ? 14.297 -5.906 -0.06 1 90.25 190 ASN B O 1
ATOM 3358 N N . GLU B 1 191 ? 16.5 -6.027 0.068 1 90.25 191 GLU B N 1
ATOM 3359 C CA . GLU B 1 191 ? 16.516 -7.316 0.749 1 90.25 191 GLU B CA 1
ATOM 3360 C C . GLU B 1 191 ? 15.75 -7.254 2.07 1 90.25 191 GLU B C 1
ATOM 3362 O O . GLU B 1 191 ? 14.992 -8.164 2.404 1 90.25 191 GLU B O 1
ATOM 3367 N N . SER B 1 192 ? 15.906 -6.242 2.793 1 86.31 192 SER B N 1
ATOM 3368 C CA . SER B 1 192 ? 15.258 -6.133 4.098 1 86.31 192 SER B CA 1
ATOM 3369 C C . SER B 1 192 ? 13.742 -6.062 3.961 1 86.31 192 SER B C 1
ATOM 3371 O O . SER B 1 192 ? 13.016 -6.684 4.738 1 86.31 192 SER B O 1
ATOM 3373 N N . ILE B 1 193 ? 13.32 -5.316 2.977 1 90.06 193 ILE B N 1
ATOM 3374 C CA . ILE B 1 193 ? 11.891 -5.184 2.738 1 90.06 193 ILE B CA 1
ATOM 3375 C C . ILE B 1 193 ? 11.312 -6.516 2.264 1 90.06 193 ILE B C 1
ATOM 3377 O O . ILE B 1 193 ? 10.305 -6.988 2.791 1 90.06 193 ILE B O 1
ATOM 3381 N N . VAL B 1 194 ? 11.992 -7.145 1.363 1 94.25 194 VAL B N 1
ATOM 3382 C CA . VAL B 1 194 ? 11.516 -8.406 0.81 1 94.25 194 VAL B CA 1
ATOM 3383 C C . VAL B 1 194 ? 11.453 -9.461 1.91 1 94.25 194 VAL B C 1
ATOM 3385 O O . VAL B 1 194 ? 10.484 -10.219 1.997 1 94.25 194 VAL B O 1
ATOM 3388 N N . ASP B 1 195 ? 12.438 -9.492 2.729 1 92.62 195 ASP B N 1
ATOM 3389 C CA . ASP B 1 195 ? 12.5 -10.484 3.799 1 92.62 195 ASP B CA 1
ATOM 3390 C C . ASP B 1 195 ? 11.32 -10.32 4.758 1 92.62 195 ASP B C 1
ATOM 3392 O O . ASP B 1 195 ? 10.734 -11.312 5.203 1 92.62 195 ASP B O 1
ATOM 33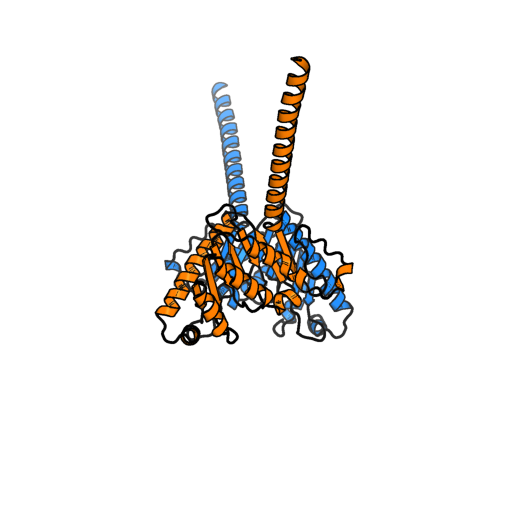96 N N . GLU B 1 196 ? 11.016 -9.141 5.105 1 89.06 196 GLU B N 1
ATOM 3397 C CA . GLU B 1 196 ? 9.906 -8.898 6.023 1 89.06 196 GLU B CA 1
ATOM 3398 C C . GLU B 1 196 ? 8.578 -9.336 5.418 1 89.06 196 GLU B C 1
ATOM 3400 O O . GLU B 1 196 ? 7.754 -9.961 6.098 1 89.06 196 GLU B O 1
ATOM 3405 N N . PHE B 1 197 ? 8.367 -9 4.191 1 93.88 197 PHE B N 1
ATOM 3406 C CA . PHE B 1 197 ? 7.141 -9.422 3.523 1 93.88 197 PHE B CA 1
ATOM 3407 C C . PHE B 1 197 ? 7.086 -10.938 3.395 1 93.88 197 PHE B C 1
ATOM 3409 O O . PHE B 1 197 ? 6.016 -11.539 3.504 1 93.88 197 PHE B O 1
ATOM 3416 N N . TYR B 1 198 ? 8.25 -11.523 3.154 1 95.44 198 TYR B N 1
ATOM 3417 C CA . TYR B 1 198 ? 8.258 -12.977 3.031 1 95.44 198 TYR B CA 1
ATOM 3418 C C . TYR B 1 198 ? 7.887 -13.633 4.355 1 95.44 198 TYR B C 1
ATOM 3420 O O . TYR B 1 198 ? 7.098 -14.586 4.379 1 95.44 198 TYR B O 1
ATOM 3428 N N . LYS B 1 199 ? 8.445 -13.172 5.344 1 91.12 199 LYS B N 1
ATOM 3429 C CA . LYS B 1 199 ? 8.078 -13.68 6.664 1 91.12 199 LYS B CA 1
ATOM 3430 C C . LYS B 1 199 ? 6.578 -13.555 6.906 1 91.12 199 LYS B C 1
ATOM 3432 O O . LYS B 1 199 ? 5.934 -14.492 7.367 1 91.12 199 LYS B O 1
ATOM 3437 N N . ASN B 1 200 ? 6.082 -12.43 6.66 1 90.62 200 ASN B N 1
ATOM 3438 C CA . ASN B 1 200 ? 4.645 -12.211 6.801 1 90.62 200 ASN B CA 1
ATOM 3439 C C . ASN B 1 200 ? 3.842 -13.18 5.941 1 90.62 200 ASN B C 1
ATOM 3441 O O . ASN B 1 200 ? 2.822 -13.711 6.387 1 90.62 200 ASN B O 1
ATOM 3445 N N . PHE B 1 201 ? 4.301 -13.328 4.746 1 95.62 201 PHE B N 1
ATOM 3446 C CA . PHE B 1 201 ? 3.59 -14.234 3.846 1 95.62 201 PHE B CA 1
ATOM 3447 C C . PHE B 1 201 ? 3.535 -15.641 4.422 1 95.62 201 PHE B C 1
ATOM 3449 O O . PHE B 1 201 ? 2.467 -16.25 4.484 1 95.62 201 PHE B O 1
ATOM 3456 N N . VAL B 1 202 ? 4.672 -16.141 4.773 1 94.88 202 VAL B N 1
ATOM 3457 C CA . VAL B 1 202 ? 4.758 -17.5 5.273 1 94.88 202 VAL B CA 1
ATOM 3458 C C . VAL B 1 202 ? 3.842 -17.672 6.484 1 94.88 202 VAL B C 1
ATOM 3460 O O . VAL B 1 202 ? 3.086 -18.641 6.574 1 94.88 202 VAL B O 1
ATOM 3463 N N . GLU B 1 203 ? 3.859 -16.766 7.254 1 90.12 203 GLU B N 1
ATOM 3464 C CA . GLU B 1 203 ? 3.018 -16.828 8.445 1 90.12 203 GLU B CA 1
ATOM 3465 C C . GLU B 1 203 ? 1.537 -16.781 8.078 1 90.12 203 GLU B C 1
ATOM 3467 O O . GLU B 1 203 ? 0.739 -17.547 8.617 1 90.12 203 GLU B O 1
ATOM 3472 N N . SER B 1 204 ? 1.181 -15.836 7.262 1 90.88 204 SER B N 1
ATOM 3473 C CA . SER B 1 204 ? -0.208 -15.703 6.836 1 90.88 204 SER B CA 1
ATOM 3474 C C . SER B 1 204 ? -0.692 -16.953 6.113 1 90.88 204 SER B C 1
ATOM 3476 O O . SER B 1 204 ? -1.801 -17.438 6.363 1 90.88 204 SER B O 1
ATOM 3478 N N . TYR B 1 205 ? 0.154 -17.406 5.277 1 94.06 205 TYR B N 1
ATOM 3479 C CA . TYR B 1 205 ? -0.172 -18.609 4.52 1 94.06 205 TYR B CA 1
ATOM 3480 C C . TYR B 1 205 ? -0.439 -19.781 5.453 1 94.06 205 TYR B C 1
ATOM 3482 O O . TYR B 1 205 ? -1.465 -20.453 5.336 1 94.06 205 TYR B O 1
ATOM 3490 N N . ASN B 1 206 ? 0.422 -20 6.34 1 93.06 206 ASN B N 1
ATOM 3491 C CA . ASN B 1 206 ? 0.271 -21.109 7.277 1 93.06 206 ASN B CA 1
ATOM 3492 C C . ASN B 1 206 ? -0.952 -20.922 8.172 1 93.06 206 ASN B C 1
ATOM 3494 O O . ASN B 1 206 ? -1.669 -21.891 8.453 1 93.06 206 ASN B O 1
ATOM 3498 N N . TYR B 1 207 ? -1.169 -19.781 8.586 1 87.5 207 TYR B N 1
ATOM 3499 C CA . TYR B 1 207 ? -2.316 -19.484 9.438 1 87.5 207 TYR B CA 1
ATOM 3500 C C . TYR B 1 207 ? -3.623 -19.781 8.711 1 87.5 207 TYR B C 1
ATOM 3502 O O . TYR B 1 207 ? -4.5 -20.469 9.25 1 87.5 207 TYR B O 1
ATOM 3510 N N . VAL B 1 208 ? -3.727 -19.234 7.535 1 89.12 208 VAL B N 1
ATOM 3511 C CA . VAL B 1 208 ? -4.961 -19.406 6.777 1 89.12 208 VAL B CA 1
ATOM 3512 C C . VAL B 1 208 ? -5.141 -20.875 6.406 1 89.12 208 VAL B C 1
ATOM 3514 O O . VAL B 1 208 ? -6.254 -21.406 6.461 1 89.12 208 VAL B O 1
ATOM 3517 N N . LYS B 1 209 ? -4.098 -21.5 6.062 1 90.5 209 LYS B N 1
ATOM 3518 C CA . LYS B 1 209 ? -4.148 -22.922 5.754 1 90.5 209 LYS B CA 1
ATOM 3519 C C . LYS B 1 209 ? -4.676 -23.719 6.941 1 90.5 209 LYS B C 1
ATOM 3521 O O . LYS B 1 209 ? -5.543 -24.578 6.777 1 90.5 209 LYS B O 1
ATOM 3526 N N . ASN B 1 210 ? -4.148 -23.406 8.023 1 88.06 210 ASN B N 1
ATOM 3527 C CA . ASN B 1 210 ? -4.586 -24.109 9.234 1 88.06 210 ASN B CA 1
ATOM 3528 C C . ASN B 1 210 ? -6.059 -23.828 9.531 1 88.06 210 ASN B C 1
ATOM 3530 O O . ASN B 1 210 ? -6.785 -24.719 9.977 1 88.06 210 ASN B O 1
ATOM 3534 N N . LEU B 1 211 ? -6.445 -22.609 9.359 1 82.94 211 LEU B N 1
ATOM 3535 C CA . LEU B 1 211 ? -7.848 -22.266 9.562 1 82.94 211 LEU B CA 1
ATOM 3536 C C . LEU B 1 211 ? -8.75 -23.078 8.633 1 82.94 211 LEU B C 1
ATOM 3538 O O . LEU B 1 211 ? -9.812 -23.531 9.047 1 82.94 211 LEU B O 1
ATOM 3542 N N . MET B 1 212 ? -8.352 -23.188 7.457 1 84.19 212 MET B N 1
ATOM 3543 C CA . MET B 1 212 ? -9.141 -23.906 6.465 1 84.19 212 MET B CA 1
ATOM 3544 C C . MET B 1 212 ? -9.234 -25.391 6.812 1 84.19 212 MET B C 1
ATOM 3546 O O . MET B 1 212 ? -10.234 -26.047 6.512 1 84.19 212 MET B O 1
ATOM 3550 N N . GLU B 1 213 ? -8.273 -25.812 7.402 1 83.88 213 GLU B N 1
ATOM 3551 C CA . GLU B 1 213 ? -8.234 -27.234 7.742 1 83.88 213 GLU B CA 1
ATOM 3552 C C . GLU B 1 213 ? -9.023 -27.516 9.016 1 83.88 213 GLU B C 1
ATOM 3554 O O . GLU B 1 213 ? -9.547 -28.625 9.195 1 83.88 213 GLU B O 1
ATOM 3559 N N . THR B 1 214 ? -9.07 -26.562 9.875 1 78.38 214 THR B N 1
ATOM 3560 C CA . THR B 1 214 ? -9.633 -26.844 11.188 1 78.38 214 THR B CA 1
ATOM 3561 C C . THR B 1 214 ? -11.078 -26.359 11.266 1 78.38 214 THR B C 1
ATOM 3563 O O . THR B 1 214 ? -11.836 -26.781 12.141 1 78.38 214 THR B O 1
ATOM 3566 N N . ASP B 1 215 ? -11.398 -25.359 10.438 1 69.25 215 ASP B N 1
ATOM 3567 C CA . ASP B 1 215 ? -12.758 -24.844 10.539 1 69.25 215 ASP B CA 1
ATOM 3568 C C . ASP B 1 215 ? -13.641 -25.391 9.422 1 69.25 215 ASP B C 1
ATOM 3570 O O . ASP B 1 215 ? -13.57 -24.938 8.281 1 69.25 215 ASP B O 1
ATOM 3574 N N . PRO B 1 216 ? -14.438 -26.359 9.781 1 61.66 216 PRO B N 1
ATOM 3575 C CA . PRO B 1 216 ? -15.266 -27.016 8.766 1 61.66 216 PRO B CA 1
ATOM 3576 C C . PRO B 1 216 ? -16.359 -26.094 8.219 1 61.66 216 PRO B C 1
ATOM 3578 O O . PRO B 1 216 ? -16.969 -26.406 7.191 1 61.66 216 PRO B O 1
ATOM 3581 N N . TYR B 1 217 ? -16.531 -25.016 8.836 1 57.62 217 TYR B N 1
ATOM 3582 C CA . TYR B 1 217 ? -17.641 -24.156 8.43 1 57.62 217 TYR B CA 1
ATOM 3583 C C . TYR B 1 217 ? -17.141 -23 7.566 1 57.62 217 TYR B C 1
ATOM 3585 O O . TYR B 1 217 ? -17.906 -22.094 7.227 1 57.62 217 TYR B O 1
ATOM 3593 N N . LEU B 1 218 ? -16.031 -23.094 7.211 1 62.91 218 LEU B N 1
ATOM 3594 C CA . LEU B 1 218 ? -15.539 -22.016 6.367 1 62.91 218 LEU B CA 1
ATOM 3595 C C . LEU B 1 218 ? -16.125 -22.109 4.961 1 62.91 218 LEU B C 1
ATOM 3597 O O . LEU B 1 218 ? -16.031 -23.156 4.316 1 62.91 218 LEU B O 1
ATOM 3601 N N . PRO B 1 219 ? -16.906 -21.125 4.574 1 58.53 219 PRO B N 1
ATOM 3602 C CA . PRO B 1 219 ? -17.531 -21.141 3.248 1 58.53 219 PRO B CA 1
ATOM 3603 C C . PRO B 1 219 ? -16.547 -21.484 2.133 1 58.53 219 PRO B C 1
ATOM 3605 O O . PRO B 1 219 ? -16.969 -21.891 1.045 1 58.53 219 PRO B O 1
ATOM 3608 N N . VAL B 1 220 ? -15.352 -21.422 2.482 1 60.62 220 VAL B N 1
ATOM 3609 C CA . VAL B 1 220 ? -14.297 -21.594 1.493 1 60.62 220 VAL B CA 1
ATOM 3610 C C . VAL B 1 220 ? -14.203 -23.062 1.082 1 60.62 220 VAL B C 1
ATOM 3612 O O . VAL B 1 220 ? -13.773 -23.375 -0.033 1 60.62 220 VAL B O 1
ATOM 3615 N N . LEU B 1 221 ? -14.641 -23.859 1.9 1 61.78 221 LEU B N 1
ATOM 3616 C CA . LEU B 1 221 ? -14.516 -25.281 1.621 1 61.78 221 LEU B CA 1
ATOM 3617 C C . LEU B 1 221 ? -15.328 -25.672 0.389 1 61.78 221 LEU B C 1
ATOM 3619 O O . LEU B 1 221 ? -14.922 -26.547 -0.382 1 61.78 221 LEU B O 1
ATOM 3623 N N . ASP B 1 222 ? -16.328 -24.953 0.233 1 65.81 222 ASP B N 1
ATOM 3624 C CA . ASP B 1 222 ? -17.125 -25.219 -0.961 1 65.81 222 ASP B CA 1
ATOM 3625 C C . ASP B 1 222 ? -16.359 -24.828 -2.227 1 65.81 222 ASP B C 1
ATOM 3627 O O . ASP B 1 222 ? -16.562 -25.422 -3.287 1 65.81 222 ASP B O 1
ATOM 3631 N N . LEU B 1 223 ? -15.5 -23.906 -2.043 1 67.31 223 LEU B N 1
ATOM 3632 C CA . LEU B 1 223 ? -14.734 -23.422 -3.188 1 67.31 223 LEU B CA 1
ATOM 3633 C C . LEU B 1 223 ? -13.648 -24.422 -3.57 1 67.31 223 LEU B C 1
ATOM 3635 O O . LEU B 1 223 ? -13.227 -24.484 -4.73 1 67.31 223 LEU B O 1
ATOM 3639 N N . LEU B 1 224 ? -13.305 -25.266 -2.59 1 67.81 224 LEU B N 1
ATOM 3640 C CA . LEU B 1 224 ? -12.164 -26.141 -2.828 1 67.81 224 LEU B CA 1
ATOM 3641 C C . LEU B 1 224 ? -12.617 -27.562 -3.133 1 67.81 224 LEU B C 1
ATOM 3643 O O . LEU B 1 224 ? -11.82 -28.391 -3.57 1 67.81 224 LEU B O 1
ATOM 3647 N N . SER B 1 225 ? -13.867 -27.859 -2.814 1 65.12 225 SER B N 1
ATOM 3648 C CA . SER B 1 225 ? -14.398 -29.172 -3.104 1 65.12 225 SER B CA 1
ATOM 3649 C C . SER B 1 225 ? -14.727 -29.328 -4.586 1 65.12 225 SER B C 1
ATOM 3651 O O . SER B 1 225 ? -15.039 -28.344 -5.262 1 65.12 225 SER B O 1
#

Sequence (450 aa):
MLGILLVAASAGLWYYYYKTKTACDDEYQQKEEYFRKHNCVVTYSKIHGVTGWPGFENDTTLISCNNCHDTFLPLLYFLSTTQETLDIAMMTLSSNVILSALFDLAKKGIKLRLVINYDQMLKKRLIKEFIKYGAEVVIYAGKNDLSSILHYKYAIKDYNSISKAMCCGSLNWTNTAFLNNYESITFTTNESIVDEFYKNFVESYNYVKNLMETDPYLPVLDLLSMLGILLVAASAGLWYYYYKTKTACDDEYQQKEEYFRKHNCVVTYSKIHGVTGWPGFENDTTLISCNNCHDTFLPLLYFLSTTQETLDIAMMTLSSNVILSALFDLAKKGIKLRLVINYDQMLKKRLIKEFIKYGAEVVIYAGKNDLSSILHYKYAIKDYNSISKAMCCGSLNWTNTAFLNNYESITFTTNESIVDEFYKNFVESYNYVKNLMETDPYLPVLDLLS

Organism: NCBI:txid1629725

Secondary structure (DSSP, 8-state):
-HHHHHHHHHHHHHHHHHHHHHHHHHHHHHHHHHHHHTSEEEEEETTTEEE--TT----GGGGSS--TTGGGHHHHHHHHT--SEEEEEES-B--HHHHHHHHHHHHTT-EEEEEEE--TT--HHHHHHHHHTT-EEEEE--SSSTT--B--EEEEE-TTSTT-EEEEES--BSHHHHHTSBEEEEEE--HHHHHHHHHHHHHHHHHHHHHHHH-TT-THHHHH-/-HHHHHHHHHHHHHHHHHHHHHHHHHHHHHHHHHHHHTSEEEEEETTTEEE--TT----GGGGS---TTGGGHHHHHHHHT--SEEEEEES-B--HHHHHHHHHHHHTT-EEEEEEE--TT--HHHHHHHHHTT-EEEEE--SSSTT--B--EEEEE-TTSTT-EEEEES--BSHHHHHTSBEEEEEE--HHHHHHHHHHHHHHHHHHHHHHHH-TT-THHHHH-

Radius of gyration: 26.29 Å; Cα contacts (8 Å, |Δi|>4): 757; chains: 2; bounding box: 77×55×85 Å

Foldseek 3Di:
DVVVVVVVVVVVVVVVVVVVVVVVVVVVVVVVLLQQLQFWKWKAAQQQAIDIGPPPPSPSVVNPDPPLVVLCVSVLVLLVPFDAEKEWEAADADAPVVLVSLLVCLQVPHAAEYEYEDDPPDALVSVVSCVVSPYHYFYDDPPPDSPDTRHWGKMWGPLPDPSTKMKGWNAGNYSCSSNPDIIMMGGHRDNVVRVVVVVVRVVSRVVRVVCPVPPPPRPCVVSHD/DVVVVVVVVVVVVVVVVVVVVVVVVVVVVVVVLLQQLQFWKWKAAQQQAIDIGPPPPSPSVVNPDPPLVVLCVSVLVLLVPFDAEKEWEAADADAPVVLVSLLVCLQVPHAAEYEYEDDPPDALVSVVSCVVSPYHYFYDDPPPDSPDTRHWGKMWGPLPDPSTKMKGWNAGNYSCRSNPDIIMMGGHRDNVVRVVVVVVRVVSRVVRVVCPVPPPPRPCVVSHD

Solvent-accessible surface area (backbone atoms only — not comparable to full-atom values): 23385 Å² total; per-residue (Å²): 120,69,69,64,54,56,52,51,54,48,48,49,51,48,50,50,50,50,50,50,48,49,49,47,47,49,48,46,49,49,50,49,49,51,48,45,64,33,49,35,46,33,38,28,27,61,75,70,39,52,43,58,45,71,91,54,73,61,53,76,77,56,57,71,64,79,61,67,66,63,65,45,41,68,62,49,51,60,59,70,66,49,78,50,32,37,41,35,35,33,31,47,81,68,20,65,72,58,50,52,54,51,50,52,40,23,67,72,62,34,46,34,39,39,36,32,27,64,49,92,77,64,49,41,67,59,52,46,51,42,41,72,46,63,29,45,76,35,57,41,61,50,61,99,53,86,70,33,48,48,43,33,26,36,37,40,25,16,81,90,45,92,71,31,32,29,37,36,19,38,42,44,51,29,54,57,37,63,62,32,15,26,24,32,41,35,30,33,58,52,62,70,57,46,51,51,53,48,53,50,46,55,50,50,47,53,50,32,43,49,46,58,71,70,39,88,77,42,78,57,53,66,42,73,102,119,69,69,64,51,55,54,50,53,49,46,49,50,48,50,49,50,49,52,49,48,48,50,48,48,49,50,46,50,49,51,49,49,52,48,44,64,33,51,36,44,33,38,29,28,63,78,69,40,51,43,60,46,71,91,54,71,61,52,75,79,56,60,70,64,78,62,66,66,62,65,44,41,67,62,49,50,59,58,70,65,48,77,51,32,38,42,37,37,32,34,46,80,68,19,66,71,58,51,51,53,50,50,53,40,25,69,72,62,33,45,36,39,37,36,32,27,63,48,94,77,62,49,41,66,59,51,48,52,42,42,74,44,62,30,46,76,36,56,42,62,49,62,99,52,85,71,33,47,48,44,34,27,36,37,40,26,16,82,91,44,92,72,32,35,29,38,35,18,38,44,45,50,30,56,58,36,62,62,30,14,27,23,33,42,38,29,33,58,53,63,70,57,47,49,53,53,47,51,50,45,54,50,50,47,52,49,33,42,50,46,59,71,68,38,87,77,43,76,58,53,67,42,72,100

Nearest PDB structures (foldseek):
  6ehi-assembly5_J  TM=8.094E-01  e=8.052E-10  Helicobacter pylori
  4gem-assembly1_A  TM=7.496E-01  e=3.473E-08  Drosophila melanogaster
  5qhm-assembly1_A  TM=7.951E-01  e=8.165E-07  Homo sapiens
  5bpi-assembly1_D  TM=6.151E-01  e=1.106E-06  Pyrococcus furiosus
  4gen-assembly1_A  TM=7.559E-01  e=1.051E-04  Drosophila melanogaster

InterPro domains:
  IPR025202 Cardiolipin synthase-like, phospholipase D-like domain [PF13091] (78-201)
  IPR051406 Phospholipase D domain-containing protein [PTHR43856] (71-203)

pLDDT: mean 82.37, std 17.21, range [33.25, 98.81]